Protein AF-A0A2G8KNU4-F1 (afdb_monomer)

Sequence (542 aa):
SANDELKSHQYMGATVRSGGVNGDILACAPRFVWKTVDMKGNALREPVGQCILTNSDFTPKEDYTPCRTNQISDRTLSRITHCQAGFSAELLENGQTILLGTPGSFFMQGQLYVRSATGQKKTGEGRKERDDNYRGFAVSYGEFTDDQTADIVSGAPRASFLQGQVEVFSSDLESLYNFTGDQLGAYFGSEVITADVNGDGLDDVIVGAPMYSDERAGFLDNWECGKISVYYQESSPAKRATALFKSHSDHILGTQKQARFGYSMTSLGDINYDGYDDIAVGAPYDGPNGEGSVYIFNGNASGLVSRPSQVLSPTDLDLSNIKTFGFSLDGNMDADGNNYPDLLIGSQESSFVALFRARPVVHISPVLTLTPEGLNLEEKNLRLSDGTMVSSFLVDLCFSYSGRYIPNTLGIIYTIQLDTLYTLGSRVLFYNEGAADEPSLRQATVLPKGEQECLSKTAYVKPNIVEKLAPIQVSVEYALENSNTQQYELEPILSYSSQSMTSKQVRSPWQPVSETSCLWLDCLKGIFQCLTGETKKKPLPN

InterPro domains:
  IPR000413 Integrin alpha chain [PR01185] (132-144)
  IPR000413 Integrin alpha chain [PR01185] (151-162)
  IPR000413 Integrin alpha chain [PR01185] (181-201)
  IPR000413 Integrin alpha chain [PR01185] (260-284)
  IPR000413 Integrin alpha chain [PR01185] (325-346)
  IPR000413 Integrin alpha chain [PR01185] (352-371)
  IPR000413 Integrin alpha chain [PR01185] (467-480)
  IPR013517 FG-GAP repeat [PF01839] (188-213)
  IPR013517 FG-GAP repeat [PF01839] (261-297)
  IPR013519 Integrin alpha beta-propellor [PS51470] (174-240)
  IPR013519 Integrin alpha beta-propellor [PS51470] (247-306)
  IPR013519 Integrin alpha beta-propellor [PS51470] (310-373)
  IPR013519 Integrin alpha beta-propellor [SM00191] (131-180)
  IPR013519 Integrin alpha beta-propellor [SM00191] (184-248)
  IPR013519 Integrin alpha beta-propellor [SM00191] (257-313)
  IPR013519 Integrin alpha beta-propellor [SM00191] (321-377)
  IPR013649 Integrin alpha, first immunoglubulin-like domain [PF08441] (358-506)
  IPR028994 Integrin alpha, N-terminal [G3DSA:2.130.10.130] (1-362)
  IPR028994 Integrin alpha, N-terminal [SSF69318] (10-360)
  IPR032695 Integrin domain superfamily [SSF69179] (360-506)

pLDDT: mean 87.36, std 16.43, range [28.97, 98.88]

Foldseek 3Di:
DPDQWDPVQQPWQLDWEFQFDQFKIKIKRLQIWGWAAAPVRDIDTFSQIWMWIAGPVRHTDDIDRPLDDHDHDDPVSSQRRNQSWPLEWYAYPSRQWIWIWRQPHGQRLTKIWIQHPVGIDMDDDDDPLSHNQRWRLYKEWFDQQPPPDIWIKIWRCPPPVNQTKIWTAGPNRHTQEMDGHDDHNLSKRNYKYWFQLQLPPGIKIKIKRQQDFDCVCPRVFAGSLIKMKIWAADDDPDSHSVRGTDPDIDMATRPHHNLSKQLEKEWQQQQQPPRGIKMKIWRQQDDPRRLIKIFIWHGYNVGIDRDGPDMDGCVVVVHPPHGRWQNYKDWNHQPPPLPGIWIWTDGVVVRDIDIGHRFFEKAKDKDWDKPPLAWAFVDFDDADPVRDTFTKIKIKIKMAMDGPSDDQKFKKKKKKAKQVVDDVDHQKFWDDDPDDTHRMDIDMDMHGHPDMDMDMTMMTGDPPDPDQADWMKIKMAMDTDPPPDPPDPHHHHYDPVHPSMDMDTYHHPPDDDPPDPDDPPPVVVVVVVPPDDDDDDDDDDD

Solvent-accessible surface area (backbone atoms only — not comparable to full-atom values): 28628 Å² total; per-residue (Å²): 142,80,70,58,62,41,69,79,84,10,48,72,60,74,26,71,38,57,21,55,92,84,14,22,34,40,37,7,12,25,48,23,26,42,52,46,34,35,87,85,70,48,80,44,82,30,32,13,13,30,29,40,35,20,41,62,86,67,48,82,71,45,82,50,44,91,40,63,76,93,63,74,38,45,87,73,46,58,26,38,26,39,10,17,28,25,54,13,57,47,43,38,83,46,46,52,29,40,39,31,9,12,24,33,14,46,64,21,26,22,28,43,37,40,38,43,90,91,46,74,51,63,59,73,85,76,62,78,91,43,46,56,10,25,23,12,46,11,43,35,58,38,59,81,79,88,77,94,53,63,14,38,36,29,10,12,24,38,22,78,88,25,11,3,22,33,40,31,24,40,76,85,66,46,83,46,44,75,49,71,44,91,45,73,64,10,31,17,14,54,23,47,42,50,43,30,23,36,51,81,84,48,44,19,43,38,35,12,13,22,46,23,53,44,61,89,74,34,60,92,66,21,36,25,6,8,24,34,36,39,39,42,52,42,94,51,100,58,96,47,54,93,49,44,45,53,96,67,65,52,70,44,72,38,90,44,50,53,10,18,18,25,56,18,61,28,42,27,40,49,53,68,72,84,69,22,20,21,36,40,35,9,13,20,37,19,68,100,81,31,29,10,26,34,36,32,29,45,31,32,85,92,27,68,45,82,63,63,81,45,77,50,40,45,70,86,66,78,47,76,87,53,26,25,27,20,53,38,55,48,42,54,43,54,84,83,75,69,79,37,31,20,39,38,36,27,12,68,83,50,75,44,74,47,78,46,78,54,54,44,38,34,41,61,50,76,49,79,47,56,46,63,66,49,48,54,77,85,53,58,79,39,72,46,96,90,65,52,71,28,23,59,36,38,42,36,41,32,38,34,55,52,64,63,84,56,72,66,59,45,51,33,33,37,37,42,36,40,23,77,78,48,88,90,59,56,61,35,29,39,71,46,94,93,54,84,64,41,40,59,49,78,52,74,51,73,38,48,60,88,44,73,47,72,50,78,46,50,31,33,45,53,86,87,68,84,81,71,79,70,61,42,28,40,35,38,39,50,46,75,46,88,66,92,55,92,84,54,98,63,71,67,38,74,34,88,86,38,68,57,56,53,74,49,69,40,36,45,76,89,58,84,86,78,92,63,96,71,74,96,71,65,73,70,67,65,66,69,70,79,74,70,91,75,91,77,86,84,82,83,92,131

Organism: Stichopus japonicus (NCBI:txid307972)

Nearest PDB structures (foldseek):
  4um9-assembly2_A  TM=8.998E-01  e=3.368E-52  Homo sapiens
  4um9-assembly1_C  TM=8.954E-01  e=3.962E-52  Homo sapiens
  8xei-assembly1_A  TM=8.801E-01  e=1.579E-52  Homo sapiens
  5nem-assembly1_A  TM=8.982E-01  e=9.421E-52  Homo sapiens
  4um8-assembly2_C  TM=8.952E-01  e=1.376E-51  Homo sapiens

Structure (mmCIF, N/CA/C/O backbone):
data_AF-A0A2G8KNU4-F1
#
_entry.id   AF-A0A2G8KNU4-F1
#
loop_
_atom_site.group_PDB
_atom_site.id
_atom_site.type_symbol
_atom_site.label_atom_id
_atom_site.label_alt_id
_atom_site.label_comp_id
_atom_site.label_asym_id
_atom_site.label_entity_id
_atom_site.label_seq_id
_atom_site.pdbx_PDB_ins_code
_atom_site.Cartn_x
_atom_site.Cartn_y
_atom_site.Cartn_z
_atom_site.occupancy
_atom_site.B_iso_or_equiv
_atom_site.auth_seq_id
_atom_site.auth_comp_id
_atom_site.auth_asym_id
_atom_site.auth_atom_id
_atom_site.pdbx_PDB_model_num
ATOM 1 N N . SER A 1 1 ? 31.058 -23.722 -29.513 1.00 45.94 1 SER A N 1
ATOM 2 C CA . SER A 1 1 ? 29.749 -23.626 -28.838 1.00 45.94 1 SER A CA 1
ATOM 3 C C . SER A 1 1 ? 29.932 -23.594 -27.320 1.00 45.94 1 SER A C 1
ATOM 5 O O . SER A 1 1 ? 29.470 -24.484 -26.620 1.00 45.94 1 SER A O 1
ATOM 7 N N . ALA A 1 2 ? 30.633 -22.579 -26.801 1.00 38.66 2 ALA A N 1
ATOM 8 C CA . ALA A 1 2 ? 30.943 -22.459 -25.376 1.00 38.66 2 ALA A CA 1
ATOM 9 C C . ALA A 1 2 ? 30.368 -21.139 -24.836 1.00 38.66 2 ALA A C 1
ATOM 11 O O . ALA A 1 2 ? 31.034 -20.111 -24.867 1.00 38.66 2 ALA A O 1
ATOM 12 N N . ASN A 1 3 ? 29.112 -21.215 -24.390 1.00 54.69 3 ASN A N 1
ATOM 13 C CA . ASN A 1 3 ? 28.351 -20.258 -23.580 1.00 54.69 3 ASN A CA 1
ATOM 14 C C . ASN A 1 3 ? 28.595 -18.764 -23.860 1.00 54.69 3 ASN A C 1
ATOM 16 O O . ASN A 1 3 ? 29.354 -18.079 -23.157 1.00 54.69 3 ASN A O 1
ATOM 20 N N . ASP A 1 4 ? 27.830 -18.255 -24.827 1.00 78.44 4 ASP A N 1
ATOM 21 C CA . ASP A 1 4 ? 27.620 -16.824 -25.084 1.00 78.44 4 ASP A CA 1
ATOM 22 C C . ASP A 1 4 ? 26.852 -16.130 -23.932 1.00 78.44 4 ASP A C 1
ATOM 24 O O . ASP A 1 4 ? 26.689 -14.917 -23.924 1.00 78.44 4 ASP A O 1
ATOM 28 N N . GLU A 1 5 ? 26.444 -16.876 -22.901 1.00 88.81 5 GLU A N 1
ATOM 29 C CA . GLU A 1 5 ? 25.730 -16.389 -21.715 1.00 88.81 5 GLU A CA 1
ATOM 30 C C . GLU A 1 5 ? 26.633 -16.324 -20.477 1.00 88.81 5 GLU A C 1
ATOM 32 O O . GLU A 1 5 ? 27.511 -17.169 -20.263 1.00 88.81 5 GLU A O 1
ATOM 37 N N . LEU A 1 6 ? 26.385 -15.338 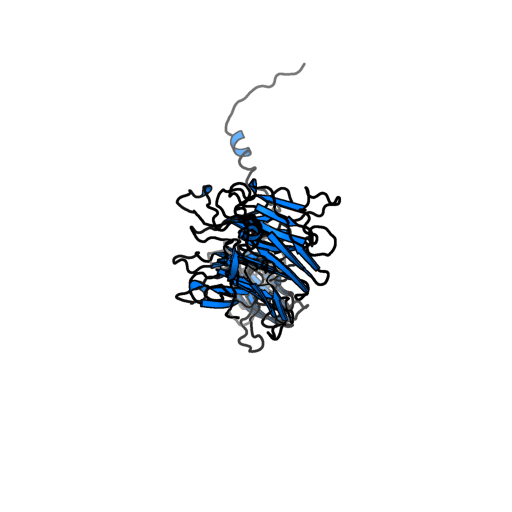-19.615 1.00 90.25 6 LEU A N 1
ATOM 38 C CA . LEU A 1 6 ? 27.034 -15.177 -18.317 1.00 90.25 6 LEU A CA 1
ATOM 39 C C . LEU A 1 6 ? 25.979 -14.970 -17.228 1.00 90.25 6 LEU A C 1
ATOM 41 O O . LEU A 1 6 ? 25.441 -13.877 -17.069 1.00 90.25 6 LEU A O 1
ATOM 45 N N . LYS A 1 7 ? 25.737 -16.034 -16.453 1.00 94.62 7 LYS A N 1
ATOM 46 C CA . LYS A 1 7 ? 24.716 -16.077 -15.390 1.00 94.62 7 LYS A CA 1
ATOM 47 C C . LYS A 1 7 ? 25.243 -15.728 -13.991 1.00 94.62 7 LYS A C 1
ATOM 49 O O . LYS A 1 7 ? 24.473 -15.508 -13.060 1.00 94.62 7 LYS A O 1
ATOM 54 N N . SER A 1 8 ? 26.563 -15.660 -13.810 1.00 95.25 8 SER A N 1
ATOM 55 C CA . SER A 1 8 ? 27.172 -15.268 -12.532 1.00 95.25 8 SER A CA 1
ATOM 56 C C . SER A 1 8 ? 26.790 -13.832 -12.163 1.00 95.25 8 SER A C 1
ATOM 58 O O . SER A 1 8 ? 27.009 -12.922 -12.958 1.00 95.25 8 SER A O 1
ATOM 60 N N . HIS A 1 9 ? 26.262 -13.629 -10.950 1.00 95.69 9 HIS A N 1
ATOM 61 C CA . HIS A 1 9 ? 25.791 -12.327 -10.447 1.00 95.69 9 HIS A CA 1
ATOM 62 C C . HIS A 1 9 ? 24.715 -11.655 -11.323 1.00 95.69 9 HIS A C 1
ATOM 64 O O . HIS A 1 9 ? 24.611 -10.431 -11.339 1.00 95.69 9 HIS A O 1
ATOM 70 N N . GLN A 1 10 ? 23.892 -12.446 -12.020 1.00 96.50 10 GLN A N 1
ATOM 71 C CA . GLN A 1 10 ? 22.824 -11.937 -12.893 1.00 96.50 10 GLN A CA 1
ATOM 72 C C . GLN A 1 10 ? 21.618 -11.336 -12.151 1.00 96.50 10 GLN A C 1
ATOM 74 O O . GLN A 1 10 ? 20.788 -10.679 -12.772 1.00 96.50 10 GLN A O 1
ATOM 79 N N . TYR A 1 11 ? 21.539 -11.564 -10.835 1.00 97.00 11 TYR A N 1
ATOM 80 C CA . TYR A 1 11 ? 20.455 -11.116 -9.953 1.00 97.00 11 TYR A CA 1
ATOM 81 C C . TYR A 1 11 ? 19.097 -11.710 -10.358 1.00 97.00 11 TYR A C 1
ATOM 83 O O . TYR A 1 11 ? 18.105 -11.001 -10.463 1.00 97.00 11 TYR A O 1
ATOM 91 N N . MET A 1 12 ? 19.059 -13.021 -10.614 1.00 97.50 12 MET A N 1
ATOM 92 C CA . MET A 1 12 ? 17.797 -13.722 -10.862 1.00 97.50 12 MET A CA 1
ATOM 93 C C . MET A 1 12 ? 16.904 -13.642 -9.625 1.00 97.50 12 MET A C 1
ATOM 95 O O . MET A 1 12 ? 17.367 -13.962 -8.532 1.00 97.50 12 MET A O 1
ATOM 99 N N . GLY A 1 13 ? 15.652 -13.232 -9.817 1.00 96.00 13 GLY A N 1
ATOM 100 C CA . GLY A 1 13 ? 14.708 -12.966 -8.734 1.00 96.00 13 GLY A CA 1
ATOM 101 C C . GLY A 1 13 ? 14.784 -11.541 -8.182 1.00 96.00 13 GLY A C 1
ATOM 102 O O . GLY A 1 13 ? 14.188 -11.278 -7.147 1.00 96.00 13 GLY A O 1
ATOM 103 N N . ALA A 1 14 ? 15.496 -10.619 -8.848 1.00 97.44 14 ALA A N 1
ATOM 104 C CA . ALA A 1 14 ? 15.445 -9.196 -8.488 1.00 97.44 14 ALA A CA 1
ATOM 105 C C . ALA A 1 14 ? 14.033 -8.615 -8.643 1.00 97.44 14 ALA A C 1
ATOM 107 O O . ALA A 1 14 ? 13.625 -7.767 -7.859 1.00 97.44 14 ALA A O 1
ATOM 108 N N . THR A 1 15 ? 13.295 -9.115 -9.633 1.00 98.25 15 THR A N 1
ATOM 109 C CA . THR A 1 15 ? 11.868 -8.859 -9.808 1.00 98.25 15 THR A CA 1
ATOM 110 C C . THR A 1 15 ? 11.179 -10.198 -9.993 1.00 98.25 15 THR A C 1
ATOM 112 O O . THR A 1 15 ? 11.619 -11.017 -10.809 1.00 98.25 15 THR A O 1
ATOM 115 N N . VAL A 1 16 ? 10.118 -10.421 -9.225 1.00 97.00 16 VAL A N 1
ATOM 116 C CA . VAL A 1 16 ? 9.228 -11.573 -9.352 1.00 97.00 16 VAL A CA 1
ATOM 117 C C . VAL A 1 16 ? 7.801 -11.046 -9.383 1.00 97.00 16 VAL A C 1
ATOM 119 O O . VAL A 1 16 ? 7.456 -10.155 -8.605 1.00 97.00 16 VAL A O 1
ATOM 122 N N . ARG A 1 17 ? 6.998 -11.568 -10.309 1.00 96.25 17 ARG A N 1
ATOM 123 C CA . ARG A 1 17 ? 5.579 -11.242 -10.461 1.00 96.25 17 ARG A CA 1
ATOM 124 C C . ARG A 1 17 ? 4.770 -12.498 -10.709 1.00 96.25 17 ARG A C 1
ATOM 126 O O . ARG A 1 17 ? 5.251 -13.427 -11.357 1.00 96.25 17 ARG A O 1
ATOM 133 N N . SER A 1 18 ? 3.545 -12.495 -10.208 1.00 92.94 18 SER A N 1
ATOM 134 C CA . SER A 1 18 ? 2.566 -13.556 -10.402 1.00 92.94 18 SER A CA 1
ATOM 135 C C . SER A 1 18 ? 1.363 -12.998 -11.150 1.00 92.94 18 SER A C 1
ATOM 137 O O . SER A 1 18 ? 0.935 -11.882 -10.881 1.00 92.94 18 SER A O 1
ATOM 139 N N . GLY A 1 19 ? 0.789 -13.785 -12.057 1.00 90.56 19 GLY A N 1
ATOM 140 C CA . GLY A 1 19 ? -0.502 -13.499 -12.678 1.00 90.56 19 GLY A CA 1
ATOM 141 C C . GLY A 1 19 ? -1.700 -13.787 -11.763 1.00 90.56 19 GLY A C 1
ATOM 142 O O . GLY A 1 19 ? -2.804 -13.941 -12.271 1.00 90.56 19 GLY A O 1
ATOM 143 N N . GLY A 1 20 ? -1.492 -13.934 -10.451 1.00 87.75 20 GLY A N 1
ATOM 144 C CA . GLY A 1 20 ? -2.537 -14.229 -9.472 1.00 87.75 20 GLY A CA 1
ATOM 145 C C . GLY A 1 20 ? -2.790 -15.726 -9.267 1.00 87.75 20 GLY A C 1
ATOM 146 O O . GLY A 1 20 ? -1.941 -16.578 -9.540 1.00 87.75 20 GLY A O 1
ATOM 147 N N . VAL A 1 21 ? -3.976 -16.062 -8.753 1.00 85.69 21 VAL A N 1
ATOM 148 C CA . VAL A 1 21 ? -4.359 -17.445 -8.427 1.00 85.69 21 VAL A CA 1
ATOM 149 C C . VAL A 1 21 ? -4.355 -18.310 -9.692 1.00 85.69 21 VAL A C 1
ATOM 151 O O . VAL A 1 21 ? -5.124 -18.078 -10.620 1.00 85.69 21 VAL A O 1
ATOM 154 N N . ASN A 1 22 ? -3.506 -19.343 -9.713 1.00 87.88 22 ASN A N 1
ATOM 155 C CA . ASN A 1 22 ? -3.255 -20.209 -10.876 1.00 87.88 22 ASN A CA 1
ATOM 156 C C . ASN A 1 22 ? -2.695 -19.487 -12.122 1.00 87.88 22 ASN A C 1
ATOM 158 O O . ASN A 1 22 ? -2.700 -20.078 -13.204 1.00 87.88 22 ASN A O 1
ATOM 162 N N . GLY A 1 23 ? -2.215 -18.249 -11.985 1.00 91.06 23 GLY A N 1
ATOM 163 C CA . GLY A 1 23 ? -1.571 -17.499 -13.062 1.00 91.06 23 GLY A CA 1
ATOM 164 C C . GLY A 1 23 ? -0.132 -17.944 -13.325 1.00 91.06 23 GLY A C 1
ATOM 165 O O . GLY A 1 23 ? 0.472 -18.676 -12.537 1.00 91.06 23 GLY A O 1
ATOM 166 N N . ASP A 1 24 ? 0.429 -17.492 -14.447 1.00 94.94 24 ASP A N 1
ATOM 167 C CA . ASP A 1 24 ? 1.854 -17.676 -14.728 1.00 94.94 24 ASP A CA 1
ATOM 168 C C . ASP A 1 24 ? 2.727 -16.886 -13.733 1.00 94.94 24 ASP A C 1
ATOM 170 O O . ASP A 1 24 ? 2.283 -15.923 -13.107 1.00 94.94 24 ASP A O 1
ATOM 174 N N . ILE A 1 25 ? 4.000 -17.261 -13.627 1.00 96.19 25 ILE A N 1
ATOM 175 C CA . ILE A 1 25 ? 4.987 -16.598 -12.769 1.00 96.19 25 ILE A CA 1
ATOM 176 C C . ILE A 1 25 ? 6.139 -16.108 -13.640 1.00 96.19 25 ILE A C 1
ATOM 178 O O . ILE A 1 25 ? 6.667 -16.846 -14.471 1.00 96.19 25 ILE A O 1
ATOM 182 N N . LEU A 1 26 ? 6.554 -14.862 -13.440 1.00 97.44 26 LEU A N 1
ATOM 183 C CA . LEU A 1 26 ? 7.683 -14.243 -14.121 1.00 97.44 26 LEU A CA 1
ATOM 184 C C . LEU A 1 26 ? 8.772 -13.929 -13.103 1.00 97.44 26 LEU A C 1
ATOM 186 O O . LEU A 1 26 ? 8.524 -13.245 -12.114 1.00 97.44 26 LEU A O 1
ATOM 190 N N . ALA A 1 27 ? 9.993 -14.376 -13.371 1.00 97.69 27 ALA A N 1
ATOM 191 C CA . ALA A 1 27 ? 11.158 -14.020 -12.571 1.00 97.69 27 ALA A CA 1
ATOM 192 C C . ALA A 1 27 ? 12.267 -13.465 -13.466 1.00 97.69 27 ALA A C 1
ATOM 194 O O . ALA A 1 27 ? 12.604 -14.056 -14.492 1.00 97.69 27 ALA A O 1
ATOM 195 N N . CYS A 1 28 ? 12.844 -12.331 -13.076 1.00 98.44 28 CYS A N 1
ATOM 196 C CA . CYS A 1 28 ? 13.790 -11.588 -13.899 1.00 98.44 28 CYS A CA 1
ATOM 197 C C . CYS A 1 28 ? 15.194 -11.501 -13.289 1.00 98.44 28 CYS A C 1
ATOM 199 O O . CYS A 1 28 ? 15.388 -11.512 -12.073 1.00 98.44 28 CYS A O 1
ATOM 201 N N . ALA A 1 29 ? 16.179 -11.401 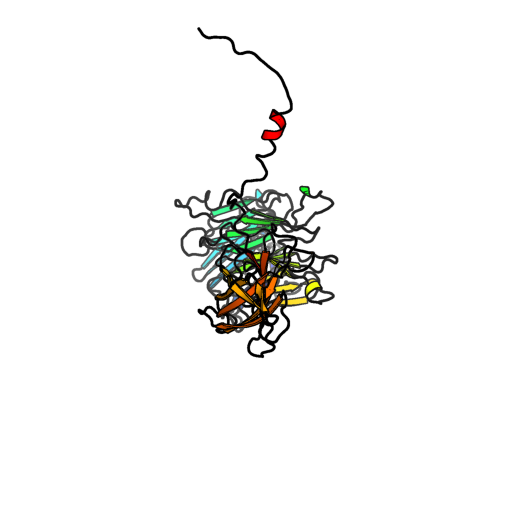-14.176 1.00 98.25 29 ALA A N 1
ATOM 202 C CA . ALA A 1 29 ? 17.605 -11.253 -13.938 1.00 98.25 29 ALA A CA 1
ATOM 203 C C . ALA A 1 29 ? 18.121 -10.028 -14.717 1.00 98.25 29 ALA A C 1
ATOM 205 O O . ALA A 1 29 ? 18.701 -10.184 -15.797 1.00 98.25 29 ALA A O 1
ATOM 206 N N . PRO A 1 30 ? 17.954 -8.798 -14.201 1.00 97.94 30 PRO A N 1
ATOM 207 C CA . PRO A 1 30 ? 18.301 -7.576 -14.931 1.00 97.94 30 PRO A CA 1
ATOM 208 C C . PRO A 1 30 ? 19.803 -7.432 -15.211 1.00 97.94 30 PRO A C 1
ATOM 210 O O . PRO A 1 30 ? 20.203 -6.660 -16.078 1.00 97.94 30 PRO A O 1
ATOM 213 N N . ARG A 1 31 ? 20.666 -8.173 -14.501 1.00 96.88 31 ARG A N 1
ATOM 214 C CA . ARG A 1 31 ? 22.121 -8.186 -14.733 1.00 96.88 31 ARG A CA 1
ATOM 215 C C . ARG A 1 31 ? 22.587 -9.392 -15.546 1.00 96.88 31 ARG A C 1
ATOM 217 O O . ARG A 1 31 ? 23.789 -9.651 -15.595 1.00 96.88 31 ARG A O 1
ATOM 224 N N . PHE A 1 32 ? 21.672 -10.142 -16.159 1.00 96.50 32 PHE A N 1
ATOM 225 C CA . PHE A 1 32 ? 22.032 -11.196 -17.101 1.00 96.50 32 PHE A CA 1
ATOM 226 C C . PHE A 1 32 ? 22.840 -10.613 -18.263 1.00 96.50 32 PHE A C 1
ATOM 228 O O . PHE A 1 32 ? 22.448 -9.617 -18.877 1.00 96.50 32 PHE A O 1
ATOM 235 N N . VAL A 1 33 ? 23.989 -11.232 -18.540 1.00 93.94 33 VAL A N 1
ATOM 236 C CA . VAL A 1 33 ? 24.932 -10.756 -19.550 1.00 93.94 33 VAL A CA 1
ATOM 237 C C . VAL A 1 33 ? 24.951 -11.694 -20.747 1.00 93.94 33 VAL A C 1
ATOM 239 O O . VAL A 1 33 ? 25.199 -12.896 -20.618 1.00 93.94 33 VAL A O 1
ATOM 242 N N . TRP A 1 34 ? 24.794 -11.095 -21.922 1.00 90.75 34 TRP A N 1
ATOM 243 C CA . TRP A 1 34 ? 24.970 -11.726 -23.221 1.00 90.75 34 TRP A CA 1
ATOM 244 C C . TRP A 1 34 ? 26.306 -11.282 -23.829 1.00 90.75 34 TRP A C 1
ATOM 246 O O . TRP A 1 34 ? 26.670 -10.104 -23.784 1.00 90.75 34 TRP A O 1
ATOM 256 N N . LYS A 1 35 ? 27.087 -12.232 -24.345 1.00 87.56 35 LYS A N 1
ATOM 257 C CA . LYS A 1 35 ? 28.354 -11.957 -25.022 1.00 87.56 35 LYS A CA 1
ATOM 258 C C . LYS A 1 35 ? 28.097 -11.737 -26.504 1.00 87.56 35 LYS A C 1
ATOM 260 O O . LYS A 1 35 ? 27.554 -12.603 -27.183 1.00 87.56 35 LYS A O 1
ATOM 265 N N . THR A 1 36 ? 28.567 -10.608 -27.009 1.00 82.19 36 THR A N 1
ATOM 266 C CA . THR A 1 36 ? 28.569 -10.289 -28.440 1.00 82.19 36 THR A CA 1
ATOM 267 C C . THR A 1 36 ? 29.988 -9.986 -28.904 1.00 82.19 36 THR A C 1
ATOM 269 O O . THR A 1 36 ? 30.941 -10.048 -28.124 1.00 82.19 36 THR A O 1
ATOM 272 N N . VAL A 1 37 ? 30.153 -9.707 -30.193 1.00 81.44 37 VAL A N 1
ATOM 273 C CA . VAL A 1 37 ? 31.430 -9.289 -30.778 1.00 81.44 37 VAL A CA 1
ATOM 274 C C . VAL A 1 37 ? 31.267 -7.930 -31.439 1.00 81.44 37 VAL A C 1
ATOM 276 O O . VAL A 1 37 ? 30.252 -7.682 -32.092 1.00 81.44 37 VAL A O 1
ATOM 279 N N . ASP A 1 38 ? 32.247 -7.047 -31.262 1.00 79.12 38 ASP A N 1
ATOM 280 C CA . ASP A 1 38 ? 32.279 -5.757 -31.952 1.00 79.12 38 ASP A CA 1
ATOM 281 C C . ASP A 1 38 ? 32.743 -5.900 -33.417 1.00 79.12 38 ASP A C 1
ATOM 283 O O . ASP A 1 38 ? 33.191 -6.963 -33.858 1.00 79.12 38 ASP A O 1
ATOM 287 N N . MET A 1 39 ? 32.692 -4.806 -34.185 1.00 78.00 39 MET A N 1
ATOM 288 C CA . MET A 1 39 ? 33.188 -4.779 -35.574 1.00 78.00 39 MET A CA 1
ATOM 289 C C . MET A 1 39 ? 34.673 -5.161 -35.732 1.00 78.00 39 MET A C 1
ATOM 291 O O . MET A 1 39 ? 35.115 -5.454 -36.842 1.00 78.00 39 MET A O 1
ATOM 295 N N . LYS A 1 40 ? 35.463 -5.123 -34.653 1.00 81.94 40 LYS A N 1
ATOM 296 C CA . LYS A 1 40 ? 36.888 -5.481 -34.633 1.00 81.94 40 LYS A CA 1
ATOM 297 C C . LYS A 1 40 ? 37.119 -6.926 -34.165 1.00 81.94 40 LYS A C 1
ATOM 299 O O . LYS A 1 40 ? 38.270 -7.346 -34.089 1.00 81.94 40 LYS A O 1
ATOM 304 N N . GLY A 1 41 ? 36.057 -7.680 -33.872 1.00 79.81 41 GLY A N 1
ATOM 305 C CA . GLY A 1 41 ? 36.124 -9.051 -33.369 1.00 79.81 41 GLY A CA 1
ATOM 306 C C . GLY A 1 41 ? 36.452 -9.161 -31.877 1.00 79.81 41 GLY A C 1
ATOM 307 O O . GLY A 1 41 ? 36.741 -10.260 -31.405 1.00 79.81 41 GLY A O 1
ATOM 308 N N . ASN A 1 42 ? 36.416 -8.060 -31.121 1.00 82.38 42 ASN A N 1
ATOM 309 C CA . ASN A 1 42 ? 36.585 -8.102 -29.671 1.00 82.38 42 ASN A CA 1
ATOM 310 C C . ASN A 1 42 ? 35.291 -8.581 -29.014 1.00 82.38 42 ASN A C 1
ATOM 312 O O . ASN A 1 42 ? 34.205 -8.117 -29.357 1.00 82.38 42 ASN A O 1
ATOM 316 N N . ALA A 1 43 ? 35.413 -9.468 -28.028 1.00 83.00 43 ALA A N 1
ATOM 317 C CA . ALA A 1 43 ? 34.275 -9.894 -27.227 1.00 83.00 43 ALA A CA 1
ATOM 318 C C . ALA A 1 43 ? 33.777 -8.748 -26.330 1.00 83.00 43 ALA A C 1
ATOM 320 O O . ALA A 1 43 ? 34.557 -8.138 -25.595 1.00 83.00 43 ALA A O 1
ATOM 321 N N . LEU A 1 44 ? 32.471 -8.505 -26.353 1.00 83.06 44 LEU A N 1
ATOM 322 C CA . LEU A 1 44 ? 31.766 -7.578 -25.477 1.00 83.06 44 LEU A CA 1
ATOM 323 C C . LEU A 1 44 ? 30.929 -8.346 -2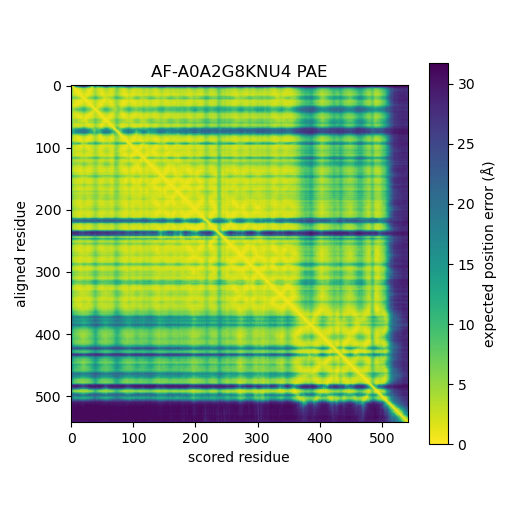4.452 1.00 83.06 44 LEU A C 1
ATOM 325 O O . LEU A 1 44 ? 30.590 -9.515 -24.635 1.00 83.06 44 LEU A O 1
ATOM 329 N N . ARG A 1 45 ? 30.610 -7.675 -23.345 1.00 87.56 45 ARG A N 1
ATOM 330 C CA . ARG A 1 45 ? 29.745 -8.183 -22.277 1.00 87.56 45 ARG A CA 1
ATOM 331 C C . ARG A 1 45 ? 28.610 -7.192 -22.106 1.00 87.56 45 ARG A C 1
ATOM 333 O O . ARG A 1 45 ? 28.838 -6.108 -21.579 1.00 87.56 45 ARG A O 1
ATOM 340 N N . GLU A 1 46 ? 27.425 -7.558 -22.561 1.00 89.00 46 GLU A N 1
ATOM 341 C CA . GLU A 1 46 ? 26.292 -6.645 -22.623 1.00 89.00 46 GLU A CA 1
ATOM 342 C C . GLU A 1 46 ? 25.214 -7.082 -21.615 1.00 89.00 46 GLU A C 1
ATOM 344 O O . GLU A 1 46 ? 24.728 -8.215 -21.701 1.00 89.00 46 GLU A O 1
ATOM 349 N N . PRO A 1 47 ? 24.872 -6.246 -20.615 1.00 93.50 47 PRO A N 1
ATOM 350 C CA . PRO A 1 47 ? 23.864 -6.564 -19.608 1.00 93.50 47 PRO A CA 1
ATOM 351 C C . PRO A 1 47 ? 22.456 -6.373 -20.188 1.00 93.50 47 PRO A C 1
ATOM 353 O O . PRO A 1 47 ? 21.761 -5.401 -19.897 1.00 93.50 47 PRO A O 1
ATOM 356 N N . VAL A 1 48 ? 22.049 -7.312 -21.039 1.00 94.88 48 VAL A N 1
ATOM 357 C CA . VAL A 1 48 ? 20.752 -7.274 -21.726 1.00 94.88 48 VAL A CA 1
ATOM 358 C C . VAL A 1 48 ? 19.582 -7.543 -20.779 1.00 94.88 48 VAL A C 1
ATOM 360 O O . VAL A 1 48 ? 18.474 -7.101 -21.059 1.00 94.88 48 VAL A O 1
ATOM 363 N N . GLY A 1 49 ? 19.817 -8.234 -19.659 1.00 96.81 49 GLY A N 1
ATOM 364 C CA . GLY A 1 49 ? 18.756 -8.718 -18.773 1.00 96.81 49 GLY A CA 1
ATOM 365 C C . GLY A 1 49 ? 17.938 -9.858 -19.393 1.00 96.81 49 GLY A C 1
ATOM 366 O O . GLY A 1 49 ? 17.920 -10.027 -20.609 1.00 96.81 49 GLY A O 1
ATOM 367 N N . GLN A 1 50 ? 17.297 -10.675 -18.563 1.00 96.44 50 GLN A N 1
ATOM 368 C CA . GLN A 1 50 ? 16.469 -11.812 -18.986 1.00 96.44 50 GLN A CA 1
ATOM 369 C C . GLN A 1 50 ? 15.341 -12.021 -17.979 1.00 96.44 50 GLN A C 1
ATOM 371 O O . GLN A 1 50 ? 15.576 -11.890 -16.784 1.00 96.44 50 GLN A O 1
ATOM 376 N N . CYS A 1 51 ? 14.159 -12.417 -18.441 1.00 97.38 51 CYS A N 1
ATOM 377 C CA . CYS A 1 51 ? 13.103 -12.956 -17.593 1.00 97.38 51 CYS A CA 1
ATOM 378 C C . CYS A 1 51 ? 12.750 -14.383 -18.011 1.00 97.38 51 CYS A C 1
ATOM 380 O O . CYS A 1 51 ? 12.899 -14.749 -19.175 1.00 97.38 51 CYS A O 1
ATOM 382 N N . ILE A 1 52 ? 12.289 -15.182 -17.056 1.00 96.31 52 ILE A N 1
ATOM 383 C CA . ILE A 1 52 ? 11.803 -16.543 -17.270 1.00 96.31 52 ILE A CA 1
ATOM 384 C C . ILE A 1 52 ? 10.338 -16.561 -16.855 1.00 96.31 52 ILE A C 1
ATOM 386 O O . ILE A 1 52 ? 10.023 -16.235 -15.710 1.00 96.31 52 ILE A O 1
ATOM 390 N N . LEU A 1 53 ? 9.468 -16.920 -17.795 1.00 95.88 53 LEU A N 1
ATOM 391 C CA . LEU A 1 53 ? 8.050 -17.157 -17.562 1.00 95.88 53 LEU A CA 1
ATOM 392 C C . LEU A 1 53 ? 7.838 -18.651 -17.305 1.00 95.88 53 LEU A C 1
ATOM 394 O O . LEU A 1 53 ? 8.326 -19.497 -18.063 1.00 95.88 53 LEU A O 1
ATOM 398 N N . THR A 1 54 ? 7.092 -18.978 -16.260 1.00 95.75 54 THR A N 1
ATOM 399 C CA . THR A 1 54 ? 6.691 -20.343 -15.913 1.00 95.75 54 THR A CA 1
ATOM 400 C C . THR A 1 54 ? 5.180 -20.419 -15.761 1.00 95.75 54 THR A C 1
ATOM 402 O O . THR A 1 54 ? 4.538 -19.416 -15.466 1.00 95.75 54 THR A O 1
ATOM 405 N N . ASN A 1 55 ? 4.608 -21.611 -15.915 1.00 93.81 55 ASN A N 1
ATOM 406 C CA . ASN A 1 55 ? 3.220 -21.841 -15.513 1.00 93.81 55 ASN A CA 1
ATOM 407 C C . ASN A 1 55 ? 3.091 -21.774 -13.974 1.00 93.81 55 ASN A C 1
ATOM 409 O O . ASN A 1 55 ? 4.098 -21.719 -13.256 1.00 93.81 55 ASN A O 1
ATOM 413 N N . SER A 1 56 ? 1.860 -21.843 -13.463 1.00 91.69 56 SER A N 1
ATOM 414 C CA . SER A 1 56 ? 1.565 -21.853 -12.020 1.00 91.69 56 SER A CA 1
ATOM 415 C C . SER A 1 56 ? 2.174 -23.040 -11.255 1.00 91.69 56 SER A C 1
ATOM 417 O O . SER A 1 56 ? 2.375 -22.963 -10.047 1.00 91.69 56 SER A O 1
ATOM 419 N N . ASP A 1 57 ? 2.515 -24.129 -11.950 1.00 92.62 57 ASP A N 1
ATOM 420 C CA . ASP A 1 57 ? 3.210 -25.305 -11.409 1.00 92.62 57 ASP A CA 1
ATOM 421 C C . ASP A 1 57 ? 4.748 -25.209 -11.504 1.00 92.62 57 ASP A C 1
ATOM 423 O O . ASP A 1 57 ? 5.452 -26.206 -11.323 1.00 92.62 57 ASP A O 1
ATOM 427 N N . PHE A 1 58 ? 5.273 -24.014 -11.795 1.00 91.31 58 PHE A N 1
ATOM 428 C CA . PHE A 1 58 ? 6.696 -23.706 -11.972 1.00 91.31 58 PHE A CA 1
ATOM 429 C C . PHE A 1 58 ? 7.368 -24.391 -13.172 1.00 91.31 58 PHE A C 1
ATOM 431 O O . PHE A 1 58 ? 8.596 -24.346 -13.306 1.00 91.31 58 PHE A O 1
ATOM 438 N N . THR A 1 59 ? 6.606 -25.004 -14.083 1.00 94.62 59 THR A N 1
ATOM 439 C CA . THR A 1 59 ? 7.186 -25.547 -15.316 1.00 94.62 59 THR A CA 1
ATOM 440 C C . THR A 1 59 ? 7.597 -24.414 -16.272 1.00 94.62 59 THR A C 1
ATOM 442 O O . THR A 1 59 ? 6.803 -23.499 -16.513 1.00 94.62 59 THR A O 1
ATOM 445 N N . PRO A 1 60 ? 8.827 -24.426 -16.833 1.00 91.50 60 PRO A N 1
ATOM 446 C CA . PRO A 1 60 ? 9.291 -23.369 -17.731 1.00 91.50 60 PRO A CA 1
ATOM 447 C C . PRO A 1 60 ? 8.444 -23.258 -18.998 1.00 91.50 60 PRO A C 1
ATOM 449 O O . PRO A 1 60 ? 8.167 -24.262 -19.656 1.00 91.50 60 PRO A O 1
ATOM 452 N N . LYS A 1 61 ? 8.089 -22.025 -19.363 1.00 91.81 61 LYS A N 1
ATOM 453 C CA . LYS A 1 61 ? 7.266 -21.704 -20.532 1.00 91.81 61 LYS A CA 1
ATOM 454 C C . LYS A 1 61 ? 8.060 -20.947 -21.589 1.00 91.81 61 LYS A C 1
ATOM 456 O O . LYS A 1 61 ? 8.069 -21.348 -22.750 1.00 91.81 61 LYS A O 1
ATOM 461 N N . GLU A 1 62 ? 8.741 -19.876 -21.190 1.00 91.94 62 GLU A N 1
ATOM 462 C CA . GLU A 1 62 ? 9.448 -18.987 -22.115 1.00 91.94 62 GLU A CA 1
ATOM 463 C C . GLU A 1 62 ? 10.622 -18.274 -21.428 1.00 91.94 62 GLU A C 1
ATOM 465 O O . GLU A 1 62 ? 10.473 -17.732 -20.334 1.00 91.94 62 GLU A O 1
ATOM 470 N N . ASP A 1 63 ? 11.771 -18.218 -22.106 1.00 93.56 63 ASP A N 1
ATOM 471 C CA . ASP A 1 63 ? 12.851 -17.284 -21.778 1.00 93.56 63 ASP A CA 1
ATOM 472 C C . ASP A 1 63 ? 12.628 -15.986 -22.568 1.00 93.56 63 ASP A C 1
ATOM 474 O O . ASP A 1 63 ? 12.799 -15.951 -23.790 1.00 93.56 63 ASP A O 1
ATOM 478 N N . TYR A 1 64 ? 12.287 -14.900 -21.879 1.00 94.50 64 TYR A N 1
ATOM 479 C CA . TYR A 1 64 ? 12.001 -13.608 -22.492 1.00 94.50 64 TYR A CA 1
ATOM 480 C C . TYR A 1 64 ? 13.189 -12.649 -22.336 1.00 94.50 64 TYR A C 1
ATOM 482 O O . TYR A 1 64 ? 13.599 -12.287 -21.235 1.00 94.50 64 TYR A O 1
ATOM 490 N N . THR A 1 65 ? 13.819 -12.270 -23.451 1.00 94.38 65 THR A N 1
ATOM 491 C CA . THR A 1 65 ? 15.070 -11.478 -23.469 1.00 94.38 65 THR A CA 1
ATOM 492 C C . THR A 1 65 ? 15.015 -10.402 -24.567 1.00 94.38 65 THR A C 1
ATOM 494 O O . THR A 1 65 ? 15.754 -10.481 -25.551 1.00 94.38 65 THR A O 1
ATOM 497 N N . PRO A 1 66 ? 14.125 -9.398 -24.464 1.00 93.25 66 PRO A N 1
ATOM 498 C CA . PRO A 1 66 ? 13.757 -8.541 -25.599 1.00 93.25 66 PRO A CA 1
ATOM 499 C C . PRO A 1 66 ? 14.884 -7.640 -26.124 1.00 93.25 66 PRO A C 1
ATOM 501 O O . PRO A 1 66 ? 14.839 -7.200 -27.273 1.00 93.25 66 PRO A O 1
ATOM 504 N N . CYS A 1 67 ? 15.904 -7.378 -25.309 1.00 91.00 67 CYS A N 1
ATOM 505 C CA . CYS A 1 67 ? 17.051 -6.554 -25.690 1.00 91.00 67 CYS A CA 1
ATOM 506 C C . CYS A 1 67 ? 18.225 -7.351 -26.261 1.00 91.00 67 CYS A C 1
ATOM 508 O O . CYS A 1 67 ? 19.233 -6.769 -26.671 1.00 91.00 67 CYS A O 1
ATOM 510 N N . ARG A 1 68 ? 18.130 -8.684 -26.272 1.00 88.94 68 ARG A N 1
ATOM 511 C CA . ARG A 1 68 ? 19.163 -9.542 -26.844 1.00 88.94 68 ARG A CA 1
ATOM 512 C C . ARG A 1 68 ? 19.129 -9.461 -28.364 1.00 88.94 68 ARG A C 1
ATOM 514 O O . ARG A 1 68 ? 18.080 -9.499 -28.999 1.00 88.94 68 ARG A O 1
ATOM 521 N N . THR A 1 69 ? 20.313 -9.422 -28.955 1.00 77.56 69 THR A N 1
ATOM 522 C CA . THR A 1 69 ? 20.506 -9.395 -30.403 1.00 77.56 69 THR A CA 1
ATOM 523 C C . THR A 1 69 ? 21.737 -10.208 -30.777 1.00 77.56 69 THR A C 1
ATOM 525 O O . THR A 1 69 ? 22.704 -10.295 -30.022 1.00 77.56 69 THR A O 1
ATOM 528 N N . ASN A 1 70 ? 21.672 -10.843 -31.947 1.00 70.38 70 ASN A N 1
ATOM 529 C CA . ASN A 1 70 ? 22.757 -11.650 -32.508 1.00 70.38 70 ASN A CA 1
ATOM 530 C C . ASN A 1 70 ? 23.557 -10.877 -33.575 1.00 70.38 70 ASN A C 1
ATOM 532 O O . ASN A 1 70 ? 24.351 -11.471 -34.302 1.00 70.38 70 ASN A O 1
ATOM 536 N N . GLN A 1 71 ? 23.313 -9.572 -33.727 1.00 67.00 71 GLN A N 1
ATOM 537 C CA . GLN A 1 71 ? 24.042 -8.729 -34.674 1.00 67.00 71 GLN A CA 1
ATOM 538 C C . GLN A 1 71 ? 25.422 -8.340 -34.119 1.00 67.00 71 GLN A C 1
ATOM 540 O O . GLN A 1 71 ? 25.618 -8.266 -32.907 1.00 67.00 71 GLN A O 1
ATOM 545 N N . ILE A 1 72 ? 26.381 -8.084 -35.018 1.00 60.72 72 ILE A N 1
ATOM 546 C CA . ILE A 1 72 ? 27.708 -7.559 -34.656 1.00 60.72 72 ILE A CA 1
ATOM 547 C C . ILE A 1 72 ? 27.508 -6.208 -33.977 1.00 60.72 72 ILE A C 1
ATOM 549 O O . ILE A 1 72 ? 26.908 -5.319 -34.575 1.00 60.72 72 ILE A O 1
ATOM 553 N N . SER A 1 73 ? 28.012 -6.054 -32.755 1.00 62.06 73 SER A N 1
ATOM 554 C CA . SER A 1 73 ? 27.767 -4.863 -31.949 1.00 62.06 73 SER A CA 1
ATOM 555 C C . SER A 1 73 ? 28.497 -3.651 -32.542 1.00 62.06 73 SER A C 1
ATOM 557 O O . SER A 1 73 ? 29.716 -3.651 -32.753 1.00 62.06 73 SER A O 1
ATOM 559 N N . ASP A 1 74 ? 27.730 -2.606 -32.834 1.00 64.25 74 ASP A N 1
ATOM 560 C CA . ASP A 1 74 ? 28.192 -1.276 -33.204 1.00 64.25 74 ASP A CA 1
ATOM 561 C C . ASP A 1 74 ? 27.703 -0.232 -32.180 1.00 64.25 74 ASP A C 1
ATOM 563 O O . ASP A 1 74 ? 26.999 -0.548 -31.217 1.00 64.25 74 ASP A O 1
ATOM 567 N N . ARG A 1 75 ? 28.050 1.049 -32.378 1.00 60.19 75 ARG A N 1
ATOM 568 C CA . ARG A 1 75 ? 27.557 2.135 -31.503 1.00 60.19 75 ARG A CA 1
ATOM 569 C C . ARG A 1 75 ? 26.026 2.247 -31.469 1.00 60.19 75 ARG A C 1
ATOM 571 O O . ARG A 1 75 ? 25.501 2.860 -30.543 1.00 60.19 75 ARG A O 1
ATOM 578 N N . THR A 1 76 ? 25.328 1.719 -32.469 1.00 61.56 76 THR A N 1
ATOM 579 C CA . THR A 1 76 ? 23.867 1.728 -32.586 1.00 61.56 76 THR A CA 1
ATOM 580 C C . THR A 1 76 ? 23.255 0.602 -31.750 1.00 61.56 76 THR A C 1
ATOM 582 O O . THR A 1 76 ? 22.250 0.812 -31.084 1.00 61.56 76 THR A O 1
ATOM 585 N N . LEU A 1 77 ? 23.905 -0.562 -31.705 1.00 61.19 77 LEU A N 1
ATOM 586 C CA . LEU A 1 77 ? 23.527 -1.726 -30.908 1.00 61.19 77 LEU A CA 1
ATOM 587 C C . LEU A 1 77 ? 23.781 -1.542 -29.412 1.00 61.19 77 LEU A C 1
ATOM 589 O O . LEU A 1 77 ? 22.922 -1.918 -28.614 1.00 61.19 77 LEU A O 1
ATOM 593 N N . SER A 1 78 ? 24.873 -0.866 -29.025 1.00 62.78 78 SER A N 1
ATOM 594 C CA . SER A 1 78 ? 25.127 -0.510 -27.615 1.00 62.78 78 SER A CA 1
ATOM 595 C C . SER A 1 78 ? 23.981 0.288 -26.982 1.00 62.78 78 SER A C 1
ATOM 597 O O . SER A 1 78 ? 23.848 0.301 -25.760 1.00 62.78 78 SER A O 1
ATOM 599 N N . ARG A 1 79 ? 23.137 0.928 -27.805 1.00 75.00 79 ARG A N 1
ATOM 600 C CA . ARG A 1 79 ? 21.949 1.650 -27.351 1.00 75.00 79 ARG A CA 1
ATOM 601 C C . ARG A 1 79 ? 20.889 0.727 -26.759 1.00 75.00 79 ARG A C 1
ATOM 603 O O . ARG A 1 79 ? 20.142 1.187 -25.925 1.00 75.00 79 ARG A O 1
ATOM 610 N N . ILE A 1 80 ? 20.788 -0.542 -27.143 1.00 81.25 80 ILE A N 1
ATOM 611 C CA . ILE A 1 80 ? 19.727 -1.435 -26.631 1.00 81.25 80 ILE A CA 1
ATOM 612 C C . ILE A 1 80 ? 20.317 -2.550 -25.765 1.00 81.25 80 ILE A C 1
ATOM 614 O O . ILE A 1 80 ? 19.683 -3.019 -24.828 1.00 81.25 80 ILE A O 1
ATOM 618 N N . THR A 1 81 ? 21.559 -2.957 -26.008 1.00 83.25 81 THR A N 1
ATOM 619 C CA . THR A 1 81 ? 22.136 -4.138 -25.352 1.00 83.25 81 THR A CA 1
ATOM 620 C C . THR A 1 81 ? 22.503 -3.934 -23.875 1.00 83.25 81 THR A C 1
ATOM 622 O O . THR A 1 81 ? 22.788 -4.901 -23.173 1.00 83.25 81 THR A O 1
ATOM 625 N N . HIS A 1 82 ? 22.441 -2.698 -23.370 1.00 90.75 82 HIS A N 1
ATOM 626 C CA . HIS A 1 82 ? 22.603 -2.368 -21.949 1.00 90.75 82 HIS A CA 1
ATOM 627 C C . HIS A 1 82 ? 21.264 -2.166 -21.225 1.00 90.75 82 HIS A C 1
ATOM 629 O O . HIS A 1 82 ? 21.249 -1.582 -20.150 1.00 90.75 82 HIS A O 1
ATOM 635 N N . CYS A 1 83 ? 20.138 -2.605 -21.799 1.00 93.31 83 CYS A N 1
ATOM 636 C CA . CYS A 1 83 ? 18.815 -2.234 -21.297 1.00 93.31 83 CYS A CA 1
ATOM 637 C C . CYS A 1 83 ? 18.466 -2.753 -19.896 1.00 93.31 83 CYS A C 1
ATOM 639 O O . CYS A 1 83 ? 17.608 -2.156 -19.245 1.00 93.31 83 CYS A O 1
ATOM 641 N N . GLN A 1 84 ? 19.099 -3.847 -19.452 1.00 97.12 84 GLN A N 1
ATOM 642 C CA . GLN A 1 84 ? 18.797 -4.526 -18.192 1.00 97.12 84 GLN A CA 1
ATOM 643 C C . GLN A 1 84 ? 17.323 -4.953 -18.085 1.00 97.12 84 GLN A C 1
ATOM 645 O O . GLN A 1 84 ? 16.636 -4.603 -17.128 1.00 97.12 84 GLN A O 1
ATOM 650 N N . ALA A 1 85 ? 16.824 -5.693 -19.082 1.00 97.50 85 ALA A N 1
ATOM 651 C CA . ALA A 1 85 ? 15.430 -6.119 -19.133 1.00 97.50 85 ALA A CA 1
ATOM 652 C C . ALA A 1 85 ? 14.997 -6.880 -17.875 1.00 97.50 85 ALA A C 1
ATOM 654 O O . ALA A 1 85 ? 15.713 -7.767 -17.401 1.00 97.50 85 ALA A O 1
ATOM 655 N N . GLY A 1 86 ? 13.812 -6.530 -17.367 1.00 97.44 86 GLY A N 1
ATOM 656 C CA . GLY A 1 86 ? 13.289 -7.079 -16.120 1.00 97.44 86 GLY A CA 1
ATOM 657 C C . GLY A 1 86 ? 13.867 -6.419 -14.874 1.00 97.44 86 GLY A C 1
ATOM 658 O O . GLY A 1 86 ? 13.993 -7.073 -13.844 1.00 97.44 86 GLY A O 1
ATOM 659 N N . PHE A 1 87 ? 14.269 -5.149 -14.984 1.00 98.50 87 PHE A N 1
ATOM 660 C CA . PHE A 1 87 ? 14.599 -4.318 -13.827 1.00 98.50 87 PHE A CA 1
ATOM 661 C C . PHE A 1 87 ? 13.346 -4.005 -13.003 1.00 98.50 87 PHE A C 1
ATOM 663 O O . PHE A 1 87 ? 13.384 -4.022 -11.779 1.00 98.50 87 PHE A O 1
ATOM 670 N N . SER A 1 88 ? 12.241 -3.764 -13.704 1.00 98.69 88 SER A N 1
ATOM 671 C CA . SER A 1 88 ? 10.881 -3.777 -13.179 1.00 98.69 88 SER A CA 1
ATOM 672 C C . SER A 1 88 ? 9.994 -4.530 -14.170 1.00 98.69 88 SER A C 1
ATOM 674 O O . SER A 1 88 ? 10.324 -4.635 -15.361 1.00 98.69 88 SER A O 1
ATOM 676 N N . ALA A 1 89 ? 8.910 -5.120 -13.681 1.00 98.12 89 ALA A N 1
ATOM 677 C CA . ALA A 1 89 ? 8.015 -5.928 -14.490 1.00 98.12 89 ALA A CA 1
ATOM 678 C C . ALA A 1 89 ? 6.627 -5.989 -13.859 1.00 98.12 89 ALA A C 1
ATOM 680 O O . ALA A 1 89 ? 6.538 -5.959 -12.639 1.00 98.12 89 ALA A O 1
ATOM 681 N N . GLU A 1 90 ? 5.597 -6.168 -14.683 1.00 97.06 90 GLU A N 1
ATOM 682 C CA . GLU A 1 90 ? 4.246 -6.545 -14.260 1.00 97.06 90 GLU A CA 1
ATOM 683 C C . GLU A 1 90 ? 3.697 -7.663 -15.156 1.00 97.06 90 GLU A C 1
ATOM 685 O O . GLU A 1 90 ? 4.032 -7.751 -16.346 1.00 97.06 90 GLU A O 1
ATOM 690 N N . LEU A 1 91 ? 2.867 -8.530 -14.570 1.00 94.56 91 LEU A N 1
ATOM 691 C CA . LEU A 1 91 ? 2.116 -9.564 -15.282 1.00 94.56 91 LEU A CA 1
ATOM 692 C C . LEU A 1 91 ? 0.630 -9.230 -15.251 1.00 94.56 91 LEU A C 1
ATOM 694 O O . LEU A 1 91 ? 0.029 -9.143 -14.187 1.00 94.56 91 LEU A O 1
ATOM 698 N N . LEU A 1 92 ? 0.038 -9.098 -16.431 1.00 91.25 92 LEU A N 1
ATOM 699 C CA . LEU A 1 92 ? -1.375 -8.799 -16.609 1.00 91.25 92 LEU A CA 1
ATOM 700 C C . LEU A 1 92 ? -2.091 -10.011 -17.218 1.00 91.25 92 LEU A C 1
ATOM 702 O O . LEU A 1 92 ? -1.462 -10.880 -17.835 1.00 91.25 92 LEU A O 1
ATOM 706 N N . GLU A 1 93 ? -3.417 -10.059 -17.070 1.00 83.88 93 GLU A N 1
ATOM 707 C CA . GLU A 1 93 ? -4.285 -11.040 -17.745 1.00 83.88 93 GLU A CA 1
ATOM 708 C C . GLU A 1 93 ? -3.842 -12.502 -17.501 1.00 83.88 93 GLU A C 1
ATOM 710 O O . GLU A 1 93 ? -3.726 -13.304 -18.432 1.00 83.88 93 GLU A O 1
ATOM 715 N N . ASN A 1 94 ? -3.535 -12.851 -16.244 1.00 79.62 94 ASN A N 1
ATOM 716 C CA . ASN A 1 94 ? -3.012 -14.161 -15.819 1.00 79.62 94 ASN A CA 1
ATOM 717 C C . ASN A 1 94 ? -1.690 -14.580 -16.497 1.00 79.62 94 ASN A C 1
ATOM 719 O O . ASN A 1 94 ? -1.392 -15.772 -16.600 1.00 79.62 94 ASN A O 1
ATOM 723 N N . GLY A 1 95 ? -0.893 -13.613 -16.962 1.00 78.31 95 GLY A N 1
ATOM 724 C CA . GLY A 1 95 ? 0.403 -13.844 -17.605 1.00 78.31 95 GLY A CA 1
ATOM 725 C C . GLY A 1 95 ? 0.391 -13.790 -19.133 1.00 78.31 95 GLY A C 1
ATOM 726 O O . GLY A 1 95 ? 1.412 -14.063 -19.766 1.00 78.31 95 GLY A O 1
ATOM 727 N N . GLN A 1 96 ? -0.736 -13.427 -19.754 1.00 85.12 96 GLN A N 1
ATOM 728 C CA . GLN A 1 96 ? -0.801 -13.253 -21.210 1.00 85.12 96 GLN A CA 1
ATOM 729 C C . GLN A 1 96 ? -0.064 -12.003 -21.688 1.00 85.12 96 GLN A C 1
ATOM 731 O O . GLN A 1 96 ? 0.476 -12.004 -22.803 1.00 85.12 96 GLN A O 1
ATOM 736 N N . THR A 1 97 ? -0.032 -10.973 -20.842 1.00 93.44 97 THR A N 1
ATOM 737 C CA . THR A 1 97 ? 0.612 -9.699 -21.131 1.00 93.44 97 THR A CA 1
ATOM 738 C C . THR A 1 97 ? 1.732 -9.437 -20.124 1.00 93.44 97 THR A C 1
ATOM 740 O O . THR A 1 97 ? 1.517 -9.421 -18.916 1.00 93.44 97 THR A O 1
ATOM 743 N N . ILE A 1 98 ? 2.949 -9.247 -20.639 1.00 96.06 98 ILE A N 1
ATOM 744 C CA . ILE A 1 98 ? 4.149 -8.913 -19.869 1.00 96.06 98 ILE A CA 1
ATOM 745 C C . ILE A 1 98 ? 4.501 -7.454 -20.136 1.00 96.06 98 ILE A C 1
ATOM 747 O O . ILE A 1 98 ? 4.784 -7.085 -21.281 1.00 96.06 98 ILE A O 1
ATOM 751 N N . LEU A 1 99 ? 4.554 -6.652 -19.078 1.00 97.56 99 LEU A N 1
ATOM 752 C CA . LEU A 1 99 ? 5.117 -5.307 -19.093 1.00 97.56 99 LEU A CA 1
ATOM 753 C C . LEU A 1 99 ? 6.520 -5.360 -18.485 1.00 97.56 99 LEU A C 1
ATOM 755 O O . LEU A 1 99 ? 6.675 -5.828 -17.364 1.00 97.56 99 LEU A O 1
ATOM 759 N N . LEU A 1 100 ? 7.543 -4.882 -19.199 1.00 97.94 100 LEU A N 1
ATOM 760 C CA . LEU A 1 100 ? 8.911 -4.768 -18.681 1.00 97.94 100 LEU A CA 1
ATOM 761 C C . LEU A 1 100 ? 9.430 -3.334 -18.748 1.00 97.94 100 LEU A C 1
ATOM 763 O O . LEU A 1 100 ? 9.393 -2.694 -19.803 1.00 97.94 100 LEU A O 1
ATOM 767 N N . GLY A 1 101 ? 10.038 -2.897 -17.649 1.00 98.38 101 GLY A N 1
ATOM 768 C CA . GLY A 1 101 ? 10.874 -1.709 -17.581 1.00 98.38 101 GLY A CA 1
ATOM 769 C C . GLY A 1 101 ? 12.350 -2.032 -17.826 1.00 98.38 101 GLY A C 1
ATOM 770 O O . GLY A 1 101 ? 12.901 -3.007 -17.302 1.00 98.38 101 GLY A O 1
ATOM 771 N N . THR A 1 102 ? 12.994 -1.228 -18.678 1.00 97.62 102 THR A N 1
ATOM 772 C CA . THR A 1 102 ? 14.382 -1.439 -19.120 1.00 97.62 102 THR A CA 1
ATOM 773 C C . THR A 1 102 ? 15.175 -0.119 -19.054 1.00 97.62 102 THR A C 1
ATOM 775 O O . THR A 1 102 ? 15.364 0.562 -20.068 1.00 97.62 102 THR A O 1
ATOM 778 N N . PRO A 1 103 ? 15.617 0.311 -17.857 1.00 97.81 103 PRO A N 1
ATOM 779 C CA . PRO A 1 103 ? 16.150 1.659 -17.640 1.00 97.81 103 PRO A CA 1
ATOM 780 C C . PRO A 1 103 ? 17.453 1.944 -18.394 1.00 97.81 103 PRO A C 1
ATOM 782 O O . PRO A 1 103 ? 17.760 3.105 -18.651 1.00 97.81 103 PRO A O 1
ATOM 785 N N . GLY A 1 104 ? 18.204 0.914 -18.796 1.00 96.00 104 GLY A N 1
ATOM 786 C CA . GLY A 1 104 ? 19.498 1.092 -19.457 1.00 96.00 104 GLY A CA 1
ATOM 787 C C . GLY A 1 104 ? 19.446 1.321 -20.971 1.00 96.00 104 GLY A C 1
ATOM 788 O O . GLY A 1 104 ? 20.483 1.540 -21.602 1.00 96.00 104 GLY A O 1
ATOM 789 N N . SER A 1 105 ? 18.253 1.283 -21.573 1.00 94.69 105 SER A N 1
ATOM 790 C CA . SER A 1 105 ? 18.077 1.506 -23.011 1.00 94.69 105 SER A CA 1
ATOM 791 C C . SER A 1 105 ? 18.407 2.947 -23.406 1.00 94.69 105 SER A C 1
ATOM 793 O O . SER A 1 105 ? 18.169 3.887 -22.660 1.00 94.69 105 SER A O 1
ATOM 795 N N . PHE A 1 106 ? 18.940 3.109 -24.610 1.00 93.00 106 PHE A N 1
ATOM 796 C CA . PHE A 1 106 ? 19.359 4.330 -25.292 1.00 93.00 106 PHE A CA 1
ATOM 797 C C . PHE A 1 106 ? 20.141 5.293 -24.397 1.00 93.00 106 PHE A C 1
ATOM 799 O O . PHE A 1 106 ? 19.621 6.330 -24.023 1.00 93.00 106 PHE A O 1
ATOM 806 N N . PHE A 1 107 ? 21.383 4.950 -24.030 1.00 92.94 107 PHE A N 1
ATOM 807 C CA . PHE A 1 107 ? 22.188 5.765 -23.097 1.00 92.94 107 PHE A CA 1
ATOM 808 C C . PHE A 1 107 ? 21.419 6.083 -21.810 1.00 92.94 107 PHE A C 1
ATOM 810 O O . PHE A 1 107 ? 21.370 7.221 -21.349 1.00 92.94 107 PHE A O 1
ATOM 817 N N . MET A 1 108 ? 20.787 5.048 -21.252 1.00 95.00 108 MET A N 1
ATOM 818 C CA . MET A 1 108 ? 20.012 5.137 -20.023 1.00 95.00 108 MET A CA 1
ATOM 819 C C . MET A 1 108 ? 18.798 6.090 -20.085 1.00 95.00 108 MET A C 1
ATOM 821 O O . MET A 1 108 ? 18.293 6.524 -19.050 1.00 95.00 108 MET A O 1
ATOM 825 N N . GLN A 1 109 ? 18.286 6.420 -21.276 1.00 96.19 109 GLN A N 1
ATOM 826 C CA . GLN A 1 109 ? 16.953 7.026 -21.414 1.00 96.19 109 GLN A CA 1
ATOM 827 C C . GLN A 1 109 ? 15.868 6.127 -20.809 1.00 96.19 109 GLN A C 1
ATOM 829 O O . GLN A 1 109 ? 14.921 6.614 -20.189 1.00 96.19 109 GLN A O 1
ATOM 834 N N . GLY A 1 110 ? 16.024 4.817 -21.000 1.00 96.75 110 GLY A N 1
ATOM 835 C CA . GLY A 1 110 ? 15.085 3.779 -20.613 1.00 96.75 110 GLY A CA 1
ATOM 836 C C . GLY A 1 110 ? 14.019 3.486 -21.672 1.00 96.75 110 GLY A C 1
ATOM 837 O O . GLY A 1 110 ? 13.703 4.314 -22.531 1.00 96.75 110 GLY A O 1
ATOM 838 N N . GLN A 1 111 ? 13.472 2.275 -21.633 1.00 96.50 111 GLN A N 1
ATOM 839 C CA . GLN A 1 111 ? 12.474 1.789 -22.588 1.00 96.50 111 GLN A CA 1
ATOM 840 C C . GLN A 1 111 ? 11.480 0.854 -21.899 1.00 96.50 111 GLN A C 1
ATOM 842 O O . GLN A 1 111 ? 11.853 0.110 -20.991 1.00 96.50 111 GLN A O 1
ATOM 847 N N . LEU A 1 112 ? 10.236 0.872 -22.370 1.00 97.94 112 LEU A N 1
ATOM 848 C CA . LEU A 1 112 ? 9.193 -0.067 -21.965 1.00 97.94 112 LEU A CA 1
ATOM 849 C C . LEU A 1 112 ? 8.979 -1.107 -23.060 1.00 97.94 112 LEU A C 1
ATOM 851 O O . LEU A 1 112 ? 9.030 -0.768 -24.246 1.00 97.94 112 LEU A O 1
ATOM 855 N N . TYR A 1 113 ? 8.717 -2.345 -22.657 1.00 97.12 113 TYR A N 1
ATOM 856 C CA . TYR A 1 113 ? 8.272 -3.426 -23.532 1.00 97.12 113 TYR A CA 1
ATOM 857 C C . TYR A 1 113 ? 6.927 -3.947 -23.045 1.00 97.12 113 TYR A C 1
ATOM 859 O O . TYR A 1 113 ? 6.771 -4.220 -21.861 1.00 97.12 113 TYR A O 1
ATOM 867 N N . VAL A 1 114 ? 5.989 -4.120 -23.972 1.00 96.50 114 VAL A N 1
ATOM 868 C CA . VAL A 1 114 ? 4.686 -4.739 -23.718 1.00 96.50 114 VAL A CA 1
ATOM 869 C C . VAL A 1 114 ? 4.558 -5.912 -24.666 1.00 96.50 114 VAL A C 1
ATOM 871 O O . VAL A 1 114 ? 4.536 -5.720 -25.884 1.00 96.50 114 VAL A O 1
ATOM 874 N N . ARG A 1 115 ? 4.516 -7.127 -24.131 1.00 94.38 115 ARG A N 1
ATOM 875 C CA . ARG A 1 115 ? 4.394 -8.359 -24.912 1.00 94.38 115 ARG A CA 1
ATOM 876 C C . ARG A 1 115 ? 3.082 -9.033 -24.565 1.00 94.38 115 ARG A C 1
ATOM 878 O O . ARG A 1 115 ? 2.932 -9.505 -23.452 1.00 94.38 115 ARG A O 1
ATOM 885 N N . SER A 1 116 ? 2.175 -9.112 -25.531 1.00 91.88 116 SER A N 1
ATOM 886 C CA . SER A 1 116 ? 0.862 -9.754 -25.401 1.00 91.88 116 SER A CA 1
ATOM 887 C C . SER A 1 116 ? 0.734 -10.918 -26.389 1.00 91.88 116 SER A C 1
ATOM 889 O O . SER A 1 116 ? 1.717 -11.329 -27.016 1.00 91.88 116 SER A O 1
ATOM 891 N N . ALA A 1 117 ? -0.458 -11.497 -26.546 1.00 85.00 117 ALA A N 1
ATOM 892 C CA . ALA A 1 117 ? -0.726 -12.490 -27.591 1.00 85.00 117 ALA A CA 1
ATOM 893 C C . ALA A 1 117 ? -0.683 -11.904 -29.019 1.00 85.00 117 ALA A C 1
ATOM 895 O O . ALA A 1 117 ? -0.401 -12.631 -29.971 1.00 85.00 117 ALA A O 1
ATOM 896 N N . THR A 1 118 ? -0.953 -10.603 -29.182 1.00 85.19 118 THR A N 1
ATOM 897 C CA . THR A 1 118 ? -1.045 -9.945 -30.499 1.00 85.19 118 THR A CA 1
ATOM 898 C C . THR A 1 118 ? 0.301 -9.446 -31.020 1.00 85.19 118 THR A C 1
ATOM 900 O O . THR A 1 118 ? 0.436 -9.160 -32.210 1.00 85.19 118 THR A O 1
ATOM 903 N N . GLY A 1 119 ? 1.317 -9.381 -30.159 1.00 91.38 119 GLY A N 1
ATOM 904 C CA . GLY A 1 119 ? 2.676 -9.025 -30.535 1.00 91.38 119 GLY A CA 1
ATOM 905 C C . GLY A 1 119 ? 3.423 -8.319 -29.413 1.00 91.38 119 GLY A C 1
ATOM 906 O O . GLY A 1 119 ? 3.058 -8.396 -28.242 1.00 91.38 119 GLY A O 1
ATOM 907 N N . GLN A 1 120 ? 4.493 -7.625 -29.794 1.00 93.88 120 GLN A N 1
ATOM 908 C CA . GLN A 1 120 ? 5.321 -6.855 -28.877 1.00 93.88 120 GLN A CA 1
ATOM 909 C C . GLN A 1 120 ? 5.365 -5.390 -29.307 1.00 93.88 120 GLN A C 1
ATOM 911 O O . GLN A 1 120 ? 5.749 -5.083 -30.438 1.00 93.88 120 GLN A O 1
ATOM 916 N N . LYS A 1 121 ? 5.038 -4.492 -28.381 1.00 95.44 121 LYS A N 1
ATOM 917 C CA . LYS A 1 121 ? 5.192 -3.042 -28.519 1.00 95.44 121 LYS A CA 1
ATOM 918 C C . LYS A 1 121 ? 6.352 -2.570 -27.646 1.00 95.44 121 LYS A C 1
ATOM 920 O O . LYS A 1 121 ? 6.707 -3.223 -26.662 1.00 95.44 121 LYS A O 1
ATOM 925 N N . LYS A 1 122 ? 6.976 -1.455 -28.024 1.00 95.56 122 LYS A N 1
ATOM 926 C CA . LYS A 1 122 ? 8.041 -0.830 -27.231 1.00 95.56 122 LYS A CA 1
ATOM 927 C C . LYS A 1 122 ? 8.139 0.666 -27.480 1.00 95.56 122 LYS A C 1
ATOM 929 O O . LYS A 1 122 ? 7.893 1.115 -28.599 1.00 95.56 122 LYS A O 1
ATOM 934 N N . THR A 1 123 ? 8.575 1.420 -26.477 1.00 96.25 123 THR A N 1
ATOM 935 C CA . THR A 1 123 ? 8.866 2.851 -26.655 1.00 96.25 123 THR A CA 1
ATOM 936 C C . THR A 1 123 ? 10.128 3.045 -27.502 1.00 96.25 123 THR A C 1
ATOM 938 O O . THR A 1 123 ? 11.032 2.210 -27.494 1.00 96.25 123 THR A O 1
ATOM 941 N N . GLY A 1 124 ? 10.201 4.125 -28.278 1.00 92.50 124 GLY A N 1
ATOM 942 C CA . GLY A 1 124 ? 11.367 4.441 -29.113 1.00 92.50 124 GLY A CA 1
ATOM 943 C C . GLY A 1 124 ? 12.466 5.210 -28.375 1.00 92.50 124 GLY A C 1
ATOM 944 O O . GLY A 1 124 ? 12.292 5.621 -27.230 1.00 92.50 124 GLY A O 1
ATOM 945 N N . GLU A 1 125 ? 13.582 5.442 -29.067 1.00 92.81 125 GLU A N 1
ATOM 946 C CA . GLU A 1 125 ? 14.608 6.389 -28.621 1.00 92.81 125 GLU A CA 1
ATOM 947 C C . GLU A 1 125 ? 14.072 7.826 -28.691 1.00 92.81 125 GLU A C 1
ATOM 949 O O . GLU A 1 125 ? 13.490 8.245 -29.696 1.00 92.81 125 GLU A O 1
ATOM 954 N N . GLY A 1 126 ? 14.275 8.583 -27.617 1.00 91.25 126 GLY A N 1
ATOM 955 C CA . GLY A 1 126 ? 13.962 10.000 -27.539 1.00 91.25 126 GLY A CA 1
ATOM 956 C C . GLY A 1 126 ? 15.094 10.893 -28.047 1.00 91.25 126 GLY A C 1
ATOM 957 O O . GLY A 1 126 ? 16.076 10.461 -28.648 1.00 91.25 126 GLY A O 1
ATOM 958 N N . ARG A 1 127 ? 14.962 12.197 -27.794 1.00 93.75 127 ARG A N 1
ATOM 959 C CA . ARG A 1 127 ? 16.066 13.134 -28.027 1.00 93.75 127 ARG A CA 1
ATOM 960 C C . ARG A 1 127 ? 17.144 12.954 -26.956 1.00 93.75 127 ARG A C 1
ATOM 962 O O . ARG A 1 127 ? 16.834 12.549 -25.840 1.00 93.75 127 ARG A O 1
ATOM 969 N N . LYS A 1 128 ? 18.376 13.344 -27.285 1.00 92.88 128 LYS A N 1
ATOM 970 C CA . LYS A 1 128 ? 19.559 13.238 -26.414 1.00 92.88 128 LYS A CA 1
ATOM 971 C C . LYS A 1 128 ? 19.366 13.876 -25.031 1.00 92.88 128 LYS A C 1
ATOM 973 O O . LYS A 1 128 ? 19.970 13.446 -24.061 1.00 92.88 128 LYS A O 1
ATOM 978 N N . GLU A 1 129 ? 18.524 14.899 -24.904 1.00 93.19 129 GLU A N 1
ATOM 979 C CA . GLU A 1 129 ? 18.252 15.541 -23.609 1.00 93.19 129 GLU A CA 1
ATOM 980 C C . GLU A 1 129 ? 17.520 14.622 -22.617 1.00 93.19 129 GLU A C 1
ATOM 982 O O . GLU A 1 129 ? 17.367 14.989 -21.457 1.00 93.19 129 GLU A O 1
ATOM 987 N N . ARG A 1 130 ? 17.045 13.455 -23.072 1.00 92.88 130 ARG A N 1
ATOM 988 C CA . ARG A 1 130 ? 16.441 12.417 -22.232 1.00 92.88 130 ARG A CA 1
ATOM 989 C C . ARG A 1 130 ? 17.438 11.351 -21.769 1.00 92.88 130 ARG A C 1
ATOM 991 O O . ARG A 1 130 ? 17.020 10.436 -21.062 1.00 92.88 130 ARG A O 1
ATOM 998 N N . ASP A 1 131 ? 18.696 11.407 -22.214 1.00 95.25 131 ASP A N 1
ATOM 999 C CA . ASP A 1 131 ? 19.744 10.490 -21.751 1.00 95.25 131 ASP A CA 1
ATOM 1000 C C . ASP A 1 131 ? 19.815 10.521 -20.214 1.00 95.25 131 ASP A C 1
ATOM 1002 O O . ASP A 1 131 ? 19.573 11.556 -19.593 1.00 95.25 131 ASP A O 1
ATOM 1006 N N . ASP A 1 132 ? 20.123 9.377 -19.599 1.00 96.12 132 ASP A N 1
ATOM 1007 C CA . ASP A 1 132 ? 20.180 9.203 -18.140 1.00 96.12 132 ASP A CA 1
ATOM 1008 C C . ASP A 1 132 ? 18.860 9.407 -17.362 1.00 96.12 132 ASP A C 1
ATOM 1010 O O . ASP A 1 132 ? 18.916 9.577 -16.143 1.00 96.12 132 ASP A O 1
ATOM 1014 N N . ASN A 1 133 ? 17.687 9.340 -18.008 1.00 97.12 133 ASN A N 1
ATOM 1015 C CA . ASN A 1 133 ? 16.373 9.477 -17.352 1.00 97.12 133 ASN A CA 1
ATOM 1016 C C . ASN A 1 133 ? 15.892 8.234 -16.575 1.00 97.12 133 ASN A C 1
ATOM 1018 O O . ASN A 1 133 ? 15.110 8.376 -15.632 1.00 97.12 133 ASN A O 1
ATOM 1022 N N . TYR A 1 134 ? 16.339 7.036 -16.964 1.00 98.06 134 TYR A N 1
ATOM 1023 C CA . TYR A 1 134 ? 15.965 5.736 -16.382 1.00 98.06 134 TYR A CA 1
ATOM 1024 C C . TYR A 1 134 ? 14.462 5.400 -16.489 1.00 98.06 134 TYR A C 1
ATOM 1026 O O . TYR A 1 134 ? 13.879 4.880 -15.543 1.00 98.06 134 TYR A O 1
ATOM 1034 N N . ARG A 1 135 ? 13.806 5.661 -17.629 1.00 98.31 135 ARG A N 1
ATOM 1035 C CA . ARG A 1 135 ? 12.414 5.213 -17.855 1.00 98.31 135 ARG A CA 1
ATOM 1036 C C . ARG A 1 135 ? 12.270 3.698 -17.666 1.00 98.31 135 ARG A C 1
ATOM 1038 O O . ARG A 1 135 ? 13.068 2.926 -18.197 1.00 98.31 135 ARG A O 1
ATOM 1045 N N . GLY A 1 136 ? 11.208 3.277 -16.987 1.00 98.25 136 GLY A N 1
ATOM 1046 C CA . GLY A 1 136 ? 10.977 1.878 -16.640 1.00 98.25 136 GLY A CA 1
ATOM 1047 C C . GLY A 1 136 ? 11.814 1.439 -15.440 1.00 98.25 136 GLY A C 1
ATOM 1048 O O . GLY A 1 136 ? 12.111 0.254 -15.300 1.00 98.25 136 GLY A O 1
ATOM 1049 N N . PHE A 1 137 ? 12.237 2.381 -14.591 1.00 98.75 137 PHE A N 1
ATOM 1050 C CA . PHE A 1 137 ? 12.848 2.040 -13.308 1.00 98.75 137 PHE A CA 1
ATOM 1051 C C . PHE A 1 137 ? 11.844 1.303 -12.414 1.00 98.75 137 PHE A C 1
ATOM 1053 O O . PHE A 1 137 ? 12.183 0.276 -11.842 1.00 98.75 137 PHE A O 1
ATOM 1060 N N . ALA A 1 138 ? 10.603 1.783 -12.390 1.00 98.75 138 ALA A N 1
ATOM 1061 C CA . ALA A 1 138 ? 9.441 1.098 -11.842 1.00 98.75 138 ALA A CA 1
ATOM 1062 C C . ALA A 1 138 ? 8.315 1.121 -12.881 1.00 98.75 138 ALA A C 1
ATOM 1064 O O . ALA A 1 138 ? 8.277 2.021 -13.731 1.00 98.75 138 ALA A O 1
ATOM 1065 N N . VAL A 1 139 ? 7.421 0.139 -12.824 1.00 98.69 139 VAL A N 1
ATOM 1066 C CA . VAL A 1 139 ? 6.240 0.057 -13.686 1.00 98.69 139 VAL A CA 1
ATOM 1067 C C . VAL A 1 139 ? 5.020 -0.341 -12.861 1.00 98.69 139 VAL A C 1
ATOM 1069 O O . VAL A 1 139 ? 5.159 -1.103 -11.915 1.00 98.69 139 VAL A O 1
ATOM 1072 N N . SER A 1 140 ? 3.852 0.175 -13.237 1.00 98.06 140 SER A N 1
ATOM 1073 C CA . SER A 1 140 ? 2.533 -0.267 -12.764 1.00 98.06 140 SER A CA 1
ATOM 1074 C C . SER A 1 140 ? 1.546 -0.199 -13.932 1.00 98.06 140 SER A C 1
ATOM 1076 O O . SER A 1 140 ? 1.904 0.250 -15.029 1.00 98.06 140 SER A O 1
ATOM 1078 N N . TYR A 1 141 ? 0.307 -0.623 -13.715 1.00 96.88 141 TYR A N 1
ATOM 1079 C CA . TYR A 1 141 ? -0.758 -0.563 -14.711 1.00 96.88 141 TYR A CA 1
ATOM 1080 C C . TYR A 1 141 ? -2.103 -0.192 -14.079 1.00 96.88 141 TYR A C 1
ATOM 1082 O O . TYR A 1 141 ? -2.328 -0.474 -12.910 1.00 96.88 141 TYR A O 1
ATOM 1090 N N . GLY A 1 142 ? -2.985 0.439 -14.842 1.00 95.44 142 GLY A N 1
ATOM 1091 C CA . GLY A 1 142 ? -4.326 0.852 -14.407 1.00 95.44 142 GLY A CA 1
ATOM 1092 C C . GLY A 1 142 ? -5.140 1.338 -15.602 1.00 95.44 142 GLY A C 1
ATOM 1093 O O . GLY A 1 142 ? -4.609 1.376 -16.704 1.00 95.44 142 GLY A O 1
ATOM 1094 N N . GLU A 1 143 ? -6.404 1.689 -15.434 1.00 93.81 143 GLU A N 1
ATOM 1095 C CA . GLU A 1 143 ? -7.282 2.161 -16.510 1.00 93.81 143 GLU A CA 1
ATOM 1096 C C . GLU A 1 143 ? -7.384 3.697 -16.530 1.00 93.81 143 GLU A C 1
ATOM 1098 O O . GLU A 1 143 ? -8.053 4.303 -15.695 1.00 93.81 143 GLU A O 1
ATOM 1103 N N . PHE A 1 144 ? -6.775 4.354 -17.526 1.00 92.94 144 PHE A N 1
ATOM 1104 C CA . PHE A 1 144 ? -6.730 5.821 -17.615 1.00 92.94 144 PHE A CA 1
ATOM 1105 C C . PHE A 1 144 ? -7.432 6.400 -18.852 1.00 92.94 144 PHE A C 1
ATOM 1107 O O . PHE A 1 144 ? -7.476 7.626 -19.014 1.00 92.94 144 PHE A O 1
ATOM 1114 N N . THR A 1 145 ? -7.979 5.565 -19.741 1.00 90.12 145 THR A N 1
ATOM 1115 C CA . THR A 1 145 ? -8.542 5.995 -21.035 1.00 90.12 145 THR A CA 1
ATOM 1116 C C . THR A 1 145 ? -10.031 5.692 -21.220 1.00 90.12 145 THR A C 1
ATOM 1118 O O . THR A 1 145 ? -10.635 6.163 -22.205 1.00 90.12 145 THR A O 1
ATOM 1121 N N . ASP A 1 146 ? -10.632 5.007 -20.245 1.00 87.38 146 ASP A N 1
ATOM 1122 C CA . ASP A 1 146 ? -11.999 4.485 -20.254 1.00 87.38 146 ASP A CA 1
ATOM 1123 C C . ASP A 1 146 ? -12.229 3.579 -21.478 1.00 87.38 146 ASP A C 1
ATOM 1125 O O . ASP A 1 146 ? -13.191 3.745 -22.238 1.00 87.38 146 ASP A O 1
ATOM 1129 N N . ASP A 1 147 ? -11.271 2.686 -21.750 1.00 88.31 147 ASP A N 1
ATOM 1130 C CA . ASP A 1 147 ? -11.352 1.705 -22.841 1.00 88.31 147 ASP A CA 1
ATOM 1131 C C . ASP A 1 147 ? -11.336 0.234 -22.383 1.00 88.31 147 ASP A C 1
ATOM 1133 O O . ASP A 1 147 ? -11.519 -0.664 -23.212 1.00 88.31 147 ASP A O 1
ATOM 1137 N N . GLN A 1 148 ? -11.273 0.008 -21.064 1.00 86.62 148 GLN A N 1
ATOM 1138 C CA . GLN A 1 148 ? -11.224 -1.297 -20.392 1.00 86.62 148 GLN A CA 1
ATOM 1139 C C . GLN A 1 148 ? -9.939 -2.081 -20.690 1.00 86.62 148 GLN A C 1
ATOM 1141 O O . GLN A 1 148 ? -9.903 -3.303 -20.509 1.00 86.62 148 GLN A O 1
ATOM 1146 N N . THR A 1 149 ? -8.896 -1.405 -21.170 1.00 89.50 149 THR A N 1
ATOM 1147 C CA . THR A 1 149 ? -7.568 -1.968 -21.359 1.00 89.50 149 THR A CA 1
ATOM 1148 C C . THR A 1 149 ? -6.583 -1.300 -20.416 1.00 89.50 149 THR A C 1
ATOM 1150 O O . THR A 1 149 ? -6.491 -0.084 -20.318 1.00 89.50 149 THR A O 1
ATOM 1153 N N . ALA A 1 150 ? -5.795 -2.124 -19.729 1.00 92.75 150 ALA A N 1
ATOM 1154 C CA . ALA A 1 150 ? -4.797 -1.613 -18.811 1.00 92.75 150 ALA A CA 1
ATOM 1155 C C . ALA A 1 150 ? -3.770 -0.733 -19.545 1.00 92.75 150 ALA A C 1
ATOM 1157 O O . ALA A 1 150 ? -3.026 -1.178 -20.428 1.00 92.75 150 ALA A O 1
ATOM 1158 N N . ASP A 1 151 ? -3.722 0.515 -19.117 1.00 95.62 151 ASP A N 1
ATOM 1159 C CA . ASP A 1 151 ? -2.735 1.519 -19.440 1.00 95.62 151 ASP A CA 1
ATOM 1160 C C . ASP A 1 151 ? -1.521 1.380 -18.511 1.00 95.62 151 ASP A C 1
ATOM 1162 O O . ASP A 1 151 ? -1.513 0.640 -17.526 1.00 95.62 151 ASP A O 1
ATOM 1166 N N . ILE A 1 152 ? -0.432 2.058 -18.857 1.00 97.88 152 ILE A N 1
ATOM 1167 C CA . ILE A 1 152 ? 0.897 1.781 -18.316 1.00 97.88 152 ILE A CA 1
ATOM 1168 C C . ILE A 1 152 ? 1.431 3.003 -17.585 1.00 97.88 152 ILE A C 1
ATOM 1170 O O . ILE A 1 152 ? 1.522 4.093 -18.146 1.00 97.88 152 ILE A O 1
ATOM 1174 N N . VAL A 1 153 ? 1.892 2.800 -16.357 1.00 98.56 153 VAL A N 1
ATOM 1175 C CA . VAL A 1 153 ? 2.592 3.809 -15.562 1.00 98.56 153 VAL A CA 1
ATOM 1176 C C . VAL A 1 153 ? 4.067 3.440 -15.500 1.00 98.56 153 VAL A C 1
ATOM 1178 O O . VAL A 1 153 ? 4.421 2.300 -15.214 1.00 98.56 153 VAL A O 1
ATOM 1181 N N . SER A 1 154 ? 4.950 4.399 -15.767 1.00 98.69 154 SER A N 1
ATOM 1182 C CA . SER A 1 154 ? 6.397 4.189 -15.756 1.00 98.69 154 SER A CA 1
ATOM 1183 C C . SER A 1 154 ? 7.114 5.271 -14.967 1.00 98.69 154 SER A C 1
ATOM 1185 O O . SER A 1 154 ? 7.022 6.457 -15.279 1.00 98.69 154 SER A O 1
ATOM 1187 N N . GLY A 1 155 ? 7.938 4.842 -14.021 1.00 98.69 155 GLY A N 1
ATOM 1188 C CA . GLY A 1 155 ? 8.877 5.686 -13.301 1.00 98.69 155 GLY A CA 1
ATOM 1189 C C . GLY A 1 155 ? 10.141 6.015 -14.102 1.00 98.69 155 GLY A C 1
ATOM 1190 O O . GLY A 1 155 ? 10.717 5.148 -14.767 1.00 98.69 155 GLY A O 1
ATOM 1191 N N . ALA A 1 156 ? 10.584 7.269 -14.025 1.00 98.44 156 ALA A N 1
ATOM 1192 C CA . ALA A 1 156 ? 11.822 7.792 -14.603 1.00 98.44 156 ALA A CA 1
ATOM 1193 C C . ALA A 1 156 ? 12.512 8.733 -13.588 1.00 98.44 156 ALA A C 1
ATOM 1195 O O . ALA A 1 156 ? 12.480 9.961 -13.733 1.00 98.44 156 ALA A O 1
ATOM 1196 N N . PRO A 1 157 ? 13.137 8.190 -12.527 1.00 98.50 157 PRO A N 1
ATOM 1197 C CA . PRO A 1 157 ? 13.540 8.957 -11.345 1.00 98.50 157 PRO A CA 1
ATOM 1198 C C . PRO A 1 157 ? 14.666 9.969 -11.572 1.00 98.50 157 PRO A C 1
ATOM 1200 O O . PRO A 1 157 ? 14.945 10.795 -10.705 1.00 98.50 157 PRO A O 1
ATOM 1203 N N . ARG A 1 158 ? 15.316 9.937 -12.739 1.00 98.12 158 ARG A N 1
ATOM 1204 C CA . ARG A 1 158 ? 16.372 10.886 -13.115 1.00 98.12 158 ARG A CA 1
ATOM 1205 C C . ARG A 1 158 ? 15.943 11.884 -14.189 1.00 98.12 158 ARG A C 1
ATOM 1207 O O . ARG A 1 158 ? 16.716 12.780 -14.532 1.00 98.12 158 ARG A O 1
ATOM 1214 N N . ALA A 1 159 ? 14.720 11.757 -14.698 1.00 97.44 159 ALA A N 1
ATOM 1215 C CA . ALA A 1 159 ? 14.154 12.703 -15.644 1.00 97.44 159 ALA A CA 1
ATOM 1216 C C . ALA A 1 159 ? 13.947 14.093 -15.019 1.00 97.44 159 ALA A C 1
ATOM 1218 O O . ALA A 1 159 ? 14.100 14.294 -13.811 1.00 97.44 159 ALA A O 1
ATOM 1219 N N . SER A 1 160 ? 13.613 15.068 -15.870 1.00 96.25 160 SER A N 1
ATOM 1220 C CA . SER A 1 160 ? 13.316 16.448 -15.459 1.00 96.25 160 SER A CA 1
ATOM 1221 C C . SER A 1 160 ? 14.423 17.060 -14.592 1.00 96.25 160 SER A C 1
ATOM 1223 O O . SER A 1 160 ? 14.175 17.561 -13.502 1.00 96.25 160 SER A O 1
ATOM 1225 N N . PHE A 1 161 ? 15.672 16.992 -15.069 1.00 95.12 161 PHE A N 1
ATOM 1226 C CA . PHE A 1 161 ? 16.847 17.516 -14.359 1.00 95.12 161 PHE A CA 1
ATOM 1227 C C . PHE A 1 161 ? 17.022 16.932 -12.945 1.00 95.12 161 PHE A C 1
ATOM 1229 O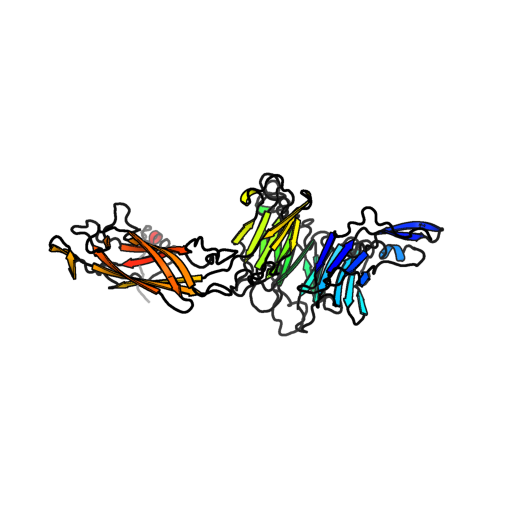 O . PHE A 1 161 ? 17.354 17.666 -12.022 1.00 95.12 161 PHE A O 1
ATOM 1236 N N . LEU A 1 162 ? 16.836 15.615 -12.779 1.00 96.81 162 LEU A N 1
ATOM 1237 C CA . LEU A 1 162 ? 16.914 14.894 -11.496 1.00 96.81 162 LEU A CA 1
ATOM 1238 C C . LEU A 1 162 ? 15.800 15.219 -10.490 1.00 96.81 162 LEU A C 1
ATOM 1240 O O . LEU A 1 162 ? 15.892 14.789 -9.342 1.00 96.81 162 LEU A O 1
ATOM 1244 N N . GLN A 1 163 ? 14.747 15.938 -10.882 1.00 97.50 163 GLN A N 1
ATOM 1245 C CA . GLN A 1 163 ? 13.534 16.028 -10.060 1.00 97.50 163 GLN A CA 1
ATOM 1246 C C . GLN A 1 163 ? 12.763 14.701 -10.043 1.00 97.50 163 GLN A C 1
ATOM 1248 O O . GLN A 1 163 ? 12.039 14.425 -9.092 1.00 97.50 163 GLN A O 1
ATOM 1253 N N . GLY A 1 164 ? 12.949 13.876 -11.077 1.00 98.25 164 GLY A N 1
ATOM 1254 C CA . GLY A 1 164 ? 12.204 12.643 -11.288 1.00 98.25 164 GLY A CA 1
ATOM 1255 C C . GLY A 1 164 ? 10.879 12.892 -12.002 1.00 98.25 164 GLY A C 1
ATOM 1256 O O . GLY A 1 164 ? 10.300 13.982 -11.944 1.00 98.25 164 GLY A O 1
ATOM 1257 N N . GLN A 1 165 ? 10.418 11.878 -12.726 1.00 97.94 165 GLN A N 1
ATOM 1258 C CA . GLN A 1 165 ? 9.179 11.922 -13.489 1.00 97.94 165 GLN A CA 1
ATOM 1259 C C . GLN A 1 165 ? 8.462 10.574 -13.410 1.00 97.94 165 GLN A C 1
ATOM 1261 O O . GLN A 1 165 ? 9.104 9.528 -13.326 1.00 97.94 165 GLN A O 1
ATOM 1266 N N . VAL A 1 166 ? 7.138 10.606 -13.493 1.00 98.44 166 VAL A N 1
ATOM 1267 C CA . VAL A 1 166 ? 6.306 9.437 -13.785 1.00 98.44 166 VAL A CA 1
ATOM 1268 C C . VAL A 1 166 ? 5.530 9.727 -15.058 1.00 98.44 166 VAL A C 1
ATOM 1270 O O . VAL A 1 166 ? 4.994 10.819 -15.227 1.00 98.44 166 VAL A O 1
ATOM 1273 N N . GLU A 1 167 ? 5.519 8.771 -15.973 1.00 97.81 167 GLU A N 1
ATOM 1274 C CA . GLU A 1 167 ? 4.943 8.899 -17.305 1.00 97.81 167 GLU A CA 1
ATOM 1275 C C . GLU A 1 167 ? 3.834 7.854 -17.469 1.00 97.81 167 GLU A C 1
ATOM 1277 O O . GLU A 1 167 ? 4.066 6.663 -17.255 1.00 97.81 167 GLU A O 1
ATOM 1282 N N . VAL A 1 168 ? 2.642 8.308 -17.847 1.00 97.50 168 VAL A N 1
ATOM 1283 C CA . VAL A 1 168 ? 1.458 7.481 -18.100 1.00 97.50 168 VAL A CA 1
ATOM 1284 C C . VAL A 1 168 ? 1.302 7.307 -19.606 1.00 97.50 168 VAL A C 1
ATOM 1286 O O . VAL A 1 168 ? 1.379 8.275 -20.373 1.00 97.50 168 VAL A O 1
ATOM 1289 N N . PHE A 1 169 ? 1.098 6.069 -20.026 1.00 96.50 169 PHE A N 1
ATOM 1290 C CA . PHE A 1 169 ? 1.019 5.615 -21.405 1.00 96.50 169 PHE A CA 1
ATOM 1291 C C . PHE A 1 169 ? -0.267 4.843 -21.629 1.00 96.50 169 PHE A C 1
ATOM 1293 O O . PHE A 1 169 ? -0.685 4.120 -20.737 1.00 96.50 169 PHE A O 1
ATOM 1300 N N . SER A 1 170 ? -0.835 4.921 -22.829 1.00 94.31 170 SER A N 1
ATOM 1301 C CA . SER A 1 170 ? -1.902 4.001 -23.204 1.00 94.31 170 SER A CA 1
ATOM 1302 C C . SER A 1 170 ? -1.381 2.568 -23.353 1.00 94.31 170 SER A C 1
ATOM 1304 O O . SER A 1 170 ? -0.167 2.347 -23.475 1.00 94.31 170 SER A O 1
ATOM 1306 N N . SER A 1 171 ? -2.280 1.595 -23.479 1.00 91.06 171 SER A N 1
ATOM 1307 C CA . SER A 1 171 ? -1.949 0.218 -23.890 1.00 91.06 171 SER A CA 1
ATOM 1308 C C . SER A 1 171 ? -1.230 0.116 -25.264 1.00 91.06 171 SER A C 1
ATOM 1310 O O . SER A 1 171 ? -0.580 -0.890 -25.594 1.00 91.06 171 SER A O 1
ATOM 1312 N N . ASP A 1 172 ? -1.280 1.178 -26.079 1.00 91.19 172 ASP A N 1
ATOM 1313 C CA . ASP A 1 172 ? -0.535 1.357 -27.337 1.00 91.19 172 ASP A CA 1
ATOM 1314 C C . ASP A 1 172 ? 0.823 2.068 -27.173 1.00 91.19 172 ASP A C 1
ATOM 1316 O O . ASP A 1 172 ? 1.543 2.260 -28.156 1.00 91.19 172 ASP A O 1
ATOM 1320 N N . LEU A 1 173 ? 1.226 2.389 -25.939 1.00 94.88 173 LEU A N 1
ATOM 1321 C CA . LEU A 1 173 ? 2.417 3.176 -25.600 1.00 94.88 173 LEU A CA 1
ATOM 1322 C C . LEU A 1 173 ? 2.384 4.614 -26.144 1.00 94.88 173 LEU A C 1
ATOM 1324 O O . LEU A 1 173 ? 3.435 5.226 -26.372 1.00 94.88 173 LEU A O 1
ATOM 1328 N N . GLU A 1 174 ? 1.191 5.185 -26.313 1.00 93.81 174 GLU A N 1
ATOM 1329 C CA . GLU A 1 174 ? 1.030 6.618 -26.567 1.00 93.81 174 GLU A CA 1
ATOM 1330 C C . GLU A 1 174 ? 1.089 7.385 -25.244 1.00 93.81 174 GLU A C 1
ATOM 1332 O O . GLU A 1 174 ? 0.492 6.973 -24.259 1.00 93.81 174 GLU A O 1
ATOM 1337 N N . SER A 1 175 ? 1.831 8.493 -25.184 1.00 93.56 175 SER A N 1
ATOM 1338 C CA . SER A 1 175 ? 1.960 9.267 -23.940 1.00 93.56 175 SER A CA 1
ATOM 1339 C C . SER A 1 175 ? 0.651 9.988 -23.614 1.00 93.56 175 SER A C 1
ATOM 1341 O O . SER A 1 175 ? 0.168 10.784 -24.421 1.00 93.56 175 SER A O 1
ATOM 1343 N N . LEU A 1 176 ? 0.122 9.736 -22.417 1.00 92.25 176 LEU A N 1
ATOM 1344 C CA . LEU A 1 176 ? -1.130 10.296 -21.913 1.00 92.25 176 LEU A CA 1
ATOM 1345 C C . LEU A 1 176 ? -0.884 11.440 -20.930 1.00 92.25 176 LEU A C 1
ATOM 1347 O O . LEU A 1 176 ? -1.432 12.527 -21.094 1.00 92.25 176 LEU A O 1
ATOM 1351 N N . TYR A 1 177 ? -0.043 11.220 -19.920 1.00 93.38 177 TYR A N 1
ATOM 1352 C CA . TYR A 1 177 ? 0.199 12.196 -18.857 1.00 93.38 177 TYR A CA 1
ATOM 1353 C C . TYR A 1 177 ? 1.605 12.072 -18.288 1.00 93.38 177 TYR A C 1
ATOM 1355 O O . TYR A 1 177 ? 2.205 11.008 -18.375 1.00 93.38 177 TYR A O 1
ATOM 1363 N N . ASN A 1 178 ? 2.127 13.140 -17.677 1.00 94.69 178 ASN A N 1
ATOM 1364 C CA . ASN A 1 178 ? 3.385 13.078 -16.937 1.00 94.69 178 ASN A CA 1
ATOM 1365 C C . ASN A 1 178 ? 3.297 13.862 -15.622 1.00 94.69 178 ASN A C 1
ATOM 1367 O O . ASN A 1 178 ? 2.869 15.017 -15.615 1.00 94.69 178 ASN A O 1
ATOM 1371 N N . PHE A 1 179 ? 3.807 13.273 -14.546 1.00 95.25 179 PHE A N 1
ATOM 1372 C CA . PHE A 1 179 ? 4.004 13.905 -13.243 1.00 95.25 179 PHE A CA 1
ATOM 1373 C C . PHE A 1 179 ? 5.483 14.221 -13.048 1.00 95.25 179 PHE A C 1
ATOM 1375 O O . PHE A 1 179 ? 6.324 13.384 -13.362 1.00 95.25 179 PHE A O 1
ATOM 1382 N N . THR A 1 180 ? 5.816 15.388 -12.502 1.00 97.25 180 THR A N 1
ATOM 1383 C CA . THR A 1 180 ? 7.207 15.769 -12.204 1.00 97.25 180 THR A CA 1
ATOM 1384 C C . THR A 1 180 ? 7.368 15.951 -10.703 1.00 97.25 180 THR A C 1
ATOM 1386 O O . THR A 1 180 ? 6.529 16.597 -10.075 1.00 97.25 180 THR A O 1
ATOM 1389 N N . GLY A 1 181 ? 8.447 15.404 -10.142 1.00 97.00 181 GLY A N 1
ATOM 1390 C CA . GLY A 1 181 ? 8.790 15.589 -8.737 1.00 97.00 181 GLY A CA 1
ATOM 1391 C C . GLY A 1 181 ? 9.120 17.046 -8.402 1.00 97.00 181 GLY A C 1
ATOM 1392 O O . GLY A 1 181 ? 9.454 17.857 -9.265 1.00 97.00 181 GLY A O 1
ATOM 1393 N N . ASP A 1 182 ? 9.030 17.394 -7.125 1.00 94.69 182 ASP A N 1
ATOM 1394 C CA . ASP A 1 182 ? 9.219 18.761 -6.629 1.00 94.69 182 ASP A CA 1
ATOM 1395 C C . ASP A 1 182 ? 10.611 19.018 -6.031 1.00 94.69 182 ASP A C 1
ATOM 1397 O O . ASP A 1 182 ? 11.018 20.176 -5.925 1.00 94.69 182 ASP A O 1
ATOM 1401 N N . GLN A 1 183 ? 11.373 17.971 -5.700 1.00 95.88 183 GLN A N 1
ATOM 1402 C CA . GLN A 1 183 ? 12.707 18.084 -5.109 1.00 95.88 183 GLN A CA 1
ATOM 1403 C C . GLN A 1 183 ? 13.771 17.363 -5.946 1.00 95.88 183 GLN A C 1
ATOM 1405 O O . GLN A 1 183 ? 13.628 16.204 -6.336 1.00 95.88 183 GLN A O 1
ATOM 1410 N N . LEU A 1 184 ? 14.877 18.064 -6.200 1.00 96.19 184 LEU A N 1
ATOM 1411 C CA . LEU A 1 184 ? 16.042 17.523 -6.898 1.00 96.19 184 LEU A CA 1
ATOM 1412 C C . LEU A 1 184 ? 16.669 16.375 -6.102 1.00 96.19 184 LEU A C 1
ATOM 1414 O O . LEU A 1 184 ? 16.957 16.522 -4.918 1.00 96.19 184 LEU A O 1
ATOM 1418 N N . GLY A 1 185 ? 16.934 15.253 -6.767 1.00 95.94 185 GLY A N 1
ATOM 1419 C CA . GLY A 1 185 ? 17.588 14.096 -6.160 1.00 95.94 185 GLY A CA 1
ATOM 1420 C C . GLY A 1 185 ? 16.698 13.278 -5.222 1.00 95.94 185 GLY A C 1
ATOM 1421 O O . GLY A 1 185 ? 17.180 12.297 -4.671 1.00 95.94 185 GLY A O 1
ATOM 1422 N N . ALA A 1 186 ? 15.409 13.613 -5.086 1.00 97.44 186 ALA A N 1
ATOM 1423 C CA . ALA A 1 186 ? 14.466 12.866 -4.247 1.00 97.44 186 ALA A CA 1
ATOM 1424 C C . ALA A 1 186 ? 14.083 11.490 -4.822 1.00 97.44 186 ALA A C 1
ATOM 1426 O O . ALA A 1 186 ? 13.447 10.684 -4.142 1.00 97.44 186 ALA A O 1
ATOM 1427 N N . TYR A 1 187 ? 14.504 11.219 -6.064 1.00 98.25 187 TYR A N 1
ATOM 1428 C CA . TYR A 1 187 ? 14.297 9.950 -6.758 1.00 98.25 187 TYR A CA 1
ATOM 1429 C C . TYR A 1 187 ? 12.806 9.643 -7.005 1.00 98.25 187 TYR A C 1
ATOM 1431 O O . TYR A 1 187 ? 12.381 8.495 -6.968 1.00 98.25 187 TYR A O 1
ATOM 1439 N N . PHE A 1 188 ? 12.004 10.685 -7.260 1.00 98.75 188 PHE A N 1
ATOM 1440 C CA . PHE A 1 188 ? 10.565 10.588 -7.525 1.00 98.75 188 PHE A CA 1
ATOM 1441 C C . PHE A 1 188 ? 10.262 9.702 -8.740 1.00 98.75 188 PHE A C 1
ATOM 1443 O O . PHE A 1 188 ? 10.773 9.951 -9.832 1.00 98.75 188 PHE A O 1
ATOM 1450 N N . GLY A 1 189 ? 9.407 8.695 -8.563 1.00 98.50 189 GLY A N 1
ATOM 1451 C CA . GLY A 1 189 ? 9.132 7.685 -9.588 1.00 98.50 189 GLY A CA 1
ATOM 1452 C C . GLY A 1 189 ? 10.066 6.480 -9.508 1.00 98.50 189 GLY A C 1
ATOM 1453 O O . GLY A 1 189 ? 10.221 5.761 -10.491 1.00 98.50 189 GLY A O 1
ATOM 1454 N N . SER A 1 190 ? 10.728 6.258 -8.371 1.00 98.31 190 SER A N 1
ATOM 1455 C CA . SER A 1 190 ? 11.500 5.032 -8.148 1.00 98.31 190 SER A CA 1
ATOM 1456 C C . SER A 1 190 ? 10.646 3.821 -7.806 1.00 98.31 190 SER A C 1
ATOM 1458 O O . SER A 1 190 ? 11.126 2.707 -7.946 1.00 98.31 190 SER A O 1
ATOM 1460 N N . GLU A 1 191 ? 9.426 4.069 -7.339 1.00 98.62 191 GLU A N 1
ATOM 1461 C CA . GLU A 1 191 ? 8.387 3.089 -7.053 1.00 98.62 191 GLU A CA 1
ATOM 1462 C C . GLU A 1 191 ? 7.052 3.723 -7.450 1.00 98.62 191 GLU A C 1
ATOM 1464 O O . GLU A 1 191 ? 6.827 4.912 -7.183 1.00 98.62 191 GLU A O 1
ATOM 1469 N N . VAL A 1 192 ? 6.193 2.961 -8.121 1.00 98.69 192 VAL A N 1
ATOM 1470 C CA . VAL A 1 192 ? 4.860 3.400 -8.548 1.00 98.69 192 VAL A CA 1
ATOM 1471 C C . VAL A 1 192 ? 3.871 2.261 -8.345 1.00 98.69 192 VAL A C 1
ATOM 1473 O O . VAL A 1 192 ? 4.186 1.126 -8.684 1.00 98.69 192 VAL A O 1
ATOM 1476 N N . ILE A 1 193 ? 2.692 2.572 -7.815 1.00 98.62 193 ILE A N 1
ATOM 1477 C CA . ILE A 1 193 ? 1.559 1.642 -7.728 1.00 98.62 193 ILE A CA 1
ATOM 1478 C C . ILE A 1 193 ? 0.277 2.353 -8.157 1.00 98.62 193 ILE A C 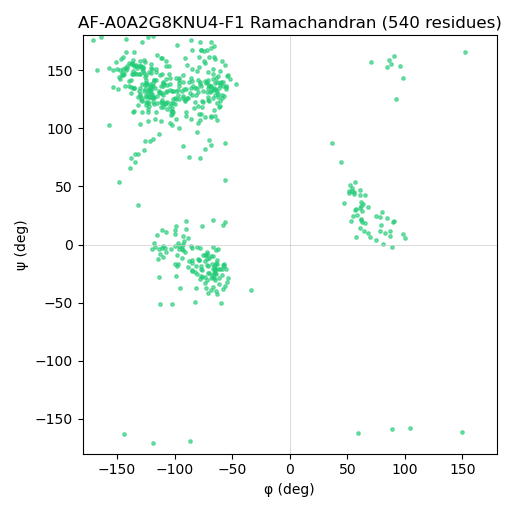1
ATOM 1480 O O . ILE A 1 193 ? 0.234 3.584 -8.253 1.00 98.62 193 ILE A O 1
ATOM 1484 N N . THR A 1 194 ? -0.756 1.562 -8.399 1.00 97.94 194 THR A N 1
ATOM 1485 C CA . THR A 1 194 ? -2.098 1.995 -8.791 1.00 97.94 194 THR A CA 1
ATOM 1486 C C . THR A 1 194 ? -3.133 1.353 -7.869 1.00 97.94 194 THR A C 1
ATOM 1488 O O . THR A 1 194 ? -2.968 0.193 -7.487 1.00 97.94 194 THR A O 1
ATOM 1491 N N . ALA A 1 195 ? -4.133 2.127 -7.444 1.00 97.56 195 ALA A N 1
ATOM 1492 C CA . ALA A 1 195 ? -5.220 1.690 -6.558 1.00 97.56 195 ALA A CA 1
ATOM 1493 C C . ALA A 1 195 ? -6.347 2.736 -6.532 1.00 97.56 195 ALA A C 1
ATOM 1495 O O . ALA A 1 195 ? -6.048 3.926 -6.625 1.00 97.56 195 ALA A O 1
ATOM 1496 N N . ASP A 1 196 ? -7.602 2.331 -6.328 1.00 97.44 196 ASP A N 1
ATOM 1497 C CA . ASP A 1 196 ? -8.731 3.257 -6.130 1.00 97.44 196 ASP A CA 1
ATOM 1498 C C . ASP A 1 196 ? -8.865 3.620 -4.641 1.00 97.44 196 ASP A C 1
ATOM 1500 O O . ASP A 1 196 ? -9.715 3.120 -3.897 1.00 97.44 196 ASP A O 1
ATOM 1504 N N . VAL A 1 197 ? -7.968 4.487 -4.164 1.00 97.94 197 VAL A N 1
ATOM 1505 C CA . VAL A 1 197 ? -7.892 4.849 -2.735 1.00 97.94 197 VAL A CA 1
ATOM 1506 C C . VAL A 1 197 ? -9.006 5.807 -2.303 1.00 97.94 197 VAL A C 1
ATOM 1508 O O . VAL A 1 197 ? -9.139 6.119 -1.114 1.00 97.94 197 VAL A O 1
ATOM 1511 N N . ASN A 1 198 ? -9.764 6.336 -3.267 1.00 96.56 198 ASN A N 1
ATOM 1512 C CA . ASN A 1 198 ? -10.820 7.311 -3.038 1.00 96.56 198 ASN A CA 1
ATOM 1513 C C . ASN A 1 198 ? -12.241 6.745 -3.263 1.00 96.56 198 ASN A C 1
ATOM 1515 O O . ASN A 1 198 ? -13.217 7.356 -2.814 1.00 96.56 198 ASN A O 1
ATOM 1519 N N . GLY A 1 199 ? -12.347 5.546 -3.841 1.00 96.25 199 GLY A N 1
ATOM 1520 C CA . GLY A 1 199 ? -13.573 4.770 -4.006 1.00 96.25 199 GLY A CA 1
ATOM 1521 C C . GLY A 1 199 ? -14.498 5.301 -5.101 1.00 96.25 199 GLY A C 1
ATOM 1522 O O . GLY A 1 199 ? -15.717 5.114 -5.005 1.00 96.25 199 GLY A O 1
ATOM 1523 N N . ASP A 1 200 ? -13.971 6.018 -6.099 1.00 95.00 200 ASP A N 1
ATOM 1524 C CA . ASP A 1 200 ? -14.757 6.554 -7.219 1.00 95.00 200 ASP A CA 1
ATOM 1525 C C . ASP A 1 200 ? -14.799 5.631 -8.449 1.00 95.00 200 ASP A C 1
ATOM 1527 O O . ASP A 1 200 ? -15.501 5.930 -9.423 1.00 95.00 200 ASP A O 1
ATOM 1531 N N . GLY A 1 201 ? -14.144 4.472 -8.367 1.00 93.81 201 GLY A N 1
ATOM 1532 C CA . GLY A 1 201 ? -14.066 3.457 -9.409 1.00 93.81 201 GLY A CA 1
ATOM 1533 C C . GLY A 1 201 ? -13.000 3.733 -10.466 1.00 93.81 201 GLY A C 1
ATOM 1534 O O . GLY A 1 201 ? -13.022 3.069 -11.505 1.00 93.81 201 GLY A O 1
ATOM 1535 N N . LEU A 1 202 ? -12.122 4.716 -10.249 1.00 94.50 202 LEU A N 1
ATOM 1536 C CA . LEU A 1 202 ? -11.004 5.054 -11.125 1.00 94.50 202 LEU A CA 1
ATOM 1537 C C . LEU A 1 202 ? -9.672 4.740 -10.435 1.00 94.50 202 LEU A C 1
ATOM 1539 O O . LEU A 1 202 ? -9.534 4.893 -9.225 1.00 94.50 202 LEU A O 1
ATOM 1543 N N . ASP A 1 203 ? -8.672 4.316 -11.208 1.00 95.88 203 ASP A N 1
ATOM 1544 C CA . ASP A 1 203 ? -7.361 3.993 -10.650 1.00 95.88 203 ASP A CA 1
ATOM 1545 C C . ASP A 1 203 ? -6.585 5.279 -10.326 1.00 95.88 203 ASP A C 1
ATOM 1547 O O . ASP A 1 203 ? -6.286 6.095 -11.198 1.00 95.88 203 ASP A O 1
ATOM 1551 N N . ASP A 1 204 ? -6.159 5.448 -9.077 1.00 97.75 204 ASP A N 1
ATOM 1552 C CA . ASP A 1 204 ? -5.263 6.536 -8.692 1.00 97.75 204 ASP A CA 1
ATOM 1553 C C . ASP A 1 204 ? -3.794 6.110 -8.842 1.00 97.75 204 ASP A C 1
ATOM 1555 O O . ASP A 1 204 ? -3.450 4.931 -8.752 1.00 97.75 204 ASP A O 1
ATOM 1559 N N . VAL A 1 205 ? -2.884 7.070 -9.046 1.00 98.50 205 VAL A N 1
ATOM 1560 C CA . VAL A 1 205 ? -1.438 6.800 -9.158 1.00 98.50 205 VAL A CA 1
ATOM 1561 C C . VAL A 1 205 ? -0.715 7.258 -7.897 1.00 98.50 205 VAL A C 1
ATOM 1563 O O . VAL A 1 205 ? -0.725 8.443 -7.557 1.00 98.50 205 VAL A O 1
ATOM 1566 N N . ILE A 1 206 ? -0.006 6.340 -7.238 1.00 98.75 206 ILE A N 1
ATOM 1567 C CA . ILE A 1 206 ? 0.801 6.627 -6.048 1.00 98.75 206 ILE A CA 1
ATOM 1568 C C . ILE A 1 206 ? 2.282 6.485 -6.390 1.00 98.75 206 ILE A C 1
ATOM 1570 O O . ILE A 1 206 ? 2.719 5.490 -6.968 1.00 98.75 206 ILE A O 1
ATOM 1574 N N . VAL A 1 207 ? 3.071 7.500 -6.032 1.00 98.88 207 VAL A N 1
ATOM 1575 C CA . VAL A 1 207 ? 4.475 7.626 -6.436 1.00 98.88 207 VAL A CA 1
ATOM 1576 C C . VAL A 1 207 ? 5.392 7.787 -5.232 1.00 98.88 207 VAL A C 1
ATOM 1578 O O . VAL A 1 207 ? 5.220 8.711 -4.435 1.00 98.88 207 VAL A O 1
ATOM 1581 N N . GLY A 1 208 ? 6.416 6.938 -5.153 1.00 98.69 208 GLY A N 1
ATOM 1582 C CA . GLY A 1 208 ? 7.477 7.004 -4.153 1.00 98.69 208 GLY A CA 1
ATOM 1583 C C . GLY A 1 208 ? 8.614 7.954 -4.546 1.00 98.69 208 GLY A C 1
ATOM 1584 O O . GLY A 1 208 ? 9.044 8.013 -5.703 1.00 98.69 208 GLY A O 1
ATOM 1585 N N . ALA A 1 209 ? 9.115 8.689 -3.557 1.00 98.62 209 ALA A N 1
ATOM 1586 C CA . ALA A 1 209 ? 10.322 9.509 -3.601 1.00 98.62 209 ALA A CA 1
ATOM 1587 C C . ALA A 1 209 ? 11.152 9.243 -2.326 1.00 98.62 209 ALA A C 1
ATOM 1589 O O . ALA A 1 209 ? 11.203 10.080 -1.418 1.00 98.62 209 ALA A O 1
ATOM 1590 N N . PRO A 1 210 ? 11.776 8.058 -2.205 1.00 98.50 210 PRO A N 1
ATOM 1591 C CA . PRO A 1 210 ? 12.417 7.603 -0.973 1.00 98.50 210 PRO A CA 1
ATOM 1592 C C . PRO A 1 210 ? 13.615 8.455 -0.546 1.00 98.50 210 PRO A C 1
ATOM 1594 O O . PRO A 1 210 ? 13.984 8.442 0.621 1.00 98.50 210 PRO A O 1
ATOM 1597 N N . MET A 1 211 ? 14.235 9.212 -1.455 1.00 97.56 211 MET A N 1
ATOM 1598 C CA . MET A 1 211 ? 15.363 10.092 -1.117 1.00 97.56 211 MET A CA 1
ATOM 1599 C C . MET A 1 211 ? 14.921 11.524 -0.781 1.00 97.56 211 MET A C 1
ATOM 1601 O O . MET A 1 211 ? 15.761 12.408 -0.609 1.00 97.56 211 MET A O 1
ATOM 1605 N N . TYR A 1 212 ? 13.611 11.773 -0.685 1.00 97.19 212 TYR A N 1
ATOM 1606 C CA . TYR A 1 212 ? 13.080 13.079 -0.311 1.00 97.19 212 TYR A CA 1
ATOM 1607 C C . TYR A 1 212 ? 13.552 13.493 1.089 1.00 97.19 212 TYR A C 1
ATOM 1609 O O . TYR A 1 212 ? 13.587 12.686 2.016 1.00 97.19 212 TYR A O 1
ATOM 1617 N N . SER A 1 213 ? 13.904 14.765 1.240 1.00 95.38 213 SER A N 1
ATOM 1618 C CA . SER A 1 213 ? 14.359 15.374 2.489 1.00 95.38 213 SER A CA 1
ATOM 1619 C C . SER A 1 213 ? 13.406 16.488 2.905 1.00 95.38 213 SER A C 1
ATOM 1621 O O . SER A 1 213 ? 13.144 17.405 2.123 1.00 95.38 213 SER A O 1
ATOM 1623 N N . ASP A 1 214 ? 12.901 16.441 4.138 1.00 91.00 214 ASP A N 1
ATOM 1624 C CA . ASP A 1 214 ? 12.002 17.477 4.644 1.00 91.00 214 ASP A CA 1
ATOM 1625 C C . ASP A 1 214 ? 12.787 18.707 5.117 1.00 91.00 214 ASP A C 1
ATOM 1627 O O . ASP A 1 214 ? 13.272 18.792 6.246 1.00 91.00 214 ASP A O 1
ATOM 1631 N N . GLU A 1 215 ? 12.889 19.700 4.237 1.00 81.81 215 GLU A N 1
ATOM 1632 C CA . GLU A 1 215 ? 13.568 20.965 4.524 1.00 81.81 215 GLU A CA 1
ATOM 1633 C C . GLU A 1 215 ? 12.876 21.783 5.628 1.00 81.81 215 GLU A C 1
ATOM 1635 O O . GLU A 1 215 ? 13.534 22.597 6.280 1.00 81.81 215 GLU A O 1
ATOM 1640 N N . ARG A 1 216 ? 11.572 21.572 5.878 1.00 79.19 216 ARG A N 1
ATOM 1641 C CA . ARG A 1 216 ? 10.808 22.328 6.890 1.00 79.19 216 ARG A CA 1
ATOM 1642 C C . ARG A 1 216 ? 11.170 21.911 8.309 1.00 79.19 216 ARG A C 1
ATOM 1644 O O . ARG A 1 216 ? 11.170 22.756 9.201 1.00 79.19 216 ARG A O 1
ATOM 1651 N N . ALA A 1 217 ? 11.497 20.635 8.499 1.00 69.81 217 ALA A N 1
ATOM 1652 C CA . ALA A 1 217 ? 12.015 20.106 9.756 1.00 69.81 217 ALA A CA 1
ATOM 1653 C C . ALA A 1 217 ? 13.469 20.541 10.030 1.00 69.81 217 ALA A C 1
ATOM 1655 O O . ALA A 1 217 ? 13.961 20.339 11.133 1.00 69.81 217 ALA A O 1
ATOM 1656 N N . GLY A 1 218 ? 14.132 21.171 9.051 1.00 66.06 218 GLY A N 1
ATOM 1657 C CA . GLY A 1 218 ? 15.566 21.434 9.052 1.00 66.06 218 GLY A CA 1
ATOM 1658 C C . GLY A 1 218 ? 16.317 20.296 8.360 1.00 66.06 218 GLY A C 1
ATOM 1659 O O . GLY A 1 218 ? 16.200 19.134 8.736 1.00 66.06 218 GLY A O 1
ATOM 1660 N N . PHE A 1 219 ? 17.130 20.622 7.349 1.00 62.59 219 PHE A N 1
ATOM 1661 C CA . PHE A 1 219 ? 17.834 19.626 6.523 1.00 62.59 219 PHE A CA 1
ATOM 1662 C C . PHE A 1 219 ? 18.683 18.628 7.336 1.00 62.59 219 PHE A C 1
ATOM 1664 O O . PHE A 1 219 ? 18.831 17.475 6.949 1.00 62.59 219 PHE A O 1
ATOM 1671 N N . LEU A 1 220 ? 19.245 19.055 8.471 1.00 69.25 220 LEU A N 1
ATOM 1672 C CA . LEU A 1 220 ? 20.065 18.188 9.326 1.00 69.25 220 LEU A CA 1
ATOM 1673 C C . LEU A 1 220 ? 19.242 17.212 10.173 1.00 69.25 220 LEU A C 1
ATOM 1675 O O . LEU A 1 220 ? 19.788 16.209 10.634 1.00 69.25 220 LEU A O 1
ATOM 1679 N N . ASP A 1 221 ? 17.952 17.485 10.348 1.00 73.56 221 ASP A N 1
ATOM 1680 C CA . ASP A 1 221 ? 17.099 16.762 11.282 1.00 73.56 221 ASP A CA 1
ATOM 1681 C C . ASP A 1 221 ? 16.262 15.679 10.581 1.00 73.56 221 ASP A C 1
ATOM 1683 O O . ASP A 1 221 ? 15.966 14.661 11.206 1.00 73.56 221 ASP A O 1
ATOM 1687 N N . ASN A 1 222 ? 15.947 15.832 9.282 1.00 82.00 222 ASN A N 1
ATOM 1688 C CA . ASN A 1 222 ? 15.102 14.874 8.549 1.00 82.00 222 ASN A CA 1
ATOM 1689 C C . ASN A 1 222 ? 15.432 14.732 7.040 1.00 82.00 222 ASN A C 1
ATOM 1691 O O . ASN A 1 222 ? 14.568 14.887 6.172 1.00 82.00 222 ASN A O 1
ATOM 1695 N N . TRP A 1 223 ? 16.696 14.454 6.707 1.00 90.25 223 TRP A N 1
ATOM 1696 C CA . TRP A 1 223 ? 17.119 14.137 5.333 1.00 90.25 223 TRP A CA 1
ATOM 1697 C C . TRP A 1 223 ? 16.839 12.675 4.963 1.00 90.25 223 TRP A C 1
ATOM 1699 O O . TRP A 1 223 ? 16.873 11.798 5.829 1.00 90.25 223 TRP A O 1
ATOM 1709 N N . GLU A 1 224 ? 16.569 12.415 3.679 1.00 94.06 224 GLU A N 1
ATOM 1710 C CA . GLU A 1 224 ? 16.162 11.094 3.155 1.00 94.06 224 GLU A CA 1
ATOM 1711 C C . GLU A 1 224 ? 15.045 10.432 3.990 1.00 94.06 224 GLU A C 1
ATOM 1713 O O . GLU A 1 224 ? 15.020 9.216 4.197 1.00 94.06 224 GLU A O 1
ATOM 1718 N N . CYS A 1 225 ? 14.121 11.241 4.513 1.00 95.38 225 CYS A N 1
ATOM 1719 C CA . CYS A 1 225 ? 12.967 10.733 5.238 1.00 95.38 225 CYS A CA 1
ATOM 1720 C C . CYS A 1 225 ? 12.002 9.992 4.313 1.00 95.38 225 CYS A C 1
ATOM 1722 O O . CYS A 1 225 ? 11.363 9.030 4.731 1.00 95.38 225 CYS A O 1
ATOM 1724 N N . GLY A 1 226 ? 11.977 10.385 3.038 1.00 97.81 226 GLY A N 1
A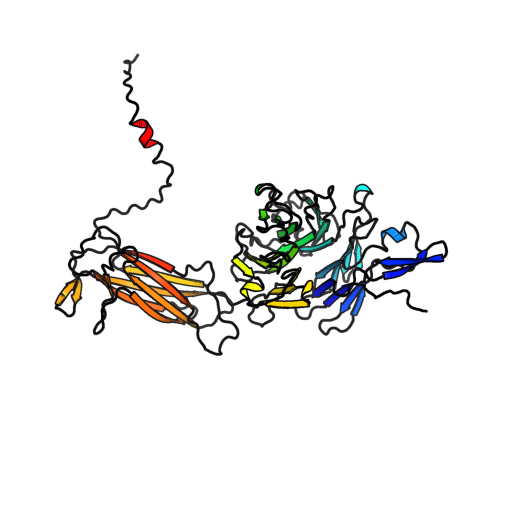TOM 1725 C CA . GLY A 1 226 ? 11.116 9.823 2.015 1.00 97.81 226 GLY A CA 1
ATOM 1726 C C . GLY A 1 226 ? 9.741 10.486 1.965 1.00 97.81 226 GLY A C 1
ATOM 1727 O O . GLY A 1 226 ? 9.287 11.138 2.908 1.00 97.81 226 GLY A O 1
ATOM 1728 N N . LYS A 1 227 ? 9.082 10.352 0.818 1.00 97.81 227 LYS A N 1
ATOM 1729 C CA . LYS A 1 227 ? 7.759 10.916 0.544 1.00 97.81 227 LYS A CA 1
ATOM 1730 C C . LYS A 1 227 ? 7.008 9.996 -0.407 1.00 97.81 227 LYS A C 1
ATOM 1732 O O . LYS A 1 227 ? 7.606 9.502 -1.360 1.00 97.81 227 LYS A O 1
ATOM 1737 N N . ILE A 1 228 ? 5.701 9.855 -0.210 1.00 98.56 228 ILE A N 1
ATOM 1738 C CA . ILE A 1 228 ? 4.794 9.372 -1.258 1.00 98.56 228 ILE A CA 1
ATOM 1739 C C . ILE A 1 228 ? 3.874 10.504 -1.708 1.00 98.56 228 ILE A C 1
ATOM 1741 O O . ILE A 1 228 ? 3.537 11.381 -0.910 1.00 98.56 228 ILE A O 1
ATOM 1745 N N . SER A 1 229 ? 3.499 10.512 -2.984 1.00 98.56 229 SER A N 1
ATOM 1746 C CA . SER A 1 229 ? 2.534 11.460 -3.560 1.00 98.56 229 SER A CA 1
ATOM 1747 C C . SER A 1 229 ? 1.393 10.695 -4.216 1.00 98.56 229 SER A C 1
ATOM 1749 O O . SER A 1 229 ? 1.657 9.713 -4.905 1.00 98.56 229 SER A O 1
ATOM 1751 N N . VAL A 1 230 ? 0.158 11.146 -4.012 1.00 98.25 230 VAL A N 1
ATOM 1752 C CA . VAL A 1 230 ? -1.060 10.516 -4.539 1.00 98.25 230 VAL A CA 1
ATOM 1753 C C . VAL A 1 230 ? -1.676 11.438 -5.585 1.00 98.25 230 VAL A C 1
ATOM 1755 O O . VAL A 1 230 ? -1.962 12.607 -5.307 1.00 98.25 230 VAL A O 1
ATOM 1758 N N . TYR A 1 231 ? -1.852 10.917 -6.794 1.00 97.69 231 TYR A N 1
ATOM 1759 C CA . TYR A 1 231 ? -2.463 11.603 -7.924 1.00 97.69 231 TYR A CA 1
ATOM 1760 C C . TYR A 1 231 ? -3.793 10.939 -8.241 1.00 97.69 231 TYR A C 1
ATOM 1762 O O . TYR A 1 231 ? -3.819 9.850 -8.810 1.00 97.69 231 TYR A O 1
ATOM 1770 N N . TYR A 1 232 ? -4.878 11.619 -7.883 1.00 96.25 232 TYR A N 1
ATOM 1771 C CA . TYR A 1 232 ? -6.215 11.083 -8.091 1.00 96.25 232 TYR A CA 1
ATOM 1772 C C . TYR A 1 232 ? -6.670 11.271 -9.529 1.00 96.25 232 TYR A C 1
ATOM 1774 O O . TYR A 1 232 ? -6.556 12.390 -10.058 1.00 96.25 232 TYR A O 1
ATOM 1782 N N . GLN A 1 233 ? -7.183 10.212 -10.146 1.00 94.44 233 GLN A N 1
ATOM 1783 C CA . GLN A 1 233 ? -7.773 10.304 -11.476 1.00 94.44 233 GLN A CA 1
ATOM 1784 C C . GLN A 1 233 ? -9.055 11.151 -11.414 1.00 94.44 233 GLN A C 1
ATOM 1786 O O . GLN A 1 233 ? -9.715 11.265 -10.382 1.00 94.44 233 GLN A O 1
ATOM 1791 N N . GLU A 1 234 ? -9.392 11.831 -12.509 1.00 88.62 234 GLU A N 1
ATOM 1792 C CA . GLU A 1 234 ? -10.687 12.495 -12.654 1.00 88.62 234 GLU A CA 1
ATOM 1793 C C . GLU A 1 234 ? -11.454 11.904 -13.835 1.00 88.62 234 GLU A C 1
ATOM 1795 O O . GLU A 1 234 ? -10.922 11.750 -14.940 1.00 88.62 234 GLU A O 1
ATOM 1800 N N . SER A 1 235 ? -12.751 11.653 -13.632 1.00 79.19 235 SER A N 1
ATOM 1801 C CA . SER A 1 235 ? -13.657 11.345 -14.738 1.00 79.19 235 SER A CA 1
ATOM 1802 C C . SER A 1 235 ? -13.734 12.551 -15.676 1.00 79.19 235 SER A C 1
ATOM 1804 O O . SER A 1 235 ? -14.315 13.592 -15.365 1.00 79.19 235 SER A O 1
ATOM 1806 N N . SER A 1 236 ? -13.116 12.434 -16.851 1.00 66.12 236 SER A N 1
ATOM 1807 C CA . SER A 1 236 ? -13.084 13.520 -17.826 1.00 66.12 236 SER A CA 1
ATOM 1808 C C . SER A 1 236 ? -14.112 13.277 -18.937 1.00 66.12 236 SER A C 1
ATOM 1810 O O . SER A 1 236 ? -13.925 12.378 -19.757 1.00 66.12 236 SER A O 1
ATOM 1812 N N . PRO A 1 237 ? -15.175 14.103 -19.065 1.00 57.22 237 PRO A N 1
ATOM 1813 C CA . PRO A 1 237 ? -16.152 13.987 -20.156 1.00 57.22 237 PRO A CA 1
ATOM 1814 C C . PRO A 1 237 ? -15.550 14.221 -21.549 1.00 57.22 237 PRO A C 1
ATOM 1816 O O . PRO A 1 237 ? -16.191 13.975 -22.570 1.00 57.22 237 PRO A O 1
ATOM 1819 N N . ALA A 1 238 ? -14.330 14.753 -21.610 1.00 49.81 238 ALA A N 1
ATOM 1820 C CA . ALA A 1 238 ? -13.582 14.956 -22.832 1.00 49.81 238 ALA A CA 1
ATOM 1821 C C . ALA A 1 238 ? -12.204 14.337 -22.631 1.00 49.81 238 ALA A C 1
ATOM 1823 O O . ALA A 1 238 ? -11.442 14.865 -21.834 1.00 49.81 238 ALA A O 1
ATOM 1824 N N . LYS A 1 239 ? -11.887 13.275 -23.384 1.00 51.03 239 LYS A N 1
ATOM 1825 C CA . LYS A 1 239 ? -10.594 12.561 -23.460 1.00 51.03 239 LYS A CA 1
ATOM 1826 C C . LYS A 1 239 ? -9.401 13.475 -23.823 1.00 51.03 239 LYS A C 1
ATOM 1828 O O . LYS A 1 239 ? -8.732 13.291 -24.836 1.00 51.03 239 LYS A O 1
ATOM 1833 N N . ARG A 1 240 ? -9.166 14.544 -23.063 1.00 55.53 240 ARG A N 1
ATOM 1834 C CA . ARG A 1 240 ? -8.035 15.456 -23.187 1.00 55.53 240 ARG A CA 1
ATOM 1835 C C . ARG A 1 240 ? -7.057 15.090 -22.088 1.00 55.53 240 ARG A C 1
ATOM 1837 O O . ARG A 1 240 ? -7.309 15.368 -20.923 1.00 55.53 240 ARG A O 1
ATOM 1844 N N . ALA A 1 241 ? -5.916 14.562 -22.516 1.00 57.69 241 ALA A N 1
ATOM 1845 C CA . ALA A 1 241 ? -4.733 14.260 -21.715 1.00 57.69 241 ALA A CA 1
ATOM 1846 C C . ALA A 1 241 ? -4.470 15.241 -20.552 1.00 57.69 241 ALA A C 1
ATOM 1848 O O . ALA A 1 241 ? -4.114 14.828 -19.464 1.00 57.69 241 ALA A O 1
ATOM 1849 N N . THR A 1 242 ? -4.688 16.548 -20.730 1.00 59.59 242 THR A N 1
ATOM 1850 C CA . THR A 1 242 ? -4.369 17.574 -19.718 1.00 59.59 242 THR A CA 1
ATOM 1851 C C . THR A 1 242 ? -5.269 17.605 -18.475 1.00 59.59 242 THR A C 1
ATOM 1853 O O . THR A 1 242 ? -4.994 18.406 -17.590 1.00 59.59 242 THR A O 1
ATOM 1856 N N . ALA A 1 243 ? -6.346 16.818 -18.415 1.00 71.81 243 ALA A N 1
ATOM 1857 C CA . ALA A 1 243 ? -7.285 16.785 -17.286 1.00 71.81 243 ALA A CA 1
ATOM 1858 C C . ALA A 1 243 ? -7.587 15.345 -16.831 1.00 71.81 243 ALA A C 1
ATOM 1860 O O . ALA A 1 243 ? -8.719 15.042 -16.474 1.00 71.81 243 ALA A O 1
ATOM 1861 N N . LEU A 1 244 ? -6.593 14.454 -16.931 1.00 85.00 244 LEU A N 1
ATOM 1862 C CA . LEU A 1 244 ? -6.714 13.060 -16.484 1.00 85.00 244 LEU A CA 1
ATOM 1863 C C . LEU A 1 244 ? -6.624 12.915 -14.962 1.00 85.00 244 LEU A C 1
ATOM 1865 O O . LEU A 1 244 ? -7.201 11.992 -14.407 1.00 85.00 244 LEU A O 1
ATOM 1869 N N . PHE A 1 245 ? -5.917 13.830 -14.299 1.00 91.56 245 PHE A N 1
ATOM 1870 C CA . PHE A 1 245 ? -5.695 13.805 -12.857 1.00 91.56 245 PHE A CA 1
ATOM 1871 C C . PHE A 1 245 ? -6.025 15.162 -12.242 1.00 91.56 245 PHE A C 1
ATOM 1873 O O . PHE A 1 245 ? -5.878 16.201 -12.900 1.00 91.56 245 PHE A O 1
ATOM 1880 N N . LYS A 1 246 ? -6.397 15.157 -10.956 1.00 89.31 246 LYS A N 1
ATOM 1881 C CA . LYS A 1 246 ? -6.580 16.380 -10.163 1.00 89.31 246 LYS A CA 1
ATOM 1882 C C . LYS A 1 246 ? -5.334 17.260 -10.262 1.00 89.31 246 LYS A C 1
ATOM 1884 O O . LYS A 1 246 ? -4.197 16.789 -10.249 1.00 89.31 246 LYS A O 1
ATOM 1889 N N . SER A 1 247 ? -5.536 18.577 -10.311 1.00 83.25 247 SER A N 1
ATOM 1890 C CA . SER A 1 247 ? -4.423 19.532 -10.442 1.00 83.25 247 SER A CA 1
ATOM 1891 C C . SER A 1 247 ? -3.507 19.585 -9.212 1.00 83.25 247 SER A C 1
ATOM 1893 O O . SER A 1 247 ? -2.415 20.142 -9.289 1.00 83.25 247 SER A O 1
ATOM 1895 N N . HIS A 1 248 ? -3.975 19.072 -8.073 1.00 83.56 248 HIS A N 1
ATOM 1896 C CA . HIS A 1 248 ? -3.227 18.980 -6.826 1.00 83.56 248 HIS A CA 1
ATOM 1897 C C . HIS A 1 248 ? -3.074 17.509 -6.445 1.00 83.56 248 HIS A C 1
ATOM 1899 O O . HIS A 1 248 ? -4.009 16.729 -6.613 1.00 83.56 248 HIS A O 1
ATOM 1905 N N . SER A 1 249 ? -1.905 17.166 -5.911 1.00 89.69 249 SER A N 1
ATOM 1906 C CA . SER A 1 249 ? -1.611 15.855 -5.341 1.00 89.69 249 SER A CA 1
ATOM 1907 C C . SER A 1 249 ? -1.546 15.941 -3.824 1.00 89.69 249 SER A C 1
ATOM 1909 O O . SER A 1 249 ? -0.953 16.884 -3.282 1.00 89.69 249 SER A O 1
ATOM 1911 N N . ASP A 1 250 ? -2.048 14.915 -3.154 1.00 95.00 250 ASP A N 1
ATOM 1912 C CA . ASP A 1 250 ? -1.759 14.718 -1.739 1.00 95.00 250 ASP A CA 1
ATOM 1913 C C . ASP A 1 250 ? -0.369 14.107 -1.568 1.00 95.00 250 ASP A C 1
ATOM 1915 O O . ASP A 1 250 ? 0.224 13.570 -2.507 1.00 95.00 250 ASP A O 1
ATOM 1919 N N . HIS A 1 251 ? 0.192 14.226 -0.369 1.00 96.25 251 HIS A N 1
ATOM 1920 C CA . HIS A 1 251 ? 1.470 13.609 -0.046 1.00 96.25 251 HIS A CA 1
ATOM 1921 C C . HIS A 1 251 ? 1.562 13.243 1.428 1.00 96.25 251 HIS A C 1
ATOM 1923 O O . HIS A 1 251 ? 0.997 13.912 2.295 1.00 96.25 251 HIS A O 1
ATOM 1929 N N . ILE A 1 252 ? 2.342 12.201 1.701 1.00 97.44 252 ILE A N 1
ATOM 1930 C CA . ILE A 1 252 ? 2.672 11.744 3.049 1.00 97.44 252 ILE A CA 1
ATOM 1931 C C . ILE A 1 252 ? 4.194 11.710 3.161 1.00 97.44 252 ILE A C 1
ATOM 1933 O O . ILE A 1 252 ? 4.881 11.157 2.299 1.00 97.44 252 ILE A O 1
ATOM 1937 N N . LEU A 1 253 ? 4.718 12.348 4.207 1.00 96.06 253 LEU A N 1
ATOM 1938 C CA . LEU A 1 253 ? 6.148 12.421 4.489 1.00 96.06 253 LEU A CA 1
ATOM 1939 C C . LEU A 1 253 ? 6.550 11.335 5.482 1.00 96.06 253 LEU A C 1
ATOM 1941 O O . LEU A 1 253 ? 5.848 11.091 6.466 1.00 96.06 253 LEU A O 1
ATOM 1945 N N . GLY A 1 254 ? 7.723 10.749 5.262 1.00 94.62 254 GLY A N 1
ATOM 1946 C CA . GLY A 1 254 ? 8.395 9.958 6.277 1.00 94.62 254 GLY A CA 1
ATOM 1947 C C . GLY A 1 254 ? 8.790 10.829 7.469 1.00 94.62 254 GLY A C 1
ATOM 1948 O O . GLY A 1 254 ? 9.170 11.996 7.332 1.00 94.62 254 GLY A O 1
ATOM 1949 N N . THR A 1 255 ? 8.691 10.257 8.665 1.00 90.00 255 THR A N 1
ATOM 1950 C CA . THR A 1 255 ? 8.930 10.992 9.918 1.00 90.00 255 THR A CA 1
ATOM 1951 C C . THR A 1 255 ? 10.336 10.800 10.474 1.00 90.00 255 THR A C 1
ATOM 1953 O O . THR A 1 255 ? 10.762 11.583 11.320 1.00 90.00 255 THR A O 1
ATOM 1956 N N . GLN A 1 256 ? 11.050 9.771 10.014 1.00 91.50 256 GLN A N 1
ATOM 1957 C CA . GLN A 1 256 ? 12.376 9.412 10.499 1.00 91.50 256 GLN A CA 1
ATOM 1958 C C . GLN A 1 256 ? 13.439 9.700 9.441 1.00 91.50 256 GLN A C 1
ATOM 1960 O O . GLN A 1 256 ? 13.268 9.403 8.257 1.00 91.50 256 GLN A O 1
ATOM 1965 N N . LYS A 1 257 ? 14.574 10.238 9.891 1.00 92.56 257 LYS A N 1
ATOM 1966 C CA . LYS A 1 257 ? 15.742 10.488 9.042 1.00 92.56 257 LYS A CA 1
ATOM 1967 C C . LYS A 1 257 ? 16.227 9.191 8.396 1.00 92.56 257 LYS A C 1
ATOM 1969 O O . LYS A 1 257 ? 16.297 8.161 9.060 1.00 92.56 257 LYS A O 1
ATOM 1974 N N . GLN A 1 258 ? 16.623 9.262 7.129 1.00 94.31 258 GLN A N 1
ATOM 1975 C CA . GLN A 1 258 ? 17.185 8.145 6.361 1.00 94.31 258 GLN A CA 1
ATOM 1976 C C . GLN A 1 258 ? 16.292 6.902 6.252 1.00 94.31 258 GLN A C 1
ATOM 1978 O O . GLN A 1 258 ? 16.746 5.895 5.712 1.00 94.31 258 GLN A O 1
ATOM 1983 N N . ALA A 1 259 ? 15.045 6.952 6.725 1.00 96.44 259 ALA A N 1
ATOM 1984 C CA . ALA A 1 259 ? 14.131 5.817 6.707 1.00 96.44 259 ALA A CA 1
ATOM 1985 C C . ALA A 1 259 ? 13.752 5.401 5.283 1.00 96.44 259 ALA A C 1
ATOM 1987 O O . ALA A 1 259 ? 13.413 4.239 5.043 1.00 96.44 259 ALA A O 1
ATOM 1988 N N . ARG A 1 260 ? 13.854 6.351 4.338 1.00 97.81 260 ARG A N 1
ATOM 1989 C CA . ARG A 1 260 ? 13.497 6.190 2.930 1.00 97.81 260 ARG A CA 1
ATOM 1990 C C . ARG A 1 260 ? 12.071 5.691 2.752 1.00 97.81 260 ARG A C 1
ATOM 1992 O O . ARG A 1 260 ? 11.818 4.743 2.020 1.00 97.81 260 ARG A O 1
ATOM 1999 N N . PHE A 1 261 ? 11.137 6.330 3.444 1.00 98.62 261 PHE A N 1
ATOM 2000 C CA . PHE A 1 261 ? 9.716 6.042 3.314 1.00 98.62 261 PHE A CA 1
ATOM 2001 C C . PHE A 1 261 ? 9.250 6.158 1.851 1.00 98.62 261 PHE A C 1
ATOM 2003 O O . PHE A 1 261 ? 9.592 7.120 1.157 1.00 98.62 261 PHE A O 1
ATOM 2010 N N . GLY A 1 262 ? 8.482 5.175 1.376 1.00 98.50 262 GLY A N 1
ATOM 2011 C CA . GLY A 1 262 ? 8.115 5.067 -0.040 1.00 98.50 262 GLY A CA 1
ATOM 2012 C C . GLY A 1 262 ? 9.173 4.368 -0.895 1.00 98.50 262 GLY A C 1
ATOM 2013 O O . GLY A 1 262 ? 9.232 4.608 -2.099 1.00 98.50 262 GLY A O 1
ATOM 2014 N N . TYR A 1 263 ? 10.037 3.547 -0.282 1.00 98.69 263 TYR A N 1
ATOM 2015 C CA . TYR A 1 263 ? 11.033 2.742 -1.002 1.00 98.69 263 TYR A CA 1
ATOM 2016 C C . TYR A 1 263 ? 10.391 1.593 -1.781 1.00 98.69 263 TYR A C 1
ATOM 2018 O O . TYR A 1 263 ? 10.790 1.319 -2.906 1.00 98.69 263 TYR A O 1
ATOM 2026 N N . SER A 1 264 ? 9.413 0.938 -1.161 1.00 98.75 264 SER A N 1
ATOM 2027 C CA . SER A 1 264 ? 8.592 -0.125 -1.732 1.00 98.75 264 SER A CA 1
ATOM 2028 C C . SER A 1 264 ? 7.135 0.163 -1.392 1.00 98.75 264 SER A C 1
ATOM 2030 O O . SER A 1 264 ? 6.845 0.743 -0.336 1.00 98.75 264 SER A O 1
ATOM 2032 N N . MET A 1 265 ? 6.218 -0.195 -2.283 1.00 98.75 265 MET A N 1
ATOM 2033 C CA . MET A 1 265 ? 4.787 -0.000 -2.068 1.00 98.75 265 MET A CA 1
ATOM 2034 C C . MET A 1 265 ? 4.002 -1.150 -2.692 1.00 98.75 265 MET A C 1
ATOM 2036 O O . MET A 1 265 ? 4.426 -1.738 -3.679 1.00 98.75 265 MET A O 1
ATOM 2040 N N . THR A 1 266 ? 2.838 -1.458 -2.132 1.00 98.44 266 THR A N 1
ATOM 2041 C CA . THR A 1 266 ? 1.868 -2.360 -2.765 1.00 98.44 266 THR A CA 1
ATOM 2042 C C . THR A 1 266 ? 0.456 -1.900 -2.448 1.00 98.44 266 THR A C 1
ATOM 2044 O O . THR A 1 266 ? 0.199 -1.406 -1.345 1.00 98.44 266 THR A O 1
ATOM 2047 N N . SER A 1 267 ? -0.458 -2.086 -3.401 1.00 97.50 267 SER A N 1
ATOM 2048 C CA . SER A 1 267 ? -1.886 -2.077 -3.091 1.00 97.50 267 SER A CA 1
ATOM 2049 C C . SER A 1 267 ? -2.201 -3.288 -2.212 1.00 97.50 267 SER A C 1
ATOM 2051 O O . SER A 1 267 ? -1.605 -4.360 -2.371 1.00 97.50 267 SER A O 1
ATOM 2053 N N . LEU A 1 268 ? -3.100 -3.098 -1.255 1.00 97.94 268 LEU A N 1
ATOM 2054 C CA . LEU A 1 268 ? -3.681 -4.159 -0.442 1.00 97.94 268 LEU A CA 1
ATOM 2055 C C . LEU A 1 268 ? -5.104 -4.496 -0.900 1.00 97.94 268 LEU A C 1
ATOM 2057 O O . LEU A 1 268 ? -5.688 -5.424 -0.352 1.00 97.94 268 LEU A O 1
ATOM 2061 N N . GLY A 1 269 ? -5.645 -3.759 -1.879 1.00 96.56 269 GLY A N 1
ATOM 2062 C CA . GLY A 1 269 ? -7.086 -3.693 -2.106 1.00 96.56 269 GLY A CA 1
ATOM 2063 C C . GLY A 1 269 ? -7.812 -3.174 -0.863 1.00 96.56 269 GLY A C 1
ATOM 2064 O O . GLY A 1 269 ? -7.199 -2.605 0.040 1.00 96.56 269 GLY A O 1
ATOM 2065 N N . ASP A 1 270 ? -9.113 -3.409 -0.790 1.00 96.19 270 ASP A N 1
ATOM 2066 C CA . ASP A 1 270 ? -9.930 -3.122 0.391 1.00 96.19 270 ASP A CA 1
ATOM 2067 C C . ASP A 1 270 ? -9.656 -4.150 1.516 1.00 96.19 270 ASP A C 1
ATOM 2069 O O . ASP A 1 270 ? -10.364 -5.155 1.661 1.00 96.19 270 ASP A O 1
ATOM 2073 N N . ILE A 1 271 ? -8.585 -3.942 2.302 1.00 96.25 271 ILE A N 1
ATOM 2074 C CA . ILE A 1 271 ? -8.122 -4.907 3.322 1.00 96.25 271 ILE A CA 1
ATOM 2075 C C . ILE A 1 271 ? -9.058 -4.973 4.528 1.00 96.25 271 ILE A C 1
ATOM 2077 O O . ILE A 1 271 ? -8.992 -5.914 5.320 1.00 96.25 271 ILE A O 1
ATOM 2081 N N . ASN A 1 272 ? -9.917 -3.973 4.715 1.00 94.44 272 ASN A N 1
ATOM 2082 C CA . ASN A 1 272 ? -10.801 -3.875 5.872 1.00 94.44 272 ASN A CA 1
ATOM 2083 C C . ASN A 1 272 ? -12.300 -4.008 5.508 1.00 94.44 272 ASN A C 1
ATOM 2085 O O . ASN A 1 272 ? -13.134 -4.104 6.415 1.00 94.44 272 ASN A O 1
ATOM 2089 N N . TYR A 1 273 ? -12.627 -4.116 4.217 1.00 94.75 273 TYR A N 1
ATOM 2090 C CA . TYR A 1 273 ? -13.970 -4.162 3.639 1.00 94.75 273 TYR A CA 1
ATOM 2091 C C . TYR A 1 273 ? -14.836 -2.910 3.863 1.00 94.75 273 TYR A C 1
ATOM 2093 O O . TYR A 1 273 ? -16.065 -3.026 4.001 1.00 94.75 273 TYR A O 1
ATOM 2101 N N . ASP A 1 274 ? -14.226 -1.726 3.908 1.00 93.25 274 ASP A N 1
ATOM 2102 C CA . ASP A 1 274 ? -14.915 -0.438 4.044 1.00 93.25 274 ASP A CA 1
ATOM 2103 C C . ASP A 1 274 ? -15.277 0.232 2.706 1.00 93.25 274 ASP A C 1
ATOM 2105 O O . ASP A 1 274 ? -16.061 1.190 2.699 1.00 93.25 274 ASP A O 1
ATOM 2109 N N . GLY A 1 275 ? -14.830 -0.344 1.587 1.00 93.62 275 GLY A N 1
ATOM 2110 C CA . GLY A 1 275 ? -15.150 0.073 0.226 1.00 93.62 275 GLY A CA 1
ATOM 2111 C C . GLY A 1 275 ? -14.099 0.948 -0.453 1.00 93.62 275 GLY A C 1
ATOM 2112 O O . GLY A 1 275 ? -14.406 1.472 -1.523 1.00 93.62 275 GLY A O 1
ATOM 2113 N N . TYR A 1 276 ? -12.914 1.117 0.135 1.00 96.88 276 TYR A N 1
ATOM 2114 C CA . TYR A 1 276 ? -11.808 1.886 -0.438 1.00 96.88 276 TYR A CA 1
ATOM 2115 C C . TYR A 1 276 ? -10.548 1.027 -0.505 1.00 96.88 276 TYR A C 1
ATOM 2117 O O . TYR A 1 276 ? -10.300 0.234 0.400 1.00 96.88 276 TYR A O 1
ATOM 2125 N N . ASP A 1 277 ? -9.730 1.190 -1.547 1.00 98.00 277 ASP A N 1
ATOM 2126 C CA . ASP A 1 277 ? -8.454 0.483 -1.579 1.00 98.00 277 ASP A CA 1
ATOM 2127 C C . ASP A 1 277 ? -7.471 1.069 -0.557 1.00 98.00 277 ASP A C 1
ATOM 2129 O O . ASP A 1 277 ? -7.341 2.283 -0.366 1.00 98.00 277 ASP A O 1
ATOM 2133 N N . ASP A 1 278 ? -6.716 0.170 0.061 1.00 98.31 278 ASP A N 1
ATOM 2134 C CA . ASP A 1 278 ? -5.694 0.454 1.050 1.00 98.31 278 ASP A CA 1
ATOM 2135 C C . ASP A 1 278 ? -4.300 0.166 0.481 1.00 98.31 278 ASP A C 1
ATOM 2137 O O . ASP A 1 278 ? -4.130 -0.595 -0.476 1.00 98.31 278 ASP A O 1
ATOM 2141 N N . ILE A 1 279 ? -3.260 0.743 1.088 1.00 98.69 279 ILE A N 1
ATOM 2142 C CA . ILE A 1 279 ? -1.875 0.529 0.646 1.00 98.69 279 ILE A CA 1
ATOM 2143 C C . ILE A 1 279 ? -0.934 0.206 1.806 1.00 98.69 279 ILE A C 1
ATOM 2145 O O . ILE A 1 279 ? -1.108 0.670 2.938 1.00 98.69 279 ILE A O 1
ATOM 2149 N N . ALA A 1 280 ? 0.129 -0.535 1.493 1.00 98.81 280 ALA A N 1
ATOM 2150 C CA . ALA A 1 280 ? 1.285 -0.711 2.364 1.00 98.81 280 ALA A CA 1
ATOM 2151 C C . ALA A 1 280 ? 2.502 0.029 1.799 1.00 98.81 280 ALA A C 1
ATOM 2153 O O . ALA A 1 280 ? 2.778 -0.022 0.599 1.00 98.81 280 ALA A O 1
ATOM 2154 N N . VAL A 1 281 ? 3.257 0.690 2.678 1.00 98.88 281 VAL A N 1
ATOM 2155 C CA . VAL A 1 281 ? 4.432 1.493 2.321 1.00 98.88 281 VAL A CA 1
ATOM 2156 C C . VAL A 1 281 ? 5.631 1.076 3.162 1.00 98.88 281 VAL A C 1
ATOM 2158 O O . VAL A 1 281 ? 5.591 1.124 4.393 1.00 98.88 281 VAL A O 1
ATOM 2161 N N . GLY A 1 282 ? 6.717 0.691 2.499 1.00 98.69 282 GLY A N 1
ATOM 2162 C CA . GLY A 1 282 ? 7.962 0.283 3.133 1.00 98.69 282 GLY A CA 1
ATOM 2163 C C . GLY A 1 282 ? 8.901 1.453 3.418 1.00 98.69 282 GLY A C 1
ATOM 2164 O O . GLY A 1 282 ? 9.087 2.360 2.599 1.00 98.69 282 GLY A O 1
ATOM 2165 N N . ALA A 1 283 ? 9.538 1.391 4.584 1.00 98.56 283 ALA A N 1
ATOM 2166 C CA . ALA A 1 283 ? 10.646 2.239 4.999 1.00 98.56 283 ALA A CA 1
ATOM 2167 C C . ALA A 1 283 ? 11.760 1.331 5.558 1.00 98.56 283 ALA A C 1
ATOM 2169 O O . ALA A 1 283 ? 11.889 1.168 6.773 1.00 98.56 283 ALA A O 1
ATOM 2170 N N . PRO A 1 284 ? 12.546 0.668 4.689 1.00 98.31 284 PRO A N 1
ATOM 2171 C CA . PRO A 1 284 ? 13.443 -0.419 5.088 1.00 98.31 284 PRO A CA 1
ATOM 2172 C C . PRO A 1 284 ? 14.565 -0.007 6.043 1.00 98.31 284 PRO A C 1
ATOM 2174 O O . PRO A 1 284 ? 15.184 -0.865 6.662 1.00 98.31 284 PRO A O 1
ATOM 2177 N N . TYR A 1 285 ? 14.840 1.286 6.177 1.00 97.25 285 TYR A N 1
ATOM 2178 C CA . TYR A 1 285 ? 15.896 1.797 7.053 1.00 97.25 285 TYR A CA 1
ATOM 2179 C C . TYR A 1 285 ? 15.342 2.563 8.256 1.00 97.25 285 TYR A C 1
ATOM 2181 O O . TYR A 1 285 ? 16.082 3.273 8.933 1.00 97.25 285 TYR A O 1
ATOM 2189 N N . ASP A 1 286 ? 14.039 2.449 8.494 1.00 96.06 286 ASP A N 1
ATOM 2190 C CA . ASP A 1 286 ? 13.368 3.025 9.647 1.00 96.06 286 ASP A CA 1
ATOM 2191 C C . ASP A 1 286 ? 13.708 2.290 10.958 1.00 96.06 286 ASP A C 1
ATOM 2193 O O . ASP A 1 286 ? 14.260 1.187 10.958 1.00 96.06 286 ASP A O 1
ATOM 2197 N N . GLY A 1 287 ? 13.358 2.905 12.085 1.00 91.44 287 GLY A N 1
ATOM 2198 C CA . GLY A 1 287 ? 13.581 2.369 13.421 1.00 91.44 287 GLY A CA 1
ATOM 2199 C C . GLY A 1 287 ? 14.927 2.781 14.032 1.00 91.44 287 GLY A C 1
ATOM 2200 O O . GLY A 1 287 ? 15.842 3.236 13.341 1.00 91.44 287 GLY A O 1
ATOM 2201 N N . PRO A 1 288 ? 15.071 2.661 15.363 1.00 86.94 288 PRO A N 1
ATOM 2202 C CA . PRO A 1 288 ? 16.246 3.124 16.102 1.00 86.94 288 PRO A CA 1
ATOM 2203 C C . PRO A 1 288 ? 17.570 2.492 15.648 1.00 86.94 288 PRO A C 1
ATOM 2205 O O . PRO A 1 288 ? 18.620 3.114 15.826 1.00 86.94 288 PRO A O 1
ATOM 2208 N N . ASN A 1 289 ? 17.540 1.288 15.070 1.00 87.25 289 ASN A N 1
ATOM 2209 C CA . ASN A 1 289 ? 18.719 0.580 14.575 1.00 87.25 289 ASN A CA 1
ATOM 2210 C C . ASN A 1 289 ? 18.704 0.378 13.049 1.00 87.25 289 ASN A C 1
ATOM 2212 O O . ASN A 1 289 ? 19.572 -0.331 12.531 1.00 87.25 289 ASN A O 1
ATOM 2216 N N . GLY A 1 290 ? 17.754 0.989 12.332 1.00 90.25 290 GLY A N 1
ATOM 2217 C CA . GLY A 1 290 ? 17.554 0.768 10.899 1.00 90.25 290 GLY A CA 1
ATOM 2218 C C . GLY A 1 290 ? 17.050 -0.641 10.572 1.00 90.25 290 GLY A C 1
ATOM 2219 O O . GLY A 1 290 ? 17.437 -1.219 9.554 1.00 90.25 290 GLY A O 1
ATOM 2220 N N . GLU A 1 291 ? 16.257 -1.237 11.465 1.00 94.88 291 GLU A N 1
ATOM 2221 C CA . GLU A 1 291 ? 15.638 -2.551 11.270 1.00 94.88 291 GLU A CA 1
ATOM 2222 C C . GLU A 1 291 ? 14.609 -2.570 10.125 1.00 94.88 291 GLU A C 1
ATOM 2224 O O . GLU A 1 291 ? 14.457 -3.596 9.452 1.00 94.88 291 GLU A O 1
ATOM 2229 N N . GLY A 1 292 ? 13.978 -1.424 9.862 1.00 97.25 292 GLY A N 1
ATOM 2230 C CA . GLY A 1 292 ? 12.935 -1.213 8.868 1.00 97.25 292 GLY A CA 1
ATOM 2231 C C . GLY A 1 292 ? 11.520 -1.314 9.436 1.00 97.25 292 GLY A C 1
ATOM 2232 O O . GLY A 1 292 ? 11.272 -2.014 10.419 1.00 97.25 292 GLY A O 1
ATOM 2233 N N . SER A 1 293 ? 10.590 -0.631 8.776 1.00 97.75 293 SER A N 1
ATOM 2234 C CA . SER A 1 293 ? 9.168 -0.602 9.125 1.00 97.75 293 SER A CA 1
ATOM 2235 C C . SER A 1 293 ? 8.299 -0.657 7.872 1.00 97.75 293 SER A C 1
ATOM 2237 O O . SER A 1 293 ? 8.709 -0.228 6.789 1.00 97.75 293 SER A O 1
ATOM 2239 N N . VAL A 1 294 ? 7.063 -1.126 8.034 1.00 98.50 294 VAL A N 1
ATOM 2240 C CA . VAL A 1 294 ? 6.011 -1.063 7.013 1.00 98.50 294 VAL A CA 1
ATOM 2241 C C . VAL A 1 294 ? 4.781 -0.380 7.592 1.00 98.50 294 VAL A C 1
ATOM 2243 O O . VAL A 1 294 ? 4.350 -0.682 8.701 1.00 98.50 294 VAL A O 1
ATOM 2246 N N . TYR A 1 295 ? 4.225 0.554 6.836 1.00 98.62 295 TYR A N 1
ATOM 2247 C CA . TYR A 1 295 ? 3.112 1.400 7.237 1.00 98.62 295 TYR A CA 1
ATOM 2248 C C . TYR A 1 295 ? 1.876 1.055 6.411 1.00 98.62 295 TYR A C 1
ATOM 2250 O O . TYR A 1 295 ? 1.961 1.019 5.186 1.00 98.62 295 TYR A O 1
ATOM 2258 N N . ILE A 1 296 ? 0.741 0.835 7.073 1.00 98.38 296 ILE A N 1
ATOM 2259 C CA . ILE A 1 296 ? -0.551 0.589 6.427 1.00 98.38 296 ILE A CA 1
ATOM 2260 C C . ILE A 1 296 ? -1.352 1.886 6.442 1.00 98.38 296 ILE A C 1
ATOM 2262 O O . ILE A 1 296 ? -1.545 2.486 7.505 1.00 98.38 296 ILE A O 1
ATOM 2266 N N . PHE A 1 297 ? -1.809 2.316 5.272 1.00 98.31 297 PHE A N 1
ATOM 2267 C CA . PHE A 1 297 ? -2.646 3.499 5.102 1.00 98.31 297 PHE A CA 1
ATOM 2268 C C . PHE A 1 297 ? -3.966 3.093 4.469 1.00 98.31 297 PHE A C 1
ATOM 2270 O O . PHE A 1 297 ? -3.963 2.408 3.448 1.00 98.31 297 PHE A O 1
ATOM 2277 N N . ASN A 1 298 ? -5.068 3.532 5.079 1.00 97.62 298 ASN A N 1
ATOM 2278 C CA . ASN A 1 298 ? -6.397 3.247 4.560 1.00 97.62 298 ASN A CA 1
ATOM 2279 C C . ASN A 1 298 ? -6.909 4.346 3.628 1.00 97.62 298 ASN A C 1
ATOM 2281 O O . ASN A 1 298 ? -6.624 5.532 3.851 1.00 97.62 298 ASN A O 1
ATOM 2285 N N . GLY A 1 299 ? -7.678 3.946 2.619 1.00 97.19 299 GLY A N 1
ATOM 2286 C CA . GLY A 1 299 ? -8.445 4.845 1.761 1.00 97.19 299 GLY A CA 1
ATOM 2287 C C . GLY A 1 299 ? -9.688 5.410 2.459 1.00 97.19 299 GLY A C 1
ATOM 2288 O O . GLY A 1 299 ? -10.073 4.984 3.548 1.00 97.19 299 GLY A O 1
ATOM 2289 N N . ASN A 1 300 ? -10.298 6.436 1.865 1.00 95.88 300 ASN A N 1
ATOM 2290 C CA . ASN A 1 300 ? -11.652 6.905 2.182 1.00 95.88 300 ASN A CA 1
ATOM 2291 C C . ASN A 1 300 ? -12.180 7.814 1.059 1.00 95.88 300 ASN A C 1
ATOM 2293 O O . ASN A 1 300 ? -11.451 8.170 0.147 1.00 95.88 300 ASN A O 1
ATOM 2297 N N . ALA A 1 301 ? -13.418 8.304 1.174 1.00 95.31 301 ALA A N 1
ATOM 2298 C CA . ALA A 1 301 ? -14.044 9.174 0.165 1.00 95.31 301 ALA A CA 1
ATOM 2299 C C . ALA A 1 301 ? -13.286 10.482 -0.174 1.00 95.31 301 ALA A C 1
ATOM 2301 O O . ALA A 1 301 ? -13.594 11.148 -1.158 1.00 95.31 301 ALA A O 1
ATOM 2302 N N . SER A 1 302 ? -12.363 10.926 0.680 1.00 93.25 302 SER A N 1
ATOM 2303 C CA . SER A 1 302 ? -11.483 12.084 0.451 1.00 93.25 302 SER A CA 1
ATOM 2304 C C . SER A 1 302 ? -10.102 11.695 -0.091 1.00 93.25 302 SER A C 1
ATOM 2306 O O . SER A 1 302 ? -9.297 12.590 -0.334 1.00 93.25 302 SER A O 1
ATOM 2308 N N . GLY A 1 303 ? -9.834 10.401 -0.274 1.00 94.81 303 GLY A N 1
ATOM 2309 C CA . GLY A 1 303 ? -8.552 9.834 -0.667 1.00 94.81 303 GLY A CA 1
ATOM 2310 C C . GLY A 1 303 ? -7.804 9.170 0.490 1.00 94.81 303 GLY A C 1
ATOM 2311 O O . GLY A 1 303 ? -8.384 8.778 1.505 1.00 94.81 303 GLY A O 1
ATOM 2312 N N . LEU A 1 304 ? -6.486 9.052 0.343 1.00 96.00 304 LEU A N 1
ATOM 2313 C CA . LEU A 1 304 ? -5.652 8.300 1.275 1.00 96.00 304 LEU A CA 1
ATOM 2314 C C . LEU A 1 304 ? -5.513 9.015 2.633 1.00 96.00 304 LEU A C 1
ATOM 2316 O O . LEU A 1 304 ? -5.093 10.174 2.713 1.00 96.00 304 LEU A O 1
ATOM 2320 N N . VAL A 1 305 ? -5.810 8.317 3.733 1.00 95.38 305 VAL A N 1
ATOM 2321 C CA . VAL A 1 305 ? -5.657 8.860 5.092 1.00 95.38 305 VAL A CA 1
ATOM 2322 C C . VAL A 1 305 ? -4.178 9.086 5.403 1.00 95.38 305 VAL A C 1
ATOM 2324 O O . VAL A 1 305 ? -3.372 8.168 5.349 1.00 95.38 305 VAL A O 1
ATOM 2327 N N . SER A 1 306 ? -3.807 10.301 5.816 1.00 94.62 306 SER A N 1
ATOM 2328 C CA . SER A 1 306 ? -2.398 10.663 6.056 1.00 94.62 306 SER A CA 1
ATOM 2329 C C . SER A 1 306 ? -1.759 10.020 7.291 1.00 94.62 306 SER A C 1
ATOM 2331 O O . SER A 1 306 ? -0.534 9.994 7.416 1.00 94.62 306 SER A O 1
ATOM 2333 N N . ARG A 1 307 ? -2.571 9.522 8.229 1.00 95.12 307 ARG A N 1
ATOM 2334 C CA . ARG A 1 307 ? -2.111 8.808 9.423 1.00 95.12 307 ARG A CA 1
ATOM 2335 C C . ARG A 1 307 ? -2.187 7.299 9.168 1.00 95.12 307 ARG A C 1
ATOM 2337 O O . ARG A 1 307 ? -3.274 6.830 8.837 1.00 95.12 307 ARG A O 1
ATOM 2344 N N . PRO A 1 308 ? -1.105 6.538 9.404 1.00 96.25 308 PRO A N 1
ATOM 2345 C CA . PRO A 1 308 ? -1.156 5.092 9.254 1.00 96.25 308 PRO A CA 1
ATOM 2346 C C . PRO A 1 308 ? -2.118 4.483 10.280 1.00 96.25 308 PRO A C 1
ATOM 2348 O O . PRO A 1 308 ? -2.136 4.895 11.448 1.00 96.25 308 PRO A O 1
ATOM 2351 N N . SER A 1 309 ? -2.906 3.501 9.852 1.00 95.56 309 SER A N 1
ATOM 2352 C CA . SER A 1 309 ? -3.781 2.720 10.731 1.00 95.56 309 SER A CA 1
ATOM 2353 C C . SER A 1 309 ? -3.007 1.658 11.503 1.00 95.56 309 SER A C 1
ATOM 2355 O O . SER A 1 309 ? -3.353 1.346 12.643 1.00 95.56 309 SER A O 1
ATOM 2357 N N . GLN A 1 310 ? -1.918 1.159 10.916 1.00 96.19 310 GLN A N 1
ATOM 2358 C CA . GLN A 1 310 ? -1.017 0.198 11.532 1.00 96.19 310 GLN A CA 1
ATOM 2359 C C . GLN A 1 310 ? 0.428 0.440 11.084 1.00 96.19 310 GLN A C 1
ATOM 2361 O O . GLN A 1 310 ? 0.688 0.834 9.948 1.00 96.19 310 GLN A O 1
ATOM 2366 N N . VAL A 1 311 ? 1.374 0.193 11.990 1.00 96.38 311 VAL A N 1
ATOM 2367 C CA . VAL A 1 311 ? 2.810 0.162 11.695 1.00 96.38 311 VAL A CA 1
ATOM 2368 C C . VAL A 1 311 ? 3.331 -1.204 12.115 1.00 96.38 311 VAL A C 1
ATOM 2370 O O . VAL A 1 311 ? 3.034 -1.671 13.213 1.00 96.38 311 VAL A O 1
ATOM 2373 N N . LEU A 1 312 ? 4.057 -1.856 11.217 1.00 96.75 312 LEU A N 1
ATOM 2374 C CA . LEU A 1 312 ? 4.666 -3.161 11.413 1.00 96.75 312 LEU A CA 1
ATOM 2375 C C . LEU A 1 312 ? 6.176 -2.967 11.495 1.00 96.75 312 LEU A C 1
ATOM 2377 O O . LEU A 1 312 ? 6.795 -2.523 10.527 1.00 96.75 312 LEU A O 1
ATOM 2381 N N . SER A 1 313 ? 6.767 -3.320 12.631 1.00 95.19 313 SER A N 1
ATOM 2382 C CA . SER A 1 313 ? 8.217 -3.330 12.815 1.00 95.19 313 SER A CA 1
ATOM 2383 C C . SER A 1 313 ? 8.672 -4.690 13.353 1.00 95.19 313 SER A C 1
ATOM 2385 O O . SER A 1 313 ? 7.909 -5.356 14.057 1.00 95.19 313 SER A O 1
ATOM 2387 N N . PRO A 1 314 ? 9.912 -5.129 13.076 1.00 93.69 314 PRO A N 1
ATOM 2388 C CA . PRO A 1 314 ? 10.455 -6.347 13.675 1.00 93.69 314 PRO A CA 1
ATOM 2389 C C . PRO A 1 314 ? 10.420 -6.327 15.207 1.00 93.69 314 PRO A C 1
ATOM 2391 O O . PRO A 1 314 ? 10.152 -7.353 15.831 1.00 93.69 314 PRO A O 1
ATOM 2394 N N . THR A 1 315 ? 10.645 -5.154 15.804 1.00 88.06 315 THR A N 1
ATOM 2395 C CA . THR A 1 315 ? 10.657 -4.960 17.258 1.00 88.06 315 THR A CA 1
ATOM 2396 C C . THR A 1 315 ? 9.285 -5.230 17.878 1.00 88.06 315 THR A C 1
ATOM 2398 O O . THR A 1 315 ? 9.215 -5.896 18.907 1.00 88.06 315 THR A O 1
ATOM 2401 N N . ASP A 1 316 ? 8.197 -4.803 17.228 1.00 86.25 316 ASP A N 1
ATOM 2402 C CA . ASP A 1 316 ? 6.822 -5.063 17.693 1.00 86.25 316 ASP A CA 1
ATOM 2403 C C . ASP A 1 316 ? 6.409 -6.542 17.565 1.00 86.25 316 ASP A C 1
ATOM 2405 O O . ASP A 1 316 ? 5.381 -6.955 18.100 1.00 86.25 316 ASP A O 1
ATOM 2409 N N . LEU A 1 317 ? 7.208 -7.342 16.855 1.00 86.69 317 LEU A N 1
ATOM 2410 C CA . LEU A 1 317 ? 6.975 -8.764 16.588 1.00 86.69 317 LEU A CA 1
ATOM 2411 C C . LEU A 1 317 ? 7.922 -9.673 17.377 1.00 86.69 317 LEU A C 1
ATOM 2413 O O . LEU A 1 317 ? 8.020 -10.863 17.076 1.00 86.69 317 LEU A O 1
ATOM 2417 N N . ASP A 1 318 ? 8.661 -9.113 18.339 1.00 89.00 318 ASP A N 1
ATOM 2418 C CA . ASP A 1 318 ? 9.711 -9.804 19.095 1.00 89.00 318 ASP A CA 1
ATOM 2419 C C . ASP A 1 318 ? 10.789 -10.451 18.194 1.00 89.00 318 ASP A C 1
ATOM 2421 O O . ASP A 1 318 ? 11.486 -11.397 18.582 1.00 89.00 318 ASP A O 1
ATOM 2425 N N . LEU A 1 319 ? 10.963 -9.931 16.973 1.00 89.19 319 LEU A N 1
ATOM 2426 C CA . LEU A 1 319 ? 11.979 -10.378 16.028 1.00 89.19 319 LEU A CA 1
ATOM 2427 C C . LEU A 1 319 ? 13.258 -9.565 16.227 1.00 89.19 319 LEU A C 1
ATOM 2429 O O . LEU A 1 319 ? 13.282 -8.342 16.122 1.00 89.19 319 LEU A O 1
ATOM 2433 N N . SER A 1 320 ? 14.365 -10.264 16.468 1.00 89.25 320 SER A N 1
ATOM 2434 C CA . SER A 1 320 ? 15.684 -9.646 16.627 1.00 89.25 320 SER A CA 1
ATOM 2435 C C . SER A 1 320 ? 16.561 -9.863 15.395 1.00 89.25 320 SER A C 1
ATOM 2437 O O . SER A 1 320 ? 16.429 -10.860 14.688 1.00 89.25 320 SER A O 1
ATOM 2439 N N . ASN A 1 321 ? 17.509 -8.950 15.165 1.00 90.31 321 ASN A N 1
ATOM 2440 C CA . ASN A 1 321 ? 18.491 -9.017 14.069 1.00 90.31 321 ASN A CA 1
ATOM 2441 C C . ASN A 1 321 ? 17.888 -8.994 12.649 1.00 90.31 321 ASN A C 1
ATOM 2443 O O . ASN A 1 321 ? 18.534 -9.419 11.686 1.00 90.31 321 ASN A O 1
ATOM 2447 N N . ILE A 1 322 ? 16.670 -8.473 12.508 1.00 95.44 322 ILE A N 1
ATOM 2448 C CA . ILE A 1 322 ? 16.085 -8.165 11.206 1.00 95.44 322 ILE A CA 1
ATOM 2449 C C . ILE A 1 322 ? 16.565 -6.782 10.759 1.00 95.44 322 ILE A C 1
ATOM 2451 O O . ILE A 1 322 ? 16.630 -5.847 11.554 1.00 95.44 322 ILE A O 1
ATOM 2455 N N . LYS A 1 323 ? 16.937 -6.680 9.487 1.00 95.88 323 LYS A N 1
ATOM 2456 C CA . LYS A 1 323 ? 17.343 -5.455 8.804 1.00 95.88 323 LYS A CA 1
ATOM 2457 C C . LYS A 1 323 ? 16.599 -5.342 7.492 1.00 95.88 323 LYS A C 1
ATOM 2459 O O . LYS A 1 323 ? 16.278 -6.364 6.876 1.00 95.88 323 LYS A O 1
ATOM 2464 N N . THR A 1 324 ? 16.417 -4.120 7.004 1.00 96.81 324 THR A N 1
ATOM 2465 C CA . THR A 1 324 ? 15.739 -3.857 5.726 1.00 96.81 324 THR A CA 1
ATOM 2466 C C . THR A 1 324 ? 14.314 -4.414 5.675 1.00 96.81 324 THR A C 1
ATOM 2468 O O . THR A 1 324 ? 13.856 -4.837 4.621 1.00 96.81 324 THR A O 1
ATOM 2471 N N . PHE A 1 325 ? 13.610 -4.479 6.809 1.00 98.25 325 PHE A N 1
ATOM 2472 C CA . PHE A 1 325 ? 12.212 -4.907 6.850 1.00 98.25 325 PHE A CA 1
ATOM 2473 C C . PHE A 1 325 ? 11.324 -3.938 6.072 1.00 98.25 325 PHE A C 1
ATOM 2475 O O . PHE A 1 325 ? 11.317 -2.744 6.349 1.00 98.25 325 PHE A O 1
ATOM 2482 N N . GLY A 1 326 ? 10.613 -4.449 5.065 1.00 98.12 326 GLY A N 1
ATOM 2483 C CA . GLY A 1 326 ? 9.904 -3.608 4.099 1.00 98.12 326 GLY A CA 1
ATOM 2484 C C . GLY A 1 326 ? 10.743 -3.236 2.877 1.00 98.12 326 GLY A C 1
ATOM 2485 O O . GLY A 1 326 ? 10.429 -2.266 2.195 1.00 98.12 326 GLY A O 1
ATOM 2486 N N . PHE A 1 327 ? 11.816 -3.973 2.574 1.00 98.44 327 PHE A N 1
ATOM 2487 C CA . PHE A 1 327 ? 12.591 -3.750 1.348 1.00 98.44 327 PHE A CA 1
ATOM 2488 C C . PHE A 1 327 ? 11.784 -4.081 0.087 1.00 98.44 327 PHE A C 1
ATOM 2490 O O . PHE A 1 327 ? 11.905 -3.395 -0.921 1.00 98.44 327 PHE A O 1
ATOM 2497 N N . SER A 1 328 ? 10.948 -5.115 0.158 1.00 98.56 328 SER A N 1
ATOM 2498 C CA . SER A 1 328 ? 10.013 -5.511 -0.895 1.00 98.56 328 SER A CA 1
ATOM 2499 C C . SER A 1 328 ? 8.674 -5.877 -0.271 1.00 98.56 328 SER A C 1
ATOM 2501 O O . SER A 1 328 ? 8.656 -6.512 0.787 1.00 98.56 328 SER A O 1
ATOM 2503 N N . LEU A 1 329 ? 7.583 -5.513 -0.936 1.00 98.56 329 LEU A N 1
ATOM 2504 C CA . LEU A 1 329 ? 6.216 -5.791 -0.508 1.00 98.56 329 LEU A CA 1
ATOM 2505 C C . LEU A 1 329 ? 5.453 -6.467 -1.645 1.00 98.56 329 LEU A C 1
ATOM 2507 O O . LEU A 1 329 ? 5.745 -6.212 -2.812 1.00 98.56 329 LEU A O 1
ATOM 2511 N N . ASP A 1 330 ? 4.501 -7.318 -1.286 1.00 97.25 330 ASP A N 1
ATOM 2512 C CA . ASP A 1 330 ? 3.496 -7.870 -2.196 1.00 97.25 330 ASP A CA 1
ATOM 2513 C C . ASP A 1 330 ? 2.219 -8.117 -1.390 1.00 97.25 330 ASP A C 1
ATOM 2515 O O . ASP A 1 330 ? 2.292 -8.611 -0.261 1.00 97.25 330 ASP A O 1
ATOM 2519 N N . GLY A 1 331 ? 1.070 -7.718 -1.922 1.00 95.56 331 GLY A N 1
ATOM 2520 C CA . GLY A 1 331 ? -0.200 -7.738 -1.200 1.00 95.56 331 GLY A CA 1
ATOM 2521 C C . GLY A 1 331 ? -1.377 -8.090 -2.099 1.00 95.56 331 GLY A C 1
ATOM 2522 O O . GLY A 1 331 ? -1.197 -8.603 -3.201 1.00 95.56 331 GLY A O 1
ATOM 2523 N N . ASN A 1 332 ? -2.591 -7.800 -1.624 1.00 94.44 332 ASN A N 1
ATOM 2524 C CA . ASN A 1 332 ? -3.830 -7.990 -2.386 1.00 94.44 332 ASN A CA 1
ATOM 2525 C C . ASN A 1 332 ? -4.091 -9.458 -2.804 1.00 94.44 332 ASN A C 1
ATOM 2527 O O . ASN A 1 332 ? -4.677 -9.740 -3.850 1.00 94.44 332 ASN A O 1
ATOM 2531 N N . MET A 1 333 ? -3.636 -10.418 -1.991 1.00 92.94 333 MET A N 1
ATOM 2532 C CA . MET A 1 333 ? -3.891 -11.845 -2.195 1.00 92.94 333 MET A CA 1
ATOM 2533 C C . MET A 1 333 ? -4.222 -12.522 -0.870 1.00 92.94 333 MET A C 1
ATOM 2535 O O . MET A 1 333 ? -3.483 -12.385 0.095 1.00 92.94 333 MET A O 1
ATOM 2539 N N . ASP A 1 334 ? -5.312 -13.281 -0.848 1.00 93.88 334 ASP A N 1
ATOM 2540 C CA . ASP A 1 334 ? -5.702 -14.116 0.288 1.00 93.88 334 ASP A CA 1
ATOM 2541 C C . ASP A 1 334 ? -4.875 -15.414 0.295 1.00 93.88 334 ASP A C 1
ATOM 2543 O O . ASP A 1 334 ? -4.994 -16.244 -0.615 1.00 93.88 334 ASP A O 1
ATOM 2547 N N . ALA A 1 335 ? -4.008 -15.576 1.296 1.00 92.50 335 ALA A N 1
ATOM 2548 C CA . ALA A 1 335 ? -3.119 -16.724 1.430 1.00 92.50 335 ALA A CA 1
ATOM 2549 C C . ALA A 1 335 ? -3.653 -17.794 2.396 1.00 92.50 335 ALA A C 1
ATOM 2551 O O . ALA A 1 335 ? -3.183 -18.936 2.345 1.00 92.50 335 ALA A O 1
ATOM 2552 N N . ASP A 1 336 ? -4.605 -17.461 3.271 1.00 92.06 336 ASP A N 1
ATOM 2553 C CA . ASP A 1 336 ? -5.141 -18.370 4.292 1.00 92.06 336 ASP A CA 1
ATOM 2554 C C . ASP A 1 336 ? -6.599 -18.809 4.049 1.00 92.06 336 ASP A C 1
ATOM 2556 O O . ASP A 1 336 ? -7.116 -19.677 4.759 1.00 92.06 336 ASP A O 1
ATOM 2560 N N . GLY A 1 337 ? -7.237 -18.288 3.002 1.00 91.94 337 GLY A N 1
ATOM 2561 C CA . GLY A 1 337 ? -8.596 -18.621 2.594 1.00 91.94 337 GLY A CA 1
ATOM 2562 C C . GLY A 1 337 ? -9.675 -17.923 3.422 1.00 91.94 337 GLY A C 1
ATOM 2563 O O . GLY A 1 337 ? -10.830 -18.371 3.410 1.00 91.94 337 GLY A O 1
ATOM 2564 N N . ASN A 1 338 ? -9.334 -16.869 4.171 1.00 91.00 338 ASN A N 1
ATOM 2565 C CA . ASN A 1 338 ? -10.291 -16.124 4.986 1.00 91.00 338 ASN A CA 1
ATOM 2566 C C . ASN A 1 338 ? -11.032 -15.014 4.201 1.00 91.00 338 ASN A C 1
ATOM 2568 O O . ASN A 1 338 ? -11.974 -14.414 4.725 1.00 91.00 338 ASN A O 1
ATOM 2572 N N . ASN A 1 339 ? -10.715 -14.846 2.913 1.00 93.00 339 ASN A N 1
ATOM 2573 C CA . ASN A 1 339 ? -11.187 -13.830 1.966 1.00 93.00 339 ASN A CA 1
ATOM 2574 C C . ASN A 1 339 ? -10.678 -12.411 2.234 1.00 93.00 339 ASN A C 1
ATOM 2576 O O . ASN A 1 339 ? -11.132 -11.492 1.565 1.00 93.00 339 ASN A O 1
ATOM 2580 N N . TYR A 1 340 ? -9.777 -12.186 3.176 1.00 94.94 340 TYR A N 1
ATOM 2581 C CA . TYR A 1 340 ? -9.102 -10.907 3.338 1.00 94.94 340 TYR A CA 1
ATOM 2582 C C . TYR A 1 340 ? -7.743 -10.965 2.631 1.00 94.94 340 TYR A C 1
ATOM 2584 O O . TYR A 1 340 ? -7.071 -11.993 2.691 1.00 94.94 340 TYR A O 1
ATOM 2592 N N . PRO A 1 341 ? -7.330 -9.896 1.935 1.00 95.19 341 PRO A N 1
ATOM 2593 C CA . PRO A 1 341 ? -6.013 -9.861 1.326 1.00 95.19 341 PRO A CA 1
ATOM 2594 C C . PRO A 1 341 ? -4.924 -9.789 2.401 1.00 95.19 341 PRO A C 1
ATOM 2596 O O . PRO A 1 341 ? -5.003 -9.004 3.345 1.00 95.19 341 PRO A O 1
ATOM 2599 N N . ASP A 1 342 ? -3.885 -10.594 2.226 1.00 96.62 342 ASP A N 1
ATOM 2600 C CA . ASP A 1 342 ? -2.730 -10.668 3.109 1.00 96.62 342 ASP A CA 1
ATOM 2601 C C . ASP A 1 342 ? -1.559 -9.834 2.570 1.00 96.62 342 ASP A C 1
ATOM 2603 O O . ASP A 1 342 ? -1.581 -9.322 1.447 1.00 96.62 342 ASP A O 1
ATOM 2607 N N . LEU A 1 343 ? -0.510 -9.700 3.385 1.00 98.12 343 LEU A N 1
ATOM 2608 C CA . LEU A 1 343 ? 0.686 -8.923 3.061 1.00 98.12 343 LEU A CA 1
ATOM 2609 C C . LEU A 1 343 ? 1.964 -9.744 3.267 1.00 98.12 343 LEU A C 1
ATOM 2611 O O . LEU A 1 343 ? 2.238 -10.244 4.360 1.00 98.12 343 LEU A O 1
ATOM 2615 N N . LEU A 1 344 ? 2.799 -9.819 2.233 1.00 97.69 344 LEU A N 1
ATOM 2616 C CA . LEU A 1 344 ? 4.161 -10.340 2.294 1.00 97.69 344 LEU A CA 1
ATOM 2617 C C . LEU A 1 344 ? 5.173 -9.203 2.442 1.00 97.69 344 LEU A C 1
ATOM 2619 O O . LEU A 1 344 ? 5.151 -8.220 1.702 1.00 97.69 344 LEU A O 1
ATOM 2623 N N . ILE A 1 345 ? 6.107 -9.369 3.379 1.00 98.38 345 ILE A N 1
ATOM 2624 C CA . ILE A 1 345 ? 7.155 -8.388 3.671 1.00 98.38 345 ILE A CA 1
ATOM 2625 C C . ILE A 1 345 ? 8.525 -9.050 3.570 1.00 98.38 345 ILE A C 1
ATOM 2627 O O . ILE A 1 345 ? 8.831 -9.990 4.305 1.00 98.38 345 ILE A O 1
ATOM 2631 N N . GLY A 1 346 ? 9.366 -8.536 2.674 1.00 98.12 346 GLY A N 1
ATOM 2632 C CA . GLY A 1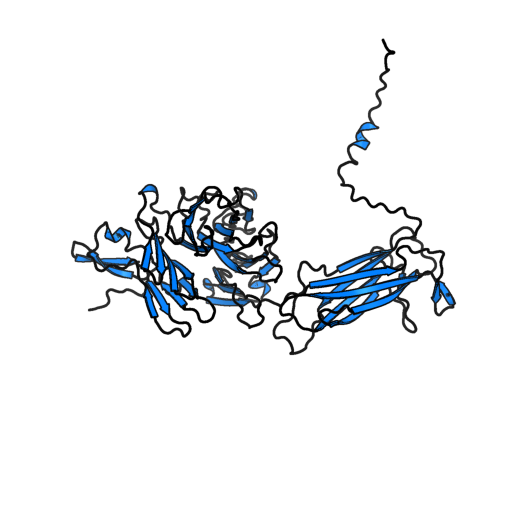 346 ? 10.745 -8.977 2.490 1.00 98.12 346 GLY A CA 1
ATOM 2633 C C . GLY A 1 346 ? 11.765 -8.126 3.249 1.00 98.12 346 GLY A C 1
ATOM 2634 O O . GLY A 1 346 ? 11.662 -6.899 3.322 1.00 98.12 346 GLY A O 1
ATOM 2635 N N . SER A 1 347 ? 12.794 -8.801 3.759 1.00 97.69 347 SER A N 1
ATOM 2636 C CA . SER A 1 347 ? 13.960 -8.244 4.448 1.00 97.69 347 SER A CA 1
ATOM 2637 C C . SER A 1 347 ? 15.239 -8.743 3.783 1.00 97.69 347 SER A C 1
ATOM 2639 O O . SER A 1 347 ? 15.784 -9.788 4.159 1.00 97.69 347 SER A O 1
ATOM 2641 N N . GLN A 1 348 ? 15.720 -8.013 2.774 1.00 94.94 348 GLN A N 1
ATOM 2642 C CA . GLN A 1 348 ? 16.812 -8.469 1.911 1.00 94.94 348 GLN A CA 1
ATOM 2643 C C . GLN A 1 348 ? 18.106 -8.756 2.689 1.00 94.94 348 GLN A C 1
ATOM 2645 O O . GLN A 1 348 ? 18.690 -9.829 2.532 1.00 94.94 348 GLN A O 1
ATOM 2650 N N . GLU A 1 349 ? 18.562 -7.828 3.535 1.00 95.94 349 GLU A N 1
ATOM 2651 C CA . GLU A 1 349 ? 19.834 -7.973 4.260 1.00 95.94 349 GLU A CA 1
ATOM 2652 C C . GLU A 1 349 ? 19.824 -9.131 5.262 1.00 95.94 349 GLU A C 1
ATOM 2654 O O . GLU A 1 349 ? 20.860 -9.759 5.485 1.00 95.94 349 GLU A O 1
ATOM 2659 N N . SER A 1 350 ? 18.659 -9.447 5.832 1.00 96.19 350 SER A N 1
ATOM 2660 C CA . SER A 1 350 ? 18.496 -10.558 6.775 1.00 96.19 350 SER A CA 1
ATOM 2661 C C . SER A 1 350 ? 18.065 -11.867 6.113 1.00 96.19 350 SER A C 1
ATOM 2663 O O . SER A 1 350 ? 17.942 -12.869 6.812 1.00 96.19 350 SER A O 1
ATOM 2665 N N . SER A 1 351 ? 17.859 -11.894 4.786 1.00 95.81 351 SER A N 1
ATOM 2666 C CA . SER A 1 351 ? 17.338 -13.066 4.059 1.00 95.81 351 SER A CA 1
ATOM 2667 C C . SER A 1 351 ? 16.053 -13.624 4.687 1.00 95.81 351 SER A C 1
ATOM 2669 O O . SER A 1 351 ? 15.918 -14.831 4.887 1.00 95.81 351 SER A O 1
ATOM 2671 N N . PHE A 1 352 ? 15.130 -12.730 5.043 1.00 96.12 352 PHE A N 1
ATOM 2672 C CA . PHE A 1 352 ? 13.909 -13.057 5.775 1.00 96.12 352 PHE A CA 1
ATOM 2673 C C . PHE A 1 352 ? 12.669 -12.571 5.017 1.00 96.12 352 PHE A C 1
ATOM 2675 O O . PHE A 1 352 ? 12.713 -11.541 4.347 1.00 96.12 352 PHE A O 1
ATOM 2682 N N . VAL A 1 353 ? 11.576 -13.326 5.119 1.00 96.38 353 VAL A N 1
ATOM 2683 C CA . VAL A 1 353 ? 10.258 -12.973 4.580 1.00 96.38 353 VAL A CA 1
ATOM 2684 C C . VAL A 1 353 ? 9.215 -13.297 5.645 1.00 96.38 353 VAL A C 1
ATOM 2686 O O . VAL A 1 353 ? 9.266 -14.375 6.239 1.00 96.38 353 VAL A O 1
ATOM 2689 N N . ALA A 1 354 ? 8.278 -12.381 5.872 1.00 95.62 354 ALA A N 1
ATOM 2690 C CA . ALA A 1 354 ? 7.137 -12.578 6.757 1.00 95.62 354 ALA A CA 1
ATOM 2691 C C . ALA A 1 354 ? 5.820 -12.468 5.984 1.00 95.62 354 ALA A C 1
ATOM 2693 O O . ALA A 1 354 ? 5.666 -11.581 5.147 1.00 95.62 354 ALA A O 1
ATOM 2694 N N . LEU A 1 355 ? 4.878 -13.358 6.302 1.00 96.25 355 LEU A N 1
ATOM 2695 C CA . LEU A 1 355 ? 3.487 -13.295 5.863 1.00 96.25 355 LEU A CA 1
ATOM 2696 C C . LEU A 1 355 ? 2.632 -12.753 7.011 1.00 96.25 355 LEU A C 1
ATOM 2698 O O . LEU A 1 355 ? 2.594 -13.348 8.090 1.00 96.25 355 LEU A O 1
ATOM 2702 N N . PHE A 1 356 ? 1.945 -11.645 6.762 1.00 96.44 356 PHE A N 1
ATOM 2703 C CA . PHE A 1 356 ? 0.973 -11.041 7.661 1.00 96.44 356 PHE A CA 1
ATOM 2704 C C . PHE A 1 356 ? -0.414 -11.358 7.150 1.00 96.44 356 PHE A C 1
ATOM 2706 O O . PHE A 1 356 ? -0.798 -10.900 6.077 1.00 96.44 356 PHE A O 1
ATOM 2713 N N . ARG A 1 357 ? -1.145 -12.138 7.943 1.00 95.44 357 ARG A N 1
ATOM 2714 C CA . ARG A 1 357 ? -2.516 -12.507 7.625 1.00 95.44 357 ARG A CA 1
ATOM 2715 C C . ARG A 1 357 ? -3.487 -11.457 8.136 1.00 95.44 357 ARG A C 1
ATOM 2717 O O . ARG A 1 357 ? -3.394 -11.059 9.304 1.00 95.44 357 ARG A O 1
ATOM 2724 N N . ALA A 1 358 ? -4.397 -11.014 7.283 1.00 95.75 358 ALA A N 1
ATOM 2725 C CA . ALA A 1 358 ? -5.419 -10.053 7.652 1.00 95.75 358 ALA A CA 1
ATOM 2726 C C . ALA A 1 358 ? -6.467 -10.709 8.559 1.00 95.75 358 ALA A C 1
ATOM 2728 O O . ALA A 1 358 ? -6.857 -11.861 8.387 1.00 95.75 358 ALA A O 1
ATOM 2729 N N . ARG A 1 359 ? -6.911 -9.976 9.584 1.00 93.75 359 ARG A N 1
ATOM 2730 C CA . ARG A 1 359 ? -7.930 -10.451 10.528 1.00 93.75 359 ARG A CA 1
ATOM 2731 C C . ARG A 1 359 ? -9.309 -10.002 10.055 1.00 93.75 359 ARG A C 1
ATOM 2733 O O . ARG A 1 359 ? -9.446 -8.826 9.716 1.00 93.75 359 ARG A O 1
ATOM 2740 N N . PRO A 1 360 ? -10.350 -10.848 10.154 1.00 93.12 360 PRO A N 1
ATOM 2741 C CA . PRO A 1 360 ? -11.700 -10.423 9.822 1.00 93.12 360 PRO A CA 1
ATOM 2742 C C . PRO A 1 360 ? -12.151 -9.209 10.641 1.00 93.12 360 PRO A C 1
ATOM 2744 O O . PRO A 1 360 ? -12.073 -9.217 11.872 1.00 93.12 360 PRO A O 1
ATOM 2747 N N . VAL A 1 361 ? -12.631 -8.169 9.962 1.00 94.06 361 VAL A N 1
ATOM 2748 C CA . VAL A 1 361 ? -13.009 -6.890 10.576 1.00 94.06 361 VAL A CA 1
ATOM 2749 C C . VAL A 1 361 ? -14.492 -6.885 10.943 1.00 94.06 361 VAL A C 1
ATOM 2751 O O . VAL A 1 361 ? -15.369 -7.165 10.124 1.00 94.06 361 VAL A O 1
ATOM 2754 N N . VAL A 1 362 ? -14.777 -6.556 12.201 1.00 93.00 362 VAL A N 1
ATOM 2755 C CA . VAL A 1 362 ? -16.123 -6.506 12.776 1.00 93.00 362 VAL A CA 1
ATOM 2756 C C . VAL A 1 362 ? -16.491 -5.071 13.131 1.00 93.00 362 VAL A C 1
ATOM 2758 O O . VAL A 1 362 ? -15.762 -4.390 13.853 1.00 93.00 362 VAL A O 1
ATOM 2761 N N . HIS A 1 363 ? -17.679 -4.642 12.713 1.00 92.25 363 HIS A N 1
ATOM 2762 C CA . HIS A 1 363 ? -18.286 -3.386 13.142 1.00 92.25 363 HIS A CA 1
ATOM 2763 C C . HIS A 1 363 ? -19.373 -3.674 14.174 1.00 92.25 363 HIS A C 1
ATOM 2765 O O . HIS A 1 363 ? -20.322 -4.403 13.888 1.00 92.25 363 HIS A O 1
ATOM 2771 N N . ILE A 1 364 ? -19.254 -3.098 15.369 1.00 91.81 364 ILE A N 1
ATOM 2772 C CA . ILE A 1 364 ? -20.273 -3.206 16.421 1.00 91.81 364 ILE A CA 1
ATOM 2773 C C . ILE A 1 364 ? -21.000 -1.871 16.532 1.00 91.81 364 ILE A C 1
ATOM 2775 O O . ILE A 1 364 ? -20.383 -0.814 16.604 1.00 91.81 364 ILE A O 1
ATOM 2779 N N . SER A 1 365 ? -22.328 -1.927 16.562 1.00 92.19 365 SER A N 1
ATOM 2780 C CA . SER A 1 365 ? -23.204 -0.763 16.687 1.00 92.19 365 SER A CA 1
ATOM 2781 C C . SER A 1 365 ? -23.944 -0.810 18.028 1.00 92.19 365 SER A C 1
ATOM 2783 O O . SER A 1 365 ? -24.969 -1.487 18.133 1.00 92.19 365 SER A O 1
ATOM 2785 N N . PRO A 1 366 ? -23.431 -0.137 19.076 1.00 93.31 366 PRO A N 1
ATOM 2786 C CA . PRO A 1 366 ? -24.118 -0.046 20.356 1.00 93.31 366 PRO A CA 1
ATOM 2787 C C . PRO A 1 366 ? -25.205 1.038 20.329 1.00 93.31 366 PRO A C 1
ATOM 2789 O O . PRO A 1 366 ? -24.965 2.175 19.921 1.00 93.31 366 PRO A O 1
ATOM 2792 N N . VAL A 1 367 ? -26.388 0.718 20.848 1.00 94.50 367 VAL A N 1
ATOM 2793 C CA . VAL A 1 367 ? -27.495 1.660 21.046 1.00 94.50 367 VAL A CA 1
ATOM 2794 C C . VAL A 1 367 ? -27.794 1.755 22.539 1.00 94.50 367 VAL A C 1
ATOM 2796 O O . VAL A 1 367 ? -28.336 0.823 23.128 1.00 94.50 367 VAL A O 1
ATOM 2799 N N . LEU A 1 368 ? -27.433 2.889 23.149 1.00 95.12 368 LEU A N 1
ATOM 2800 C CA . LEU A 1 368 ? -27.671 3.183 24.565 1.00 95.12 368 LEU A CA 1
ATOM 2801 C C . LEU A 1 368 ? -28.837 4.168 24.730 1.00 95.12 368 LEU A C 1
ATOM 2803 O O . LEU A 1 368 ? -28.767 5.324 24.299 1.00 95.12 368 LEU A O 1
ATOM 2807 N N . THR A 1 369 ? -29.889 3.734 25.418 1.00 95.25 369 THR A N 1
ATOM 2808 C CA . THR A 1 369 ? -31.074 4.536 25.736 1.00 95.25 369 THR A CA 1
ATOM 2809 C C . THR A 1 369 ? -31.259 4.634 27.247 1.00 95.25 369 THR A C 1
ATOM 2811 O O . THR A 1 369 ? -31.111 3.655 27.972 1.00 95.25 369 THR A O 1
ATOM 2814 N N . LEU A 1 370 ? -31.558 5.844 27.727 1.00 94.88 370 LEU A N 1
ATOM 2815 C CA . LEU A 1 370 ? -31.847 6.121 29.131 1.00 94.88 370 LEU A CA 1
ATOM 2816 C C . LEU A 1 370 ? -33.295 6.590 29.224 1.00 94.88 370 LEU A C 1
ATOM 2818 O O . LEU A 1 370 ? -33.650 7.576 28.575 1.00 94.88 370 LEU A O 1
ATOM 2822 N N . THR A 1 371 ? -34.108 5.887 30.010 1.00 93.38 371 THR A N 1
ATOM 2823 C CA . THR A 1 371 ? -35.546 6.156 30.108 1.00 93.38 371 THR A CA 1
ATOM 2824 C C . THR A 1 371 ? -35.947 6.387 31.564 1.00 93.38 371 THR A C 1
ATOM 2826 O O . THR A 1 371 ? -35.765 5.489 32.387 1.00 93.38 371 THR A O 1
ATOM 2829 N N . PRO A 1 372 ? -36.545 7.538 31.914 1.00 91.25 372 PRO A N 1
ATOM 2830 C CA . PRO A 1 372 ? -36.794 8.712 31.063 1.00 91.25 372 PRO A CA 1
ATOM 2831 C C . PRO A 1 372 ? -35.509 9.482 30.689 1.00 91.25 372 PRO A C 1
ATOM 2833 O O . PRO A 1 372 ? -34.496 9.377 31.376 1.00 91.25 372 PRO A O 1
ATOM 2836 N N . GLU A 1 373 ? -35.563 10.308 29.633 1.00 83.50 373 GLU A N 1
ATOM 2837 C CA . GLU A 1 373 ? -34.425 11.148 29.192 1.00 83.50 373 GLU A CA 1
ATOM 2838 C C . GLU A 1 373 ? -34.014 12.214 30.228 1.00 83.50 373 GLU A C 1
ATOM 2840 O O . GLU A 1 373 ? -32.866 12.663 30.259 1.00 83.50 373 GLU A O 1
ATOM 2845 N N . GLY A 1 374 ? -34.951 12.615 31.091 1.00 86.00 374 GLY A N 1
ATOM 2846 C CA . GLY A 1 374 ? -34.726 13.522 32.211 1.00 86.00 374 GLY A CA 1
ATOM 2847 C C . GLY A 1 374 ? -35.088 12.860 33.535 1.00 86.00 374 GLY A C 1
ATOM 2848 O O . GLY A 1 374 ? -36.129 12.220 33.651 1.00 86.00 374 GLY A O 1
ATOM 2849 N N . LEU A 1 375 ? -34.248 13.045 34.551 1.00 88.06 375 LEU A N 1
ATOM 2850 C CA . LEU A 1 375 ? -34.403 12.416 35.858 1.00 88.06 375 LEU A CA 1
ATOM 2851 C C . LEU A 1 375 ? -34.965 13.405 36.881 1.00 88.06 375 LEU A C 1
ATOM 2853 O O . LEU A 1 375 ? -34.248 14.262 37.408 1.00 88.06 375 LEU A O 1
ATOM 2857 N N . ASN A 1 376 ? -36.259 13.283 37.177 1.00 88.62 376 ASN A N 1
ATOM 2858 C CA . ASN A 1 376 ? -36.888 14.044 38.249 1.00 88.62 376 ASN A CA 1
ATOM 2859 C C . ASN A 1 376 ? -36.546 13.422 39.612 1.00 88.62 376 ASN A C 1
ATOM 2861 O O . ASN A 1 376 ? -37.076 12.380 39.993 1.00 88.62 376 ASN A O 1
ATOM 2865 N N . LEU A 1 377 ? -35.674 14.088 40.372 1.00 88.50 377 LEU A N 1
ATOM 2866 C CA . LEU A 1 377 ? -35.223 13.599 41.677 1.00 88.50 377 LEU A CA 1
ATOM 2867 C C . LEU A 1 377 ? -36.334 13.558 42.737 1.00 88.50 377 LEU A C 1
ATOM 2869 O O . LEU A 1 377 ? -36.166 12.847 43.730 1.00 88.50 377 LEU A O 1
ATOM 2873 N N . GLU A 1 378 ? -37.436 14.288 42.549 1.00 87.81 378 GLU A N 1
ATOM 2874 C CA . GLU A 1 378 ? -38.598 14.267 43.452 1.00 87.81 378 GLU A CA 1
ATOM 2875 C C . GLU A 1 378 ? -39.509 13.058 43.190 1.00 87.81 378 GLU A C 1
ATOM 2877 O O . GLU A 1 378 ? -40.180 12.570 44.100 1.00 87.81 378 GLU A O 1
ATOM 2882 N N . GLU A 1 379 ? -39.495 12.516 41.970 1.00 90.25 379 GLU A N 1
ATOM 2883 C CA . GLU A 1 379 ? -40.250 11.315 41.622 1.00 90.25 379 GLU A CA 1
ATOM 2884 C C . GLU A 1 379 ? -39.509 10.069 42.107 1.00 90.25 379 GLU A C 1
ATOM 2886 O O . GLU A 1 379 ? -38.499 9.642 41.543 1.00 90.25 379 GLU A O 1
ATOM 2891 N N . LYS A 1 380 ? -40.016 9.487 43.198 1.00 92.50 380 LYS A N 1
ATOM 2892 C CA . LYS A 1 380 ? -39.499 8.244 43.773 1.00 92.50 380 LYS A CA 1
ATOM 2893 C C . LYS A 1 380 ? -40.323 7.059 43.278 1.00 92.50 380 LYS A C 1
ATOM 2895 O O . LYS A 1 380 ? -41.419 6.810 43.774 1.00 92.50 380 LYS A O 1
ATOM 2900 N N . ASN A 1 381 ? -39.796 6.346 42.293 1.00 91.25 381 ASN A N 1
ATOM 2901 C CA . ASN A 1 381 ? -40.473 5.258 41.582 1.00 91.25 381 ASN A CA 1
ATOM 2902 C C . ASN A 1 381 ? -39.942 3.858 41.940 1.00 91.25 381 ASN A C 1
ATOM 2904 O O . ASN A 1 381 ? -40.540 2.872 41.520 1.00 91.25 381 ASN A O 1
ATOM 2908 N N . LEU A 1 382 ? -38.867 3.753 42.728 1.00 93.06 382 LEU A N 1
ATOM 2909 C CA . LEU A 1 382 ? -38.272 2.479 43.135 1.00 93.06 382 LEU A CA 1
ATOM 2910 C C . LEU A 1 382 ? -38.164 2.382 44.659 1.00 93.06 382 LEU A C 1
ATOM 2912 O O . LEU A 1 382 ? -37.795 3.350 45.325 1.00 93.06 382 LEU A O 1
ATOM 2916 N N . ARG A 1 383 ? -38.466 1.200 45.206 1.00 92.75 383 ARG A N 1
ATOM 2917 C CA . ARG A 1 383 ? -38.336 0.892 46.634 1.00 92.75 383 ARG A CA 1
ATOM 2918 C C . ARG A 1 383 ? -37.158 -0.052 46.867 1.00 92.75 383 ARG A C 1
ATOM 2920 O O . ARG A 1 383 ? -37.145 -1.157 46.334 1.00 92.75 383 ARG A O 1
ATOM 2927 N N . LEU A 1 384 ? -36.197 0.378 47.679 1.00 90.06 384 LEU A N 1
ATOM 2928 C CA . LEU A 1 384 ? -35.042 -0.426 48.075 1.00 90.06 384 LEU A CA 1
ATOM 2929 C C . LEU A 1 384 ? -35.414 -1.468 49.145 1.00 90.06 384 LEU A C 1
ATOM 2931 O O . LEU A 1 384 ? -36.486 -1.408 49.755 1.00 90.06 384 LEU A O 1
ATOM 2935 N N . SER A 1 385 ? -34.515 -2.425 49.384 1.00 86.75 385 SER A N 1
ATOM 2936 C CA . SER A 1 385 ? -34.696 -3.523 50.348 1.00 86.75 385 SER A CA 1
ATOM 2937 C C . SER A 1 385 ? -34.865 -3.049 51.798 1.00 86.75 385 SER A C 1
ATOM 2939 O O . SER A 1 385 ? -35.581 -3.679 52.574 1.00 86.75 385 SER A O 1
ATOM 2941 N N . ASP A 1 386 ? -34.275 -1.905 52.151 1.00 87.38 386 ASP A N 1
ATOM 2942 C CA . ASP A 1 386 ? -34.438 -1.222 53.442 1.00 87.38 386 ASP A CA 1
ATOM 2943 C C . ASP A 1 386 ? -35.762 -0.431 53.556 1.00 87.38 386 ASP A C 1
ATOM 2945 O O . ASP A 1 386 ? -36.074 0.139 54.602 1.00 87.38 386 ASP A O 1
ATOM 2949 N N . GLY A 1 387 ? -36.562 -0.405 52.486 1.00 88.12 387 GLY A N 1
ATOM 2950 C CA . GLY A 1 387 ? -37.821 0.320 52.388 1.00 88.12 387 GLY A CA 1
ATOM 2951 C C . GLY A 1 387 ? -37.696 1.764 51.896 1.00 88.12 387 GLY A C 1
ATOM 2952 O O . GLY A 1 387 ? -38.737 2.403 51.719 1.00 88.12 387 GLY A O 1
ATOM 2953 N N . THR A 1 388 ? -36.484 2.267 51.645 1.00 92.19 388 THR A N 1
ATOM 2954 C CA . THR A 1 388 ? -36.230 3.626 51.150 1.00 92.19 388 THR A CA 1
ATOM 2955 C C . THR A 1 388 ? -36.768 3.801 49.728 1.00 92.19 388 THR A C 1
ATOM 2957 O O . THR A 1 388 ? -36.530 2.973 48.850 1.00 92.19 388 THR A O 1
ATOM 2960 N N . MET A 1 389 ? -37.481 4.904 49.482 1.00 94.06 389 MET A N 1
ATOM 2961 C CA . MET A 1 389 ? -37.981 5.270 48.154 1.00 94.06 389 MET A CA 1
ATOM 2962 C C . MET A 1 389 ? -36.963 6.156 47.421 1.00 94.06 389 MET A C 1
ATOM 2964 O O . MET A 1 389 ? -36.586 7.223 47.914 1.00 94.06 389 MET A O 1
ATOM 2968 N N . VAL A 1 390 ? -36.537 5.738 46.230 1.00 94.44 390 VAL A N 1
ATOM 2969 C CA . VAL A 1 390 ? -35.513 6.403 45.407 1.00 94.44 390 VAL A CA 1
ATOM 2970 C C . VAL A 1 390 ? -36.019 6.686 43.991 1.00 94.44 390 VAL A C 1
ATOM 2972 O O . VAL A 1 390 ? -36.992 6.094 43.528 1.00 94.44 390 VAL A O 1
ATOM 2975 N N . SER A 1 391 ? -35.374 7.648 43.326 1.00 93.94 391 SER A N 1
ATOM 2976 C CA . SER A 1 391 ? -35.615 7.940 41.910 1.00 93.94 391 SER A CA 1
ATOM 2977 C C . SER A 1 391 ? -34.747 7.009 41.071 1.00 93.94 391 SER A C 1
ATOM 2979 O O . SER A 1 391 ? -33.570 6.817 41.392 1.00 93.94 391 SER A O 1
ATOM 2981 N N . SER A 1 392 ? -35.327 6.422 40.033 1.00 94.75 392 SER A N 1
ATOM 2982 C CA . SER A 1 392 ? -34.685 5.442 39.165 1.00 94.75 392 SER A CA 1
ATOM 2983 C C . SER A 1 392 ? -34.989 5.701 37.696 1.00 94.75 392 SER A C 1
ATOM 2985 O O . SER A 1 392 ? -35.999 6.320 37.351 1.00 94.75 392 SER A O 1
ATOM 2987 N N . PHE A 1 393 ? -34.099 5.208 36.847 1.00 94.88 393 PHE A N 1
ATOM 2988 C CA . PHE A 1 393 ? -34.203 5.225 35.397 1.00 94.88 393 PHE A CA 1
ATOM 2989 C C . PHE A 1 393 ? -33.747 3.875 34.844 1.00 94.88 393 PHE A C 1
ATOM 2991 O O . PHE A 1 393 ? -32.984 3.141 35.477 1.00 94.88 393 PHE A O 1
ATOM 2998 N N . LEU A 1 394 ? -34.239 3.544 33.659 1.00 95.31 394 LEU A N 1
ATOM 2999 C CA . LEU A 1 394 ? -33.868 2.350 32.925 1.00 95.31 394 LEU A CA 1
ATOM 3000 C C . LEU A 1 394 ? -32.669 2.654 32.027 1.00 95.31 394 LEU A C 1
ATOM 3002 O O . LEU A 1 394 ? -32.643 3.673 31.333 1.00 95.31 394 LEU A O 1
ATOM 3006 N N . VAL A 1 395 ? -31.685 1.764 32.062 1.00 96.31 395 VAL A N 1
ATOM 3007 C CA . VAL A 1 395 ? -30.545 1.715 31.152 1.00 96.31 395 VAL A CA 1
ATOM 3008 C C . VAL A 1 395 ? -30.802 0.572 30.179 1.00 96.31 395 VAL A C 1
ATOM 3010 O O . VAL A 1 395 ? -30.673 -0.594 30.554 1.00 96.31 395 VAL A O 1
ATOM 3013 N N . ASP A 1 396 ? -31.179 0.920 28.953 1.00 96.50 396 ASP A N 1
ATOM 3014 C CA . ASP A 1 396 ? -31.374 -0.020 27.853 1.00 96.50 396 ASP A CA 1
ATOM 3015 C C . ASP A 1 396 ? -30.165 0.048 26.927 1.00 96.50 396 ASP A C 1
ATOM 3017 O O . ASP A 1 396 ? -29.872 1.090 26.337 1.00 96.50 396 ASP A O 1
ATOM 3021 N N . LEU A 1 397 ? -29.448 -1.062 26.811 1.00 96.56 397 LEU A N 1
ATOM 3022 C CA . LEU A 1 397 ? -28.275 -1.186 25.963 1.00 96.56 397 LEU A CA 1
ATOM 3023 C C . LEU A 1 397 ? -28.485 -2.328 24.988 1.00 96.56 397 LEU A C 1
ATOM 3025 O O . LEU A 1 397 ? -28.673 -3.466 25.405 1.00 96.56 397 LEU A O 1
ATOM 3029 N N . CYS A 1 398 ? -28.391 -2.029 23.703 1.00 96.06 398 CYS A N 1
ATOM 3030 C CA . CYS A 1 398 ? -28.463 -3.037 22.669 1.00 96.06 398 CYS A CA 1
ATOM 3031 C C . CYS A 1 398 ? -27.220 -3.042 21.793 1.00 96.06 398 CYS A C 1
ATOM 3033 O O . CYS A 1 398 ? -26.635 -1.992 21.533 1.00 96.06 398 CYS A O 1
ATOM 3035 N N . PHE A 1 399 ? -26.860 -4.217 21.298 1.00 95.75 399 PHE A N 1
ATOM 3036 C CA . PHE A 1 399 ? -25.758 -4.415 20.374 1.00 95.75 399 PHE A CA 1
ATOM 3037 C C . PHE A 1 399 ? -26.241 -5.146 19.128 1.00 95.75 399 PHE A C 1
ATOM 3039 O O . PHE A 1 399 ? -26.963 -6.138 19.211 1.00 95.75 399 PHE A O 1
ATOM 3046 N N . SER A 1 400 ? -25.778 -4.680 17.978 1.00 94.62 400 SER A N 1
ATOM 3047 C CA . SER A 1 400 ? -25.796 -5.417 16.717 1.00 94.62 400 SER A CA 1
ATOM 3048 C C . SER A 1 400 ? -24.403 -5.364 16.100 1.00 94.62 400 SER A C 1
ATOM 3050 O O . SER A 1 400 ? -23.627 -4.453 16.403 1.00 94.62 400 SER A O 1
ATOM 3052 N N . TYR A 1 401 ? -24.078 -6.305 15.217 1.00 93.81 401 TYR A N 1
ATOM 3053 C CA . TYR A 1 401 ? -22.793 -6.300 14.521 1.00 93.81 401 TYR A CA 1
ATOM 3054 C C . TYR A 1 401 ? -22.928 -6.610 13.031 1.00 93.81 401 TYR A C 1
ATOM 3056 O O . TYR A 1 401 ? -23.883 -7.252 12.587 1.00 93.81 401 TYR A O 1
ATOM 3064 N N . SER A 1 402 ? -21.950 -6.143 12.262 1.00 93.12 402 SER A N 1
ATOM 3065 C CA . SER A 1 402 ? -21.835 -6.357 10.824 1.00 93.12 402 SER A CA 1
ATOM 3066 C C . SER A 1 402 ? -20.373 -6.556 10.409 1.00 93.12 402 SER A C 1
ATOM 3068 O O . SER A 1 402 ? -19.443 -6.324 11.181 1.00 93.12 402 SER A O 1
ATOM 3070 N N . GLY A 1 403 ? -20.187 -7.046 9.185 1.00 91.69 403 GLY A N 1
ATOM 3071 C CA . GLY A 1 403 ? -18.888 -7.296 8.563 1.00 91.69 403 GLY A CA 1
ATOM 3072 C C . GLY A 1 403 ? -18.973 -8.423 7.532 1.00 91.69 403 GLY A C 1
ATOM 3073 O O . GLY A 1 403 ? -19.971 -9.163 7.462 1.00 91.69 403 GLY A O 1
ATOM 3074 N N . ARG A 1 404 ? -17.936 -8.538 6.703 1.00 92.25 404 ARG A N 1
ATOM 3075 C CA . ARG A 1 404 ? -17.844 -9.523 5.615 1.00 92.25 404 ARG A CA 1
ATOM 3076 C C . ARG A 1 404 ? -17.018 -10.726 6.052 1.00 92.25 404 ARG A C 1
ATOM 3078 O O . ARG A 1 404 ? -16.105 -10.582 6.840 1.00 92.25 404 ARG A O 1
ATOM 3085 N N . TYR A 1 405 ? -17.401 -11.925 5.615 1.00 90.69 405 TYR A N 1
ATOM 3086 C CA . TYR A 1 405 ? -16.698 -13.180 5.947 1.00 90.69 405 TYR A CA 1
ATOM 3087 C C . TYR A 1 405 ? -16.462 -13.442 7.453 1.00 90.69 405 TYR A C 1
ATOM 3089 O O . TYR A 1 405 ? -15.645 -14.269 7.838 1.00 90.69 405 TYR A O 1
ATOM 3097 N N . ILE A 1 406 ? -17.240 -12.784 8.318 1.00 88.75 406 ILE A N 1
ATOM 3098 C CA . ILE A 1 406 ? -17.227 -12.975 9.771 1.00 88.75 406 ILE A CA 1
ATOM 3099 C C . ILE A 1 406 ? -18.227 -14.052 10.228 1.00 88.75 406 ILE A C 1
ATOM 3101 O O . ILE A 1 406 ? -19.218 -14.310 9.526 1.00 88.75 406 ILE A O 1
ATOM 3105 N N . PRO A 1 407 ? -18.048 -14.607 11.441 1.00 87.25 407 PRO A N 1
ATOM 3106 C CA . PRO A 1 407 ? -18.934 -15.616 12.015 1.00 87.25 407 PRO A CA 1
ATOM 3107 C C . PRO A 1 407 ? -20.411 -15.220 12.123 1.00 87.25 407 PRO A C 1
ATOM 3109 O O . PRO A 1 407 ? -20.763 -14.049 12.286 1.00 87.25 407 PRO A O 1
ATOM 3112 N N . ASN A 1 408 ? -21.282 -16.235 12.131 1.00 89.75 408 ASN A N 1
ATOM 3113 C CA . ASN A 1 408 ? -22.728 -16.070 12.344 1.00 89.75 408 ASN A CA 1
ATOM 3114 C C . ASN A 1 408 ? -23.110 -15.751 13.797 1.00 89.75 408 ASN A C 1
ATOM 3116 O O . ASN A 1 408 ? -24.243 -15.353 14.051 1.00 89.75 408 ASN A O 1
ATOM 3120 N N . THR A 1 409 ? -22.181 -15.932 14.735 1.00 90.56 409 THR A N 1
ATOM 3121 C CA . THR A 1 409 ? -22.341 -15.554 16.140 1.00 90.56 409 THR A CA 1
ATOM 3122 C C . THR A 1 409 ? -21.047 -14.948 16.659 1.00 90.56 409 THR A C 1
ATOM 3124 O O . THR A 1 409 ? -19.974 -15.469 16.352 1.00 90.56 409 THR A O 1
ATOM 3127 N N . LEU A 1 410 ? -21.141 -13.907 17.481 1.00 90.75 410 LEU A N 1
ATOM 3128 C CA . LEU A 1 410 ? -19.990 -13.173 17.998 1.00 90.75 410 LEU A CA 1
ATOM 3129 C C . LEU A 1 410 ? -20.097 -12.968 19.510 1.00 90.75 410 LEU A C 1
ATOM 3131 O O . LEU A 1 410 ? -21.035 -12.334 19.984 1.00 90.75 410 LEU A O 1
ATOM 3135 N N . GLY A 1 411 ? -19.127 -13.480 20.265 1.00 91.88 411 GLY A N 1
ATOM 3136 C CA . GLY A 1 411 ? -19.016 -13.207 21.697 1.00 91.88 411 GLY A CA 1
ATOM 3137 C C . GLY A 1 411 ? -18.485 -11.798 21.946 1.00 91.88 411 GLY A C 1
ATOM 3138 O O . GLY A 1 411 ? -17.481 -11.395 21.354 1.00 91.88 411 GLY A O 1
ATOM 3139 N N . ILE A 1 412 ? -19.143 -11.050 22.827 1.00 93.06 412 ILE A N 1
ATOM 3140 C CA . ILE A 1 412 ? -18.675 -9.743 23.285 1.00 93.06 412 ILE A CA 1
ATOM 3141 C C . ILE A 1 412 ? -18.691 -9.674 24.807 1.00 93.06 412 ILE A C 1
ATOM 3143 O O . ILE A 1 412 ? -19.577 -10.210 25.476 1.00 93.06 412 ILE A O 1
ATOM 3147 N N . ILE A 1 413 ? -17.729 -8.940 25.350 1.00 94.38 413 ILE A N 1
ATOM 3148 C CA . ILE A 1 413 ? -17.709 -8.520 26.746 1.00 94.38 413 ILE A CA 1
ATOM 3149 C C . ILE A 1 413 ? -17.893 -7.012 26.802 1.00 94.38 413 ILE A C 1
ATOM 3151 O O . ILE A 1 413 ? -17.290 -6.270 26.030 1.00 94.38 413 ILE A O 1
ATOM 3155 N N . TYR A 1 414 ? -18.722 -6.540 27.724 1.00 94.75 414 TYR A N 1
ATOM 3156 C CA . TYR A 1 414 ? -18.950 -5.111 27.893 1.00 94.75 414 TYR A CA 1
ATOM 3157 C C . TYR A 1 414 ? -19.114 -4.734 29.359 1.00 94.75 414 TYR A C 1
ATOM 3159 O O . TYR A 1 414 ? -19.550 -5.529 30.196 1.00 94.75 414 TYR A O 1
ATOM 3167 N N . THR A 1 415 ? -18.740 -3.497 29.663 1.00 95.50 415 THR A N 1
ATOM 3168 C CA . THR A 1 415 ? -18.843 -2.889 30.982 1.00 95.50 415 THR A CA 1
ATOM 3169 C C . THR A 1 415 ? -19.677 -1.626 30.867 1.00 95.50 415 THR A C 1
ATOM 3171 O O . THR A 1 415 ? -19.331 -0.712 30.124 1.00 95.50 415 THR A O 1
ATOM 3174 N N . ILE A 1 416 ? -20.774 -1.570 31.617 1.00 95.44 416 ILE A N 1
ATOM 3175 C CA . ILE A 1 416 ? -21.569 -0.357 31.793 1.00 95.44 416 ILE A CA 1
ATOM 3176 C C . ILE A 1 416 ? -21.111 0.307 33.085 1.00 95.44 416 ILE A C 1
ATOM 3178 O O . ILE A 1 416 ? -21.131 -0.324 34.142 1.00 95.44 416 ILE A O 1
ATOM 3182 N N . GLN A 1 417 ? -20.723 1.574 33.014 1.00 95.19 417 GLN A N 1
ATOM 3183 C CA . GLN A 1 417 ? -20.253 2.346 34.154 1.00 95.19 417 GLN A CA 1
ATOM 3184 C C . GLN A 1 417 ? -21.109 3.595 34.346 1.00 95.19 417 GLN A C 1
ATOM 3186 O O . GLN A 1 417 ? -21.331 4.381 33.423 1.00 95.19 417 GLN A O 1
ATOM 3191 N N . LEU A 1 418 ? -21.619 3.755 35.565 1.00 94.75 418 LEU A N 1
ATOM 3192 C CA . LEU A 1 418 ? -22.509 4.839 35.940 1.00 94.75 418 LEU A CA 1
ATOM 3193 C C . LEU A 1 418 ? -21.742 5.995 36.589 1.00 94.75 418 LEU A C 1
ATOM 3195 O O . LEU A 1 418 ? -20.942 5.800 37.505 1.00 94.75 418 LEU A O 1
ATOM 3199 N N . ASP A 1 419 ? -22.100 7.211 36.183 1.00 92.88 419 ASP A N 1
ATOM 3200 C CA . ASP A 1 419 ? -21.600 8.488 36.701 1.00 92.88 419 ASP A CA 1
ATOM 3201 C C . ASP A 1 419 ? -20.108 8.745 36.436 1.00 92.88 419 ASP A C 1
ATOM 3203 O O . ASP A 1 419 ? -19.381 9.244 37.293 1.00 92.88 419 ASP A O 1
ATOM 3207 N N . THR A 1 420 ? -19.645 8.431 35.223 1.00 89.69 420 THR A N 1
ATOM 3208 C CA . THR A 1 420 ? -18.219 8.508 34.845 1.00 89.69 420 THR A CA 1
ATOM 3209 C C . THR A 1 420 ? -17.609 9.912 34.883 1.00 89.69 420 THR A C 1
ATOM 3211 O O . THR A 1 420 ? -16.389 10.036 34.923 1.00 89.69 420 THR A O 1
ATOM 3214 N N . LEU A 1 421 ? -18.421 10.976 34.903 1.00 86.44 421 LEU A N 1
ATOM 3215 C CA . LEU A 1 421 ? -17.928 12.356 35.041 1.00 86.44 421 LEU A CA 1
ATOM 3216 C C . LEU A 1 421 ? -17.630 12.757 36.488 1.00 86.44 421 LEU A C 1
ATOM 3218 O O . LEU A 1 421 ? -16.948 13.758 36.711 1.00 86.44 421 LEU A O 1
ATOM 3222 N N . TYR A 1 422 ? -18.164 12.035 37.473 1.00 83.44 422 TYR A N 1
ATOM 3223 C CA . TYR A 1 422 ? -18.101 12.452 38.866 1.00 83.44 422 TYR A CA 1
ATOM 3224 C C . TYR A 1 422 ? -17.044 11.653 39.638 1.00 83.44 422 TYR A C 1
ATOM 3226 O O . TYR A 1 422 ? -17.176 10.458 39.888 1.00 83.44 422 TYR A O 1
ATOM 3234 N N . THR A 1 423 ? -15.967 12.329 40.041 1.00 77.44 423 THR A N 1
ATOM 3235 C CA . THR A 1 423 ? -14.743 11.692 40.563 1.00 77.44 423 THR A CA 1
ATOM 3236 C C . THR A 1 423 ? -14.776 11.372 42.059 1.00 77.44 423 THR A C 1
ATOM 3238 O O . THR A 1 423 ? -13.941 10.610 42.540 1.00 77.44 423 THR A O 1
ATOM 3241 N N . LEU A 1 424 ? -15.740 11.913 42.812 1.00 79.62 424 LEU A N 1
ATOM 3242 C CA . LEU A 1 424 ? -15.864 11.730 44.269 1.00 79.62 424 LEU A CA 1
ATOM 3243 C C . LEU A 1 424 ? -16.721 10.507 44.659 1.00 79.62 424 LEU A C 1
ATOM 3245 O O . LEU A 1 424 ? -17.216 10.421 45.783 1.00 79.62 424 LEU A O 1
ATOM 3249 N N . GLY A 1 425 ? -16.884 9.560 43.731 1.00 80.44 425 GLY A N 1
ATOM 3250 C CA . GLY A 1 425 ? -17.686 8.348 43.885 1.00 80.44 425 GLY A CA 1
ATOM 3251 C C . GLY A 1 425 ? -19.077 8.475 43.262 1.00 80.44 425 GLY A C 1
ATOM 3252 O O . GLY A 1 425 ? -19.701 9.528 43.317 1.00 80.44 425 GLY A O 1
ATOM 3253 N N . SER A 1 426 ? -19.579 7.386 42.679 1.00 89.94 426 SER A N 1
ATOM 3254 C CA . SER A 1 426 ? -20.797 7.421 41.859 1.00 89.94 426 SER A CA 1
ATOM 3255 C C . SER A 1 426 ? -22.051 7.796 42.659 1.00 89.94 426 SER A C 1
ATOM 3257 O O . SER A 1 426 ? -22.290 7.258 43.749 1.00 89.94 426 SER A O 1
ATOM 3259 N N . ARG A 1 427 ? -22.873 8.705 42.119 1.00 93.50 427 ARG A N 1
ATOM 3260 C CA . ARG A 1 427 ? -24.164 9.133 42.695 1.00 93.50 427 ARG A CA 1
ATOM 3261 C C . ARG A 1 427 ? -25.299 8.150 42.418 1.00 93.50 427 ARG A C 1
ATOM 3263 O O . ARG A 1 427 ? -26.360 8.263 43.031 1.00 93.50 427 ARG A O 1
ATOM 3270 N N . VAL A 1 428 ? -25.084 7.200 41.519 1.00 94.00 428 VAL A N 1
ATOM 3271 C CA . VAL A 1 428 ? -26.076 6.223 41.065 1.00 94.00 428 VAL A CA 1
ATOM 3272 C C . VAL A 1 428 ? -25.525 4.807 41.174 1.00 94.00 428 VAL A C 1
ATOM 3274 O O . VAL A 1 428 ? -24.319 4.605 41.089 1.00 94.00 428 VAL A O 1
ATOM 3277 N N . LEU A 1 429 ? -26.401 3.830 41.387 1.00 94.81 429 LEU A N 1
ATOM 3278 C CA . LEU A 1 429 ? -26.048 2.409 41.422 1.00 94.81 429 LEU A CA 1
ATOM 3279 C C . LEU A 1 429 ? -27.038 1.610 40.576 1.00 94.81 429 LEU A C 1
ATOM 3281 O O . LEU A 1 429 ? -28.192 2.019 40.422 1.00 94.81 429 LEU A O 1
ATOM 3285 N N . PHE A 1 430 ? -26.601 0.467 40.052 1.00 95.31 430 PHE A N 1
ATOM 3286 C CA . PHE A 1 430 ? -27.527 -0.521 39.508 1.00 95.31 430 PHE A CA 1
ATOM 3287 C C . PHE A 1 430 ? -28.318 -1.172 40.638 1.00 95.31 430 PHE A C 1
ATOM 3289 O O . PHE A 1 430 ? -27.747 -1.508 41.669 1.00 95.31 430 PHE A O 1
ATOM 3296 N N . TYR A 1 431 ? -29.618 -1.358 40.425 1.00 93.12 431 TYR A N 1
ATOM 3297 C CA . TYR A 1 431 ? -30.484 -2.079 41.350 1.00 93.12 431 TYR A CA 1
ATOM 3298 C C . TYR A 1 431 ? -30.374 -3.590 41.117 1.00 93.12 431 TYR A C 1
ATOM 3300 O O . TYR A 1 431 ? -30.733 -4.075 40.039 1.00 93.12 431 TYR A O 1
ATOM 3308 N N . ASN A 1 432 ? -29.911 -4.332 42.124 1.00 86.50 432 ASN A N 1
ATOM 3309 C CA . ASN A 1 432 ? -29.785 -5.786 42.102 1.00 86.50 432 ASN A CA 1
ATOM 3310 C C . ASN A 1 432 ? -30.567 -6.431 43.257 1.00 86.50 432 ASN A C 1
ATOM 3312 O O . ASN A 1 432 ? -30.227 -6.297 44.432 1.00 86.50 432 ASN A O 1
ATOM 3316 N N . GLU A 1 433 ? -31.586 -7.228 42.933 1.00 75.75 433 GLU A N 1
ATOM 3317 C CA . GLU A 1 433 ? -32.291 -8.017 43.946 1.00 75.75 433 GLU A CA 1
ATOM 3318 C C . GLU A 1 433 ? -31.378 -9.125 44.504 1.00 75.75 433 GLU A C 1
ATOM 3320 O O . GLU A 1 433 ? -31.052 -10.093 43.820 1.00 75.75 433 GLU A O 1
ATOM 3325 N N . GLY A 1 434 ? -30.962 -8.992 45.768 1.00 70.25 434 GLY A N 1
ATOM 3326 C CA . GLY A 1 434 ? -30.224 -10.035 46.493 1.00 70.25 434 GLY A CA 1
ATOM 3327 C C . GLY A 1 434 ? -28.699 -10.025 46.325 1.00 70.25 434 GLY A C 1
ATOM 3328 O O . GLY A 1 434 ? -28.041 -10.930 46.836 1.00 70.25 434 GLY A O 1
ATOM 3329 N N . ALA A 1 435 ? -28.129 -9.009 45.672 1.00 75.88 435 ALA A N 1
ATOM 3330 C CA . ALA A 1 435 ? -26.684 -8.778 45.598 1.00 75.88 435 ALA A CA 1
ATOM 3331 C C . ALA A 1 435 ? -26.339 -7.335 46.000 1.00 75.88 435 ALA A C 1
ATOM 3333 O O . ALA A 1 435 ? -27.228 -6.529 46.260 1.00 75.88 435 ALA A O 1
ATOM 3334 N N . ALA A 1 436 ? -25.046 -7.015 46.092 1.00 81.44 436 ALA A N 1
ATOM 3335 C CA . ALA A 1 436 ? -24.618 -5.639 46.315 1.00 81.44 436 ALA A CA 1
ATOM 3336 C C . ALA A 1 436 ? -24.914 -4.773 45.076 1.00 81.44 436 ALA A C 1
ATOM 3338 O O . ALA A 1 436 ? -24.679 -5.191 43.936 1.00 81.44 436 ALA A O 1
ATOM 3339 N N . ASP A 1 437 ? -25.429 -3.570 45.319 1.00 88.56 437 ASP A N 1
ATOM 3340 C CA . ASP A 1 437 ? -25.656 -2.556 44.294 1.00 88.56 437 ASP A CA 1
ATOM 3341 C C . ASP A 1 437 ? -24.328 -1.852 43.987 1.00 88.56 437 ASP A C 1
ATOM 3343 O O . ASP A 1 437 ? -23.723 -1.223 44.857 1.00 88.56 437 ASP A O 1
ATOM 3347 N N . GLU A 1 438 ? -23.874 -1.951 42.741 1.00 91.69 438 GLU A N 1
ATOM 3348 C CA . GLU A 1 438 ? -22.581 -1.432 42.289 1.00 91.69 438 GLU A CA 1
ATOM 3349 C C . GLU A 1 438 ? -22.776 -0.391 41.171 1.00 91.69 438 GLU A C 1
ATOM 3351 O O . GLU A 1 438 ? -23.767 -0.440 40.432 1.00 91.69 438 GLU A O 1
ATOM 3356 N N . PRO A 1 439 ? -21.855 0.579 41.015 1.00 93.00 439 PRO A N 1
ATOM 3357 C CA . PRO A 1 439 ? -21.925 1.589 39.960 1.00 93.00 439 PRO A CA 1
ATOM 3358 C C . PRO A 1 439 ? -21.420 1.074 38.607 1.00 93.00 439 PRO A C 1
ATOM 3360 O O . PRO A 1 439 ? -21.418 1.818 37.627 1.00 93.00 439 PRO A O 1
ATOM 3363 N N . SER A 1 440 ? -20.952 -0.170 38.546 1.00 93.69 440 SER A N 1
ATOM 3364 C CA . SER A 1 440 ? -20.484 -0.810 37.327 1.00 93.69 440 SER A CA 1
ATOM 3365 C C . SER A 1 440 ? -21.107 -2.190 37.169 1.00 93.69 440 SER A C 1
ATOM 3367 O O . SER A 1 440 ? -21.375 -2.899 38.138 1.00 93.69 440 SER A O 1
ATOM 3369 N N . LEU A 1 441 ? -21.345 -2.568 35.917 1.00 94.00 441 LEU A N 1
ATOM 3370 C CA . LEU A 1 441 ? -21.884 -3.864 35.547 1.00 94.00 441 LEU A CA 1
ATOM 3371 C C . LEU A 1 441 ? -21.084 -4.412 34.371 1.00 94.00 441 LEU A C 1
ATOM 3373 O O . LEU A 1 441 ? -21.132 -3.855 33.277 1.00 94.00 441 LEU A O 1
ATOM 3377 N N . ARG A 1 442 ? -20.378 -5.522 34.594 1.00 94.62 442 ARG A N 1
ATOM 3378 C CA . ARG A 1 442 ? -19.680 -6.268 33.543 1.00 94.62 442 ARG A CA 1
ATOM 3379 C C . ARG A 1 442 ? -20.529 -7.458 33.109 1.00 94.62 442 ARG A C 1
ATOM 3381 O O . ARG A 1 442 ? -21.026 -8.196 33.958 1.00 94.62 442 ARG A O 1
ATOM 3388 N N . GLN A 1 443 ? -20.697 -7.629 31.805 1.00 94.44 443 GLN A N 1
ATOM 3389 C CA . GLN A 1 443 ? -21.487 -8.698 31.197 1.00 94.44 443 GLN A CA 1
ATOM 3390 C C . GLN A 1 443 ? -20.741 -9.303 30.008 1.00 94.44 443 GLN A C 1
ATOM 3392 O O . GLN A 1 443 ? -19.855 -8.674 29.426 1.00 94.44 443 GLN A O 1
ATOM 3397 N N . ALA A 1 444 ? -21.122 -10.529 29.664 1.00 93.94 444 ALA A N 1
ATOM 3398 C CA . ALA A 1 444 ? -20.745 -11.200 28.431 1.00 93.94 444 ALA A CA 1
ATOM 3399 C C . ALA A 1 444 ? -22.034 -11.625 27.722 1.00 93.94 444 ALA A C 1
ATOM 3401 O O . ALA A 1 444 ? -22.980 -12.060 28.381 1.00 93.94 444 ALA A O 1
ATOM 3402 N N . THR A 1 445 ? -22.091 -11.469 26.405 1.00 93.50 445 THR A N 1
ATOM 3403 C CA . THR A 1 445 ? -23.218 -11.950 25.599 1.00 93.50 445 THR A CA 1
ATOM 3404 C C . THR A 1 445 ? -22.734 -12.433 24.240 1.00 93.50 445 THR A C 1
ATOM 3406 O O . THR A 1 445 ? -21.644 -12.071 23.797 1.00 93.50 445 THR A O 1
ATOM 3409 N N . VAL A 1 446 ? -23.554 -13.236 23.571 1.00 93.19 446 VAL A N 1
ATOM 3410 C CA . VAL A 1 446 ? -23.310 -13.696 22.204 1.00 93.19 446 VAL A CA 1
ATOM 3411 C C . VAL A 1 446 ? -24.307 -13.006 21.291 1.00 93.19 446 VAL A C 1
ATOM 3413 O O . VAL A 1 446 ? -25.509 -13.140 21.481 1.00 93.19 446 VAL A O 1
ATOM 3416 N N . LEU A 1 447 ? -23.805 -12.277 20.301 1.00 93.44 447 LEU A N 1
ATOM 3417 C CA . LEU A 1 447 ? -24.611 -11.604 19.292 1.00 93.44 447 LEU A CA 1
ATOM 3418 C C . LEU A 1 447 ? -24.862 -12.556 18.112 1.00 93.44 447 LEU A C 1
ATOM 3420 O O . LEU A 1 447 ? -23.884 -13.050 17.543 1.00 93.44 447 LEU A O 1
ATOM 3424 N N . PRO A 1 448 ? -26.115 -12.803 17.697 1.00 93.25 448 PRO A N 1
ATOM 3425 C CA . PRO A 1 448 ? -26.427 -13.460 16.432 1.00 93.25 448 PRO A CA 1
ATOM 3426 C C . PRO A 1 448 ? -26.321 -12.477 15.257 1.00 93.25 448 PRO A C 1
ATOM 3428 O O . PRO A 1 448 ? -26.708 -11.311 15.358 1.00 93.25 448 PRO A O 1
ATOM 3431 N N . LYS A 1 449 ? -25.799 -12.928 14.110 1.00 90.44 449 LYS A N 1
ATOM 3432 C CA . LYS A 1 449 ? -25.666 -12.083 12.912 1.00 90.44 449 LYS A CA 1
ATOM 3433 C C . LYS A 1 449 ? -27.037 -11.666 12.381 1.00 90.44 449 LYS A C 1
ATOM 3435 O O . LYS A 1 449 ? -27.875 -12.514 12.097 1.00 90.44 449 LYS A O 1
ATOM 3440 N N . GLY A 1 450 ? -27.224 -10.365 12.163 1.00 90.12 450 GLY A N 1
ATOM 3441 C CA . GLY A 1 450 ? -28.483 -9.806 11.653 1.00 90.12 450 GLY A CA 1
ATOM 3442 C C . GLY A 1 450 ? -29.568 -9.616 12.716 1.00 90.12 450 GLY A C 1
ATOM 3443 O O . GLY A 1 450 ? -30.645 -9.123 12.388 1.00 90.12 450 GLY A O 1
ATOM 3444 N N . GLU A 1 451 ? -29.279 -9.954 13.972 1.00 93.50 451 GLU A N 1
ATOM 3445 C CA . GLU A 1 451 ? -30.160 -9.735 15.114 1.00 93.50 451 GLU A CA 1
ATOM 3446 C C . GLU A 1 451 ? -29.530 -8.730 16.092 1.00 93.50 451 GLU A C 1
ATOM 3448 O O . GLU A 1 451 ? -28.340 -8.408 16.021 1.00 93.50 451 GLU A O 1
ATOM 3453 N N . GLN A 1 452 ? -30.361 -8.189 16.980 1.00 94.38 452 GLN A N 1
ATOM 3454 C CA . GLN A 1 452 ? -29.958 -7.228 17.999 1.00 94.38 452 GLN A CA 1
ATOM 3455 C C . GLN A 1 452 ? -30.208 -7.833 19.376 1.00 94.38 452 GLN A C 1
ATOM 3457 O O . GLN A 1 452 ? -31.332 -8.218 19.690 1.00 94.38 452 GLN A O 1
ATOM 3462 N N . GLU A 1 453 ? -29.172 -7.856 20.208 1.00 96.06 453 GLU A N 1
ATOM 3463 C CA . GLU A 1 453 ? -29.250 -8.337 21.586 1.00 96.06 453 GLU A CA 1
ATOM 3464 C C . GLU A 1 453 ? -29.295 -7.160 22.546 1.00 96.06 453 GLU A C 1
ATOM 3466 O O . GLU A 1 453 ? -28.485 -6.237 22.442 1.00 96.06 453 GLU A O 1
ATOM 3471 N N . CYS A 1 454 ? -30.235 -7.191 23.487 1.00 95.88 454 CYS A N 1
ATOM 3472 C CA . CYS A 1 454 ? -30.506 -6.080 24.391 1.00 95.88 454 CYS A CA 1
ATOM 3473 C C . CYS A 1 454 ? -30.433 -6.500 25.860 1.00 95.88 454 CYS A C 1
ATOM 3475 O O . CYS A 1 454 ? -30.921 -7.556 26.258 1.00 95.88 454 CYS A O 1
ATOM 3477 N N . LEU A 1 455 ? -29.890 -5.609 26.684 1.00 95.81 455 LEU A N 1
ATOM 3478 C CA . LEU A 1 455 ? -29.906 -5.671 28.135 1.00 95.81 455 LEU A CA 1
ATOM 3479 C C . LEU A 1 455 ? -30.633 -4.443 28.686 1.00 95.81 455 LEU A C 1
ATOM 3481 O O . LEU A 1 455 ? -30.233 -3.310 28.425 1.00 95.81 455 LEU A O 1
ATOM 3485 N N . SER A 1 456 ? -31.630 -4.687 29.531 1.00 95.94 456 SER A N 1
ATOM 3486 C CA . SER A 1 456 ? -32.328 -3.652 30.293 1.0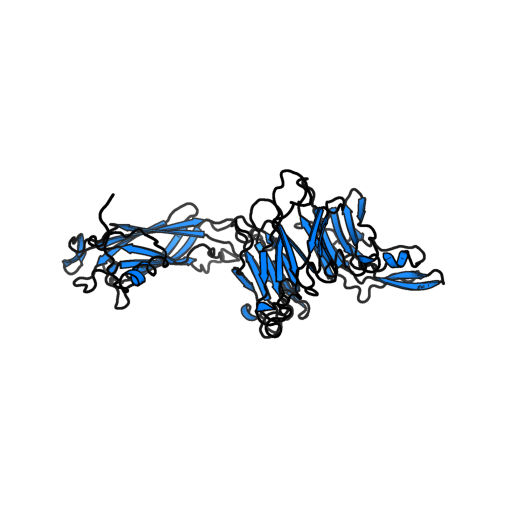0 95.94 456 SER A CA 1
ATOM 3487 C C . SER A 1 456 ? -31.991 -3.777 31.776 1.00 95.94 456 SER A C 1
ATOM 3489 O O . SER A 1 456 ? -32.186 -4.837 32.381 1.00 95.94 456 SER A O 1
ATOM 3491 N N . LYS A 1 457 ? -31.480 -2.702 32.382 1.00 95.44 457 LYS A N 1
ATOM 3492 C CA . LYS A 1 457 ? -31.138 -2.650 33.811 1.00 95.44 457 LYS A CA 1
ATOM 3493 C C . LYS A 1 457 ? -31.622 -1.365 34.461 1.00 95.44 457 LYS A C 1
ATOM 3495 O O . LYS A 1 457 ? -31.413 -0.275 33.944 1.00 95.44 457 LYS A O 1
ATOM 3500 N N . THR A 1 458 ? -32.228 -1.490 35.635 1.00 95.50 458 THR A N 1
ATOM 3501 C CA . THR A 1 458 ? -32.661 -0.338 36.430 1.00 95.50 458 THR A CA 1
ATOM 3502 C C . THR A 1 458 ? -31.481 0.225 37.216 1.00 95.50 458 THR A C 1
ATOM 3504 O O . THR A 1 458 ? -30.801 -0.512 37.932 1.00 95.50 458 THR A O 1
ATOM 3507 N N . ALA A 1 459 ? -31.257 1.532 37.117 1.00 95.50 459 ALA A N 1
ATOM 3508 C CA . ALA A 1 459 ? -30.310 2.277 37.937 1.00 95.50 459 ALA A CA 1
ATOM 3509 C C . ALA A 1 459 ? -31.056 3.305 38.794 1.00 95.50 459 ALA A C 1
ATOM 3511 O O . ALA A 1 459 ? -32.087 3.840 38.387 1.00 95.50 459 ALA A O 1
ATOM 3512 N N . TYR A 1 460 ? -30.549 3.596 39.989 1.00 95.06 460 TYR A N 1
ATOM 3513 C CA . TYR A 1 460 ? -31.187 4.525 40.918 1.00 95.06 460 TYR A CA 1
ATOM 3514 C C . TYR A 1 460 ? -30.202 5.516 41.525 1.00 95.06 460 TYR A C 1
ATOM 3516 O O . TYR A 1 460 ? -29.008 5.246 41.639 1.00 95.06 460 TYR A O 1
ATOM 3524 N N . VAL A 1 461 ? -30.714 6.677 41.932 1.00 94.25 461 VAL A N 1
ATOM 3525 C CA . VAL A 1 461 ? -29.933 7.733 42.589 1.00 94.25 461 VAL A CA 1
ATOM 3526 C C . VAL A 1 461 ? -29.844 7.456 44.081 1.00 94.25 461 VAL A C 1
ATOM 3528 O O . VAL A 1 461 ? -30.870 7.288 44.747 1.00 94.25 461 VAL A O 1
ATOM 3531 N N . LYS A 1 462 ? -28.623 7.469 44.624 1.00 92.62 462 LYS A N 1
ATOM 3532 C CA . LYS A 1 462 ? -28.381 7.324 46.062 1.00 92.62 462 LYS A CA 1
ATOM 3533 C C . LYS A 1 462 ? -29.179 8.371 46.857 1.00 92.62 462 LYS A C 1
ATOM 3535 O O . LYS A 1 462 ? -29.329 9.515 46.411 1.00 92.62 462 LYS A O 1
ATOM 3540 N N . PRO A 1 463 ? -29.678 8.030 48.055 1.00 87.44 463 PRO A N 1
ATOM 3541 C CA . PRO A 1 463 ? -30.298 9.023 48.920 1.00 87.44 463 PRO A CA 1
ATOM 3542 C C . PRO A 1 463 ? -29.272 10.099 49.320 1.00 87.44 463 PRO A C 1
ATOM 3544 O O . PRO A 1 463 ? -28.099 9.806 49.536 1.00 87.44 463 PRO A O 1
ATOM 3547 N N . ASN A 1 464 ? -29.729 11.348 49.449 1.00 85.62 464 ASN A N 1
ATOM 3548 C CA . ASN A 1 464 ? -28.945 12.482 49.962 1.00 85.62 464 ASN A CA 1
ATOM 3549 C C . ASN A 1 464 ? -27.692 12.876 49.150 1.00 85.62 464 ASN A C 1
ATOM 3551 O O . ASN A 1 464 ? -26.698 13.317 49.725 1.00 85.62 464 ASN A O 1
ATOM 3555 N N . ILE A 1 465 ? -27.738 12.783 47.816 1.00 88.19 465 ILE A N 1
ATOM 3556 C CA . ILE A 1 465 ? -26.671 13.340 46.968 1.00 88.19 465 ILE A CA 1
ATOM 3557 C C . ILE A 1 465 ? -26.530 14.862 47.156 1.00 88.19 465 ILE A C 1
ATOM 3559 O O . ILE A 1 465 ? -27.524 15.595 47.212 1.00 88.19 465 ILE A O 1
ATOM 3563 N N . VAL A 1 466 ? -25.282 15.333 47.236 1.00 86.31 466 VAL A N 1
ATOM 3564 C CA . VAL A 1 466 ? -24.945 16.763 47.372 1.00 86.31 466 VAL A CA 1
ATOM 3565 C C . VAL A 1 466 ? -24.969 17.453 46.006 1.00 86.31 466 VAL A C 1
ATOM 3567 O O . VAL A 1 466 ? -25.629 18.476 45.841 1.00 86.31 466 VAL A O 1
ATOM 3570 N N . GLU A 1 467 ? -24.294 16.865 45.016 1.00 85.56 467 GLU A N 1
ATOM 3571 C CA . GLU A 1 467 ? -24.183 17.405 43.658 1.00 85.56 467 GLU A CA 1
ATOM 3572 C C . GLU A 1 467 ? -25.374 16.975 42.784 1.00 85.56 467 GLU A C 1
ATOM 3574 O O . GLU A 1 467 ? -25.477 15.812 42.380 1.00 85.56 467 GLU A O 1
ATOM 3579 N N . LYS A 1 468 ? -26.270 17.923 42.486 1.00 86.44 468 LYS A N 1
ATOM 3580 C CA . LYS A 1 468 ? -27.536 17.707 41.753 1.00 86.44 468 LYS A CA 1
ATOM 3581 C C . LYS A 1 468 ? -27.578 18.367 40.367 1.00 86.44 468 LYS A C 1
ATOM 3583 O O . LYS A 1 468 ? -28.542 18.159 39.629 1.00 86.44 468 LYS A O 1
ATOM 3588 N N . LEU A 1 469 ? -26.585 19.191 40.034 1.00 83.19 469 LEU A N 1
ATOM 3589 C CA . LEU A 1 469 ? -26.521 19.963 38.793 1.00 83.19 469 LEU A CA 1
ATOM 3590 C C . LEU A 1 469 ? -25.695 19.245 37.724 1.00 83.19 469 LEU A C 1
ATOM 3592 O O . LEU A 1 469 ? -26.048 19.300 36.548 1.00 83.19 469 LEU A O 1
ATOM 3596 N N . ALA A 1 470 ? -24.610 18.567 38.104 1.00 86.38 470 ALA A N 1
ATOM 3597 C CA . ALA A 1 470 ? -23.799 17.825 37.141 1.00 86.38 470 ALA A CA 1
ATOM 3598 C C . ALA A 1 470 ? -24.608 16.669 36.508 1.00 86.38 470 ALA A C 1
ATOM 3600 O O . ALA A 1 470 ? -25.242 15.910 37.251 1.00 86.38 470 ALA A O 1
ATOM 3601 N N . PRO A 1 471 ? -24.584 16.491 35.170 1.00 90.25 471 PRO A N 1
ATOM 3602 C CA . PRO A 1 471 ? -25.261 15.373 34.514 1.00 90.25 471 PRO A CA 1
ATOM 3603 C C . PRO A 1 471 ? -24.697 14.037 35.000 1.00 90.25 471 PRO A C 1
ATOM 3605 O O . PRO A 1 471 ? -23.519 13.947 35.344 1.00 90.25 471 PRO A O 1
ATOM 3608 N N . ILE A 1 472 ? -25.527 12.998 35.018 1.00 91.19 472 ILE A N 1
ATOM 3609 C CA . ILE A 1 472 ? -25.075 11.626 35.266 1.00 91.19 472 ILE A CA 1
ATOM 3610 C C . ILE A 1 472 ? -24.744 11.021 33.902 1.00 91.19 472 ILE A C 1
ATOM 3612 O O . ILE A 1 472 ? -25.634 10.874 33.063 1.00 91.19 472 ILE A O 1
ATOM 3616 N N . GLN A 1 473 ? -23.470 10.710 33.658 1.00 93.56 473 GLN A N 1
ATOM 3617 C CA . GLN A 1 473 ? -23.030 10.050 32.425 1.00 93.56 473 GLN A CA 1
ATOM 3618 C C . GLN A 1 473 ? -23.004 8.536 32.622 1.00 93.56 473 GLN A C 1
ATOM 3620 O O . GLN A 1 473 ? -22.368 8.041 33.549 1.00 93.56 473 GLN A O 1
ATOM 3625 N N . VAL A 1 474 ? -23.683 7.815 31.738 1.00 94.69 474 VAL A N 1
ATOM 3626 C CA . VAL A 1 474 ? -23.576 6.364 31.599 1.00 94.69 474 VAL A CA 1
ATOM 3627 C C . VAL A 1 474 ? -22.651 6.094 30.426 1.00 94.69 474 VAL A C 1
ATOM 3629 O O . VAL A 1 474 ? -22.934 6.547 29.316 1.00 94.69 474 VAL A O 1
ATOM 3632 N N . SER A 1 475 ? -21.560 5.381 30.675 1.00 94.56 475 SER A N 1
ATOM 3633 C CA . SER A 1 475 ? -20.586 5.004 29.652 1.00 94.56 475 SER A CA 1
ATOM 3634 C C . SER A 1 475 ? -20.563 3.491 29.497 1.00 94.56 475 SER A C 1
ATOM 3636 O O . SER A 1 475 ? -20.701 2.757 30.474 1.00 94.56 475 SER A O 1
ATOM 3638 N N . VAL A 1 476 ? -20.427 3.031 28.263 1.00 95.00 476 VAL A N 1
ATOM 3639 C CA . VAL A 1 476 ? -20.368 1.621 27.895 1.00 95.00 476 VAL A CA 1
ATOM 3640 C C . VAL A 1 476 ? -19.064 1.403 27.163 1.00 95.00 476 VAL A C 1
ATOM 3642 O O . VAL A 1 476 ? -18.857 1.999 26.110 1.00 95.00 476 VAL A O 1
ATOM 3645 N N . GLU A 1 477 ? -18.223 0.537 27.707 1.00 94.25 477 GLU A N 1
ATOM 3646 C CA . GLU A 1 477 ? -17.019 0.036 27.052 1.00 94.25 477 GLU A CA 1
ATOM 3647 C C . GLU A 1 477 ? -17.255 -1.407 26.627 1.00 94.25 477 GLU A C 1
ATOM 3649 O O . GLU A 1 477 ? -17.831 -2.186 27.389 1.00 94.25 477 GLU A O 1
ATOM 3654 N N . TYR A 1 478 ? -16.828 -1.784 25.427 1.00 93.25 478 TYR A N 1
ATOM 3655 C CA . TYR A 1 478 ? -17.019 -3.138 24.918 1.00 93.25 478 TYR A CA 1
ATOM 3656 C C . TYR A 1 478 ? -15.808 -3.629 24.129 1.00 93.25 478 TYR A C 1
ATOM 3658 O O . TYR A 1 478 ? -15.039 -2.852 23.565 1.00 93.25 478 TYR A O 1
ATOM 3666 N N . ALA A 1 479 ? -15.647 -4.947 24.103 1.00 92.00 479 ALA A N 1
ATOM 3667 C CA . ALA A 1 479 ? -14.606 -5.642 23.368 1.00 92.00 479 ALA A CA 1
ATOM 3668 C C . ALA A 1 479 ? -15.126 -6.995 22.874 1.00 92.00 479 ALA A C 1
ATOM 3670 O O . ALA A 1 479 ? -16.093 -7.543 23.413 1.00 92.00 479 ALA A O 1
ATOM 3671 N N . LEU A 1 480 ? -14.461 -7.544 21.860 1.00 90.56 480 LEU A N 1
ATOM 3672 C CA . LEU A 1 480 ? -14.665 -8.935 21.476 1.00 90.56 480 LEU A CA 1
ATOM 3673 C C . LEU A 1 480 ? -14.248 -9.842 22.632 1.00 90.56 480 LEU A C 1
ATOM 3675 O O . LEU A 1 480 ? -13.267 -9.578 23.329 1.00 90.56 480 LEU A O 1
ATOM 3679 N N . GLU A 1 481 ? -15.021 -10.895 22.859 1.00 88.12 481 GLU A N 1
ATOM 3680 C CA . GLU A 1 481 ? -14.627 -11.928 23.800 1.00 88.12 481 GLU A CA 1
ATOM 3681 C C . GLU A 1 481 ? -13.533 -12.788 23.157 1.00 88.12 481 GLU A C 1
ATOM 3683 O O . GLU A 1 481 ? -13.751 -13.371 22.096 1.00 88.12 481 GLU A O 1
ATOM 3688 N N . ASN A 1 482 ? -12.365 -12.885 23.803 1.00 70.31 482 ASN A N 1
ATOM 3689 C CA . ASN A 1 482 ? -11.314 -13.822 23.400 1.00 70.31 482 ASN A CA 1
ATOM 3690 C C . ASN A 1 482 ? -11.799 -15.244 23.687 1.00 70.31 482 ASN A C 1
ATOM 3692 O O . ASN A 1 482 ? -11.574 -15.811 24.761 1.00 70.31 482 ASN A O 1
ATOM 3696 N N . SER A 1 483 ? -12.533 -15.818 22.745 1.00 58.06 483 SER A N 1
ATOM 3697 C CA . SER A 1 483 ? -12.946 -17.200 22.831 1.00 58.06 483 SER A CA 1
ATOM 3698 C C . SER A 1 483 ? -11.721 -18.076 22.558 1.00 58.06 483 SER A C 1
ATOM 3700 O O . SER A 1 483 ? -11.301 -18.194 21.413 1.00 58.06 483 SER A O 1
ATOM 3702 N N . ASN A 1 484 ? -11.202 -18.766 23.584 1.00 48.56 484 ASN A N 1
ATOM 3703 C CA . ASN A 1 484 ? -10.217 -19.868 23.477 1.00 48.56 484 ASN A CA 1
ATOM 3704 C C . ASN A 1 484 ? -10.709 -21.058 22.607 1.00 48.56 484 ASN A C 1
ATOM 3706 O O . ASN A 1 484 ? -10.223 -22.186 22.714 1.00 48.56 484 ASN A O 1
ATOM 3710 N N . THR A 1 485 ? -11.740 -20.859 21.795 1.00 44.53 485 THR A N 1
ATOM 3711 C CA . THR A 1 485 ? -12.364 -21.867 20.964 1.00 44.53 485 THR A CA 1
ATOM 3712 C C . THR A 1 485 ? -11.558 -22.033 19.691 1.00 44.53 485 THR A C 1
ATOM 3714 O O . THR A 1 485 ? -11.422 -21.098 18.909 1.00 44.53 485 THR A O 1
ATOM 3717 N N . GLN A 1 486 ? -11.116 -23.267 19.458 1.00 48.94 486 GLN A N 1
ATOM 3718 C CA . GLN A 1 486 ? -10.487 -23.805 18.245 1.00 48.94 486 GLN A CA 1
ATOM 3719 C C . GLN A 1 486 ? -11.316 -23.637 16.944 1.00 48.94 486 GLN A C 1
ATOM 3721 O O . GLN A 1 486 ? -11.130 -24.391 15.995 1.00 48.94 486 GLN A O 1
ATOM 3726 N N . GLN A 1 487 ? -12.285 -22.721 16.911 1.00 51.00 487 GLN A N 1
ATOM 3727 C CA . GLN A 1 487 ? -13.218 -22.521 15.808 1.00 51.00 487 GLN A CA 1
ATOM 3728 C C . GLN A 1 487 ? -12.678 -21.543 14.750 1.00 51.00 487 GLN A C 1
ATOM 3730 O O . GLN A 1 487 ? -13.144 -21.593 13.616 1.00 51.00 487 GLN A O 1
ATOM 3735 N N . TYR A 1 488 ? -11.685 -20.710 15.091 1.00 58.00 488 TYR A N 1
ATOM 3736 C CA . TYR A 1 488 ? -11.065 -19.748 14.174 1.00 58.00 488 TYR A CA 1
ATOM 3737 C C . TYR A 1 488 ? -9.543 -19.854 14.233 1.00 58.00 488 TYR A C 1
ATOM 3739 O O . TYR A 1 488 ? -8.965 -19.877 15.317 1.00 58.00 488 TYR A O 1
ATOM 3747 N N . GLU A 1 489 ? -8.895 -19.920 13.070 1.00 69.19 489 GLU A N 1
ATOM 3748 C CA . GLU A 1 489 ? -7.431 -19.885 12.981 1.00 69.19 489 GLU A CA 1
ATOM 3749 C C . GLU A 1 489 ? -6.876 -18.472 13.257 1.00 69.19 489 GLU A C 1
ATOM 3751 O O . GLU A 1 489 ? -5.777 -18.332 13.792 1.00 69.19 489 GLU A O 1
ATOM 3756 N N . LEU A 1 490 ? -7.673 -17.433 12.965 1.00 84.94 490 LEU A N 1
ATOM 3757 C CA . LEU A 1 490 ? -7.419 -16.024 13.275 1.00 84.94 490 LEU A CA 1
ATOM 3758 C C . LEU A 1 490 ? 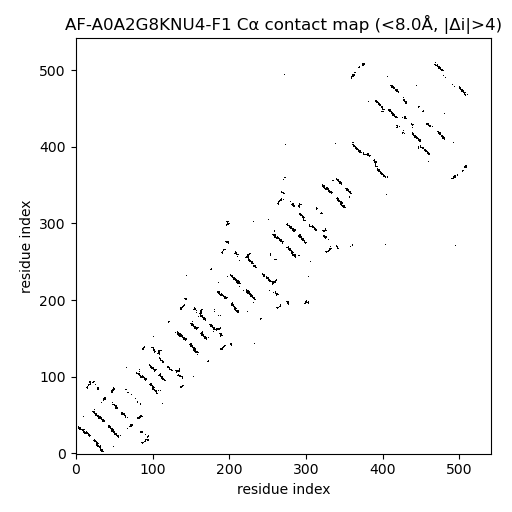-8.635 -15.395 13.961 1.00 84.94 490 LEU A C 1
ATOM 3760 O O . LEU A 1 490 ? -9.756 -15.459 13.458 1.00 84.94 490 LEU A O 1
ATOM 3764 N N . GLU A 1 491 ? -8.409 -14.756 15.107 1.00 86.88 491 GLU A N 1
ATOM 3765 C CA . GLU A 1 491 ? -9.463 -14.041 15.828 1.00 86.88 491 GLU A CA 1
ATOM 3766 C C . GLU A 1 491 ? -9.868 -12.758 15.078 1.00 86.88 491 GLU A C 1
ATOM 3768 O O . GLU A 1 491 ? -8.984 -11.982 14.694 1.00 86.88 491 GLU A O 1
ATOM 3773 N N . PRO A 1 492 ? -11.172 -12.462 14.917 1.00 90.56 492 PRO A N 1
ATOM 3774 C CA . PRO A 1 492 ? -11.627 -11.194 14.347 1.00 90.56 492 PRO A CA 1
ATOM 3775 C C . PRO A 1 492 ? -11.138 -9.979 15.146 1.00 90.56 492 PRO A C 1
ATOM 3777 O O . PRO A 1 492 ? -10.820 -10.088 16.332 1.00 90.56 492 PRO A O 1
ATOM 3780 N N . ILE A 1 493 ? -11.091 -8.809 14.512 1.00 92.31 493 ILE A N 1
ATOM 3781 C CA . ILE A 1 493 ? -10.721 -7.531 15.132 1.00 92.31 493 ILE A CA 1
ATOM 3782 C C . ILE A 1 493 ? -11.868 -6.525 15.011 1.00 92.31 493 ILE A C 1
ATOM 3784 O O . ILE A 1 493 ? -12.623 -6.541 14.041 1.00 92.31 493 ILE A O 1
ATOM 3788 N N . LEU A 1 494 ? -12.012 -5.634 15.994 1.00 91.50 494 LEU A N 1
ATOM 3789 C CA . LEU A 1 494 ? -12.931 -4.503 15.865 1.00 91.50 494 LEU A CA 1
ATOM 3790 C C . LEU A 1 494 ? -12.394 -3.505 14.843 1.00 91.50 494 LEU A C 1
ATOM 3792 O O . LEU A 1 494 ? -11.213 -3.160 14.870 1.00 91.50 494 LEU A O 1
ATOM 3796 N N . SER A 1 495 ? -13.278 -3.005 13.986 1.00 89.75 495 SER A N 1
ATOM 3797 C CA . SER A 1 495 ? -12.958 -1.889 13.104 1.00 89.75 495 SER A CA 1
ATOM 3798 C C . SER A 1 495 ? -12.532 -0.677 13.930 1.00 89.75 495 SER A C 1
ATOM 3800 O O . SER A 1 495 ? -13.197 -0.325 14.906 1.00 89.75 495 SER A O 1
ATOM 3802 N N . TYR A 1 496 ? -11.470 0.012 13.511 1.00 81.62 496 TYR A N 1
ATOM 3803 C CA . TYR A 1 496 ? -10.993 1.228 14.178 1.00 81.62 496 TYR A CA 1
ATOM 3804 C C . TYR A 1 496 ? -12.024 2.372 14.145 1.00 81.62 496 TYR A C 1
ATOM 3806 O O . TYR A 1 496 ? -11.955 3.288 14.965 1.00 81.62 496 TYR A O 1
ATOM 3814 N N . SER A 1 497 ? -12.984 2.326 13.211 1.00 72.44 497 SER A N 1
ATOM 3815 C CA . SER A 1 497 ? -14.100 3.277 13.132 1.00 72.44 497 SER A CA 1
ATOM 3816 C C . SER A 1 497 ? -15.188 3.005 14.178 1.00 72.44 497 SER A C 1
ATOM 3818 O O . SER A 1 497 ? -15.942 3.911 14.540 1.00 72.44 497 SER A O 1
ATOM 3820 N N . SER A 1 498 ? -15.259 1.778 14.707 1.00 68.62 498 SER A N 1
ATOM 3821 C CA . SER A 1 498 ? -16.152 1.440 15.814 1.00 68.62 498 SER A CA 1
ATOM 3822 C C . SER A 1 498 ? -15.544 1.966 17.111 1.00 68.62 498 SER A C 1
ATOM 3824 O O . SER A 1 498 ? -14.508 1.490 17.570 1.00 68.62 498 SER A O 1
ATOM 3826 N N . GLN A 1 499 ? -16.177 2.969 17.721 1.00 67.75 499 GLN A N 1
ATOM 3827 C CA . GLN A 1 499 ? -15.735 3.469 19.022 1.00 67.75 499 GLN A CA 1
ATOM 3828 C C . GLN A 1 499 ? -15.930 2.369 20.064 1.00 67.75 499 GLN A C 1
ATOM 3830 O O . GLN A 1 499 ? -17.071 2.032 20.364 1.00 67.75 499 GLN A O 1
ATOM 3835 N N . SER A 1 500 ? -14.853 1.863 20.670 1.00 74.00 500 SER A N 1
ATOM 3836 C CA . SER A 1 500 ? -14.912 0.887 21.776 1.00 74.00 500 SER A CA 1
ATOM 3837 C C . SER A 1 500 ? -15.619 1.414 23.032 1.00 74.00 500 SER A C 1
ATOM 3839 O O . SER A 1 500 ? -15.805 0.676 24.000 1.00 74.00 500 SER A O 1
ATOM 3841 N N . MET A 1 501 ? -16.027 2.688 23.015 1.00 77.75 501 MET A N 1
ATOM 3842 C CA . MET A 1 501 ? -16.765 3.358 24.068 1.00 77.75 501 MET A CA 1
ATOM 3843 C C . MET A 1 501 ? -17.918 4.186 23.487 1.00 77.75 501 MET A C 1
ATOM 3845 O O . MET A 1 501 ? -17.724 4.956 22.552 1.00 77.75 501 MET A O 1
ATOM 3849 N N . THR A 1 502 ? -19.105 4.092 24.087 1.00 81.62 502 THR A N 1
ATOM 3850 C CA . THR A 1 502 ? -20.227 5.016 23.849 1.00 81.62 502 THR A CA 1
ATOM 3851 C C . THR A 1 502 ? -20.740 5.565 25.176 1.00 81.62 502 THR A C 1
ATOM 3853 O O . THR A 1 502 ? -20.587 4.923 26.214 1.00 81.62 502 THR A O 1
ATOM 3856 N N . SER A 1 503 ? -21.333 6.759 25.189 1.00 86.50 503 SER A N 1
ATOM 3857 C CA . SER A 1 503 ? -21.873 7.327 26.427 1.00 86.50 503 SER A CA 1
ATOM 3858 C C . SER A 1 503 ? -23.112 8.185 26.199 1.00 86.50 503 SER A C 1
ATOM 3860 O O . SER A 1 503 ? -23.265 8.820 25.157 1.00 86.50 503 SER A O 1
ATOM 3862 N N . LYS A 1 504 ? -23.995 8.228 27.200 1.00 89.56 504 LYS A N 1
ATOM 3863 C CA . LYS A 1 504 ? -25.196 9.073 27.215 1.00 89.56 504 LYS A CA 1
ATOM 3864 C C . LYS A 1 504 ? -25.357 9.726 28.582 1.00 89.56 504 LYS A C 1
ATOM 3866 O O . LYS A 1 504 ? -24.931 9.182 29.598 1.00 89.56 504 LYS A O 1
ATOM 3871 N N . GLN A 1 505 ? -25.946 10.916 28.611 1.00 90.31 505 GLN A N 1
ATOM 3872 C CA . GLN A 1 505 ? -26.173 11.667 29.843 1.00 90.31 505 GLN A CA 1
ATOM 3873 C C . GLN A 1 505 ? -27.659 11.701 30.183 1.00 90.31 505 GLN A C 1
ATOM 3875 O O . GLN A 1 505 ? -28.482 11.922 29.298 1.00 90.31 505 GLN A O 1
ATOM 3880 N N . VAL A 1 506 ? -27.980 11.567 31.468 1.00 84.62 506 VAL A N 1
ATOM 3881 C CA . VAL A 1 506 ? -29.295 11.915 32.017 1.00 84.62 506 VAL A CA 1
ATOM 3882 C C . VAL A 1 506 ? -29.154 13.163 32.891 1.00 84.62 506 VAL A C 1
ATOM 3884 O O . VAL A 1 506 ? -28.187 13.312 33.649 1.00 84.62 506 VAL A O 1
ATOM 3887 N N . ARG A 1 507 ? -30.090 14.104 32.747 1.00 81.88 507 ARG A N 1
ATOM 3888 C CA . ARG A 1 507 ? -30.062 15.421 33.411 1.00 81.88 507 ARG A CA 1
ATOM 3889 C C . ARG A 1 507 ? -31.280 15.619 34.292 1.00 81.88 507 ARG A C 1
ATOM 3891 O O . ARG A 1 507 ? -32.328 15.031 34.045 1.00 81.88 507 ARG A O 1
ATOM 3898 N N . SER A 1 508 ? -31.157 16.480 35.300 1.00 68.81 508 SER A N 1
ATOM 3899 C CA . SER A 1 508 ? -32.331 16.935 36.038 1.00 68.81 508 SER A CA 1
ATOM 3900 C C . SER A 1 508 ? -33.140 17.923 35.175 1.00 68.81 508 SER A C 1
ATOM 3902 O O . SER A 1 508 ? -32.548 18.751 34.478 1.00 68.81 508 SER A O 1
ATOM 3904 N N . PRO A 1 509 ? -34.485 17.872 35.205 1.00 57.00 509 PRO A N 1
ATOM 3905 C CA . PRO A 1 509 ? -35.358 18.663 34.326 1.00 57.00 509 PRO A CA 1
ATOM 3906 C C . PRO A 1 509 ? -35.273 20.189 34.522 1.00 57.00 509 PRO A C 1
ATOM 3908 O O . PRO A 1 509 ? -35.879 20.943 33.769 1.00 57.00 509 PRO A O 1
ATOM 3911 N N . TRP A 1 510 ? -34.507 20.664 35.507 1.00 54.19 510 TRP A N 1
ATOM 3912 C CA . TRP A 1 510 ? -34.303 22.088 35.786 1.00 54.19 510 TRP A CA 1
ATOM 3913 C C . TRP A 1 510 ? -33.135 22.712 34.999 1.00 54.19 510 TRP A C 1
ATOM 3915 O O . TRP A 1 510 ? -32.807 23.877 35.221 1.00 54.19 510 TRP A O 1
ATOM 3925 N N . GLN A 1 511 ? -32.506 21.969 34.078 1.00 45.53 511 GLN A N 1
ATOM 3926 C CA . GLN A 1 511 ? -31.521 22.508 33.135 1.00 45.53 511 GLN A CA 1
ATOM 3927 C C . GLN A 1 511 ? -32.155 22.785 31.762 1.00 45.53 511 GLN A C 1
ATOM 3929 O O . GLN A 1 511 ? -32.695 21.859 31.158 1.00 45.53 511 GLN A O 1
ATOM 3934 N N . PRO A 1 512 ? -32.059 24.013 31.215 1.00 35.75 512 PRO A N 1
ATOM 3935 C CA . PRO A 1 512 ? -32.405 24.249 29.820 1.00 35.75 512 PRO A CA 1
ATOM 3936 C C . PRO A 1 512 ? -31.423 23.509 28.901 1.00 35.75 512 PRO A C 1
ATOM 3938 O O . PRO A 1 512 ? -30.207 23.545 29.102 1.00 35.75 512 PRO A O 1
ATOM 3941 N N . VAL A 1 513 ? -31.968 22.841 27.883 1.00 37.34 513 VAL A N 1
ATOM 3942 C CA . VAL A 1 513 ? -31.209 22.229 26.789 1.00 37.34 513 VAL A CA 1
ATOM 3943 C C . VAL A 1 513 ? -30.531 23.353 26.007 1.00 37.34 513 VAL A C 1
ATOM 3945 O O . VAL A 1 513 ? -31.204 24.137 25.344 1.00 37.34 513 VAL A O 1
ATOM 3948 N N . SER A 1 514 ? -29.205 23.461 26.080 1.00 33.41 514 SER A N 1
ATOM 3949 C CA . SER A 1 514 ? -28.449 24.221 25.084 1.00 33.41 514 SER A CA 1
ATOM 3950 C C . SER A 1 514 ? -27.996 23.260 23.988 1.00 33.41 514 SER A C 1
ATOM 3952 O O . SER A 1 514 ? -26.875 22.750 24.016 1.00 33.41 514 SER A O 1
ATOM 3954 N N . GLU A 1 515 ? -28.865 23.003 23.015 1.00 37.47 515 GLU A N 1
ATOM 3955 C CA . GLU A 1 515 ? -28.404 22.618 21.683 1.00 37.47 515 GLU A CA 1
ATOM 3956 C C . GLU A 1 515 ? -27.771 23.853 21.043 1.00 37.47 515 GLU A C 1
ATOM 3958 O O . GLU A 1 515 ? -28.442 24.655 20.409 1.00 37.47 515 GLU A O 1
ATOM 3963 N N . THR A 1 516 ? -26.471 24.034 21.252 1.00 32.28 516 THR A N 1
ATOM 3964 C CA . THR A 1 516 ? -25.628 24.828 20.355 1.00 32.28 516 THR A CA 1
ATOM 3965 C C . THR A 1 516 ? -24.189 24.382 20.537 1.00 32.28 516 THR A C 1
ATOM 3967 O O . THR A 1 516 ? -23.497 24.789 21.469 1.00 32.28 516 THR A O 1
ATOM 3970 N N . SER A 1 517 ? -23.716 23.586 19.586 1.00 34.31 517 SER A N 1
ATOM 3971 C CA . SER A 1 517 ? -22.356 23.702 19.080 1.00 34.31 517 SER A CA 1
ATOM 3972 C C . SER A 1 517 ? -22.149 25.140 18.579 1.00 34.31 517 SER A C 1
ATOM 3974 O O . SER A 1 517 ? -22.392 25.439 17.412 1.00 34.31 517 SER A O 1
ATOM 3976 N N . CYS A 1 518 ? -21.749 26.053 19.465 1.00 29.72 518 CYS A N 1
ATOM 3977 C CA . CYS A 1 518 ? -21.257 27.372 19.079 1.00 29.72 518 CYS A CA 1
ATOM 3978 C C . CYS A 1 518 ? -19.742 27.412 19.273 1.00 29.72 518 CYS A C 1
ATOM 3980 O O . CYS A 1 518 ? -19.215 27.260 20.375 1.00 29.72 518 CYS A O 1
ATOM 3982 N N . LEU A 1 519 ? -19.074 27.591 18.138 1.00 34.19 519 LEU A N 1
ATOM 3983 C CA . LEU A 1 519 ? -17.646 27.773 17.947 1.00 34.19 519 LEU A CA 1
ATOM 3984 C C . LEU A 1 519 ? -17.051 28.791 18.929 1.00 34.19 519 LEU A C 1
ATOM 3986 O O . LEU A 1 519 ? -17.577 29.879 19.150 1.00 34.19 519 LEU A O 1
ATOM 3990 N N . TRP A 1 520 ? -15.878 28.442 19.444 1.00 28.97 520 TRP A N 1
ATOM 3991 C CA . TRP A 1 520 ? -15.059 29.179 20.408 1.00 28.97 520 TRP A CA 1
ATOM 3992 C C . TRP A 1 520 ? -14.464 30.518 19.899 1.00 28.97 520 TRP A C 1
ATOM 3994 O O . TRP A 1 520 ? -13.489 31.007 20.462 1.00 28.97 520 TRP A O 1
ATOM 4004 N N . LEU A 1 521 ? -15.020 31.142 18.852 1.00 33.25 521 LEU A N 1
ATOM 4005 C CA . LEU A 1 521 ? -14.416 32.310 18.184 1.00 33.25 521 LEU A CA 1
ATOM 4006 C C . LEU A 1 521 ? -15.191 33.635 18.298 1.00 33.25 521 LEU A C 1
ATOM 4008 O O . LEU A 1 521 ? -14.593 34.685 18.069 1.00 33.25 521 LEU A O 1
ATOM 4012 N N . ASP A 1 522 ? -16.450 33.643 18.749 1.00 32.81 522 ASP A N 1
ATOM 4013 C CA . ASP A 1 522 ? -17.236 34.892 18.825 1.00 32.81 522 ASP A CA 1
ATOM 4014 C C . ASP A 1 522 ? -17.276 35.557 20.212 1.00 32.81 522 ASP A C 1
ATOM 4016 O O . ASP A 1 522 ? -17.663 36.721 20.338 1.00 32.81 522 ASP A O 1
ATOM 4020 N N . CYS A 1 523 ? -16.781 34.896 21.263 1.00 33.69 523 CYS A N 1
ATOM 4021 C CA . CYS A 1 523 ? -16.803 35.465 22.617 1.00 33.69 523 CYS A CA 1
ATOM 4022 C C . CYS A 1 523 ? -15.692 36.511 22.874 1.00 33.69 523 CYS A C 1
ATOM 4024 O O . CYS A 1 523 ? -15.770 37.280 23.833 1.00 33.69 523 CYS A O 1
ATOM 4026 N N . LEU A 1 524 ? -14.684 36.604 21.995 1.00 35.69 524 LEU A N 1
ATOM 4027 C CA . LEU A 1 524 ? -13.585 37.576 22.106 1.00 35.69 524 LEU A CA 1
ATOM 4028 C C . LEU A 1 524 ? -13.907 38.957 21.507 1.00 35.69 524 LEU A C 1
ATOM 4030 O O . LEU A 1 524 ? -13.239 39.932 21.846 1.00 35.69 524 LEU A O 1
ATOM 4034 N N . LYS A 1 525 ? -14.951 39.090 20.676 1.00 37.03 525 LYS A N 1
ATOM 4035 C CA . LYS A 1 525 ? -15.349 40.394 20.105 1.00 37.03 525 LYS A CA 1
ATOM 4036 C C . LYS A 1 525 ? -16.257 41.221 21.023 1.00 37.03 525 LYS A C 1
ATOM 4038 O O . LYS A 1 525 ? -16.265 42.442 20.911 1.00 37.03 525 LYS A O 1
ATOM 4043 N N . GLY A 1 526 ? -16.966 40.590 21.962 1.00 37.09 526 GLY A N 1
ATOM 4044 C CA . GLY A 1 526 ? -17.884 41.281 22.879 1.00 37.09 526 GLY A CA 1
ATOM 4045 C C . GLY A 1 526 ? -17.219 41.931 24.099 1.00 37.09 526 GLY A C 1
ATOM 4046 O O . GLY A 1 526 ? -17.751 42.889 24.651 1.00 37.09 526 GLY A O 1
ATOM 4047 N N . ILE A 1 527 ? -16.038 41.459 24.511 1.00 39.06 527 ILE A N 1
ATOM 4048 C CA . ILE A 1 527 ? -15.374 41.929 25.743 1.00 39.06 527 ILE A CA 1
ATOM 4049 C C . ILE A 1 527 ? -14.547 43.208 25.507 1.00 39.06 527 ILE A C 1
ATOM 4051 O O . ILE A 1 527 ? -14.357 44.002 26.428 1.00 39.06 527 ILE A O 1
ATOM 4055 N N . PHE A 1 528 ? -14.138 43.493 24.265 1.00 32.69 528 PHE A N 1
ATOM 4056 C CA . PHE A 1 528 ? -13.380 44.710 23.939 1.00 32.69 528 PHE A CA 1
ATOM 4057 C C . PHE A 1 528 ? -14.237 45.984 23.820 1.00 32.69 528 PHE A C 1
ATOM 4059 O O . PHE A 1 528 ? -13.692 47.085 23.836 1.00 32.69 528 PHE A O 1
ATOM 4066 N N . GLN A 1 529 ? -15.568 45.868 23.745 1.00 34.62 529 GLN A N 1
ATOM 4067 C CA . GLN A 1 529 ? -16.461 47.015 23.521 1.00 34.62 529 GLN A CA 1
ATOM 4068 C C . GLN A 1 529 ? -17.064 47.621 24.801 1.00 34.62 529 GLN A C 1
ATOM 4070 O O . GLN A 1 529 ? -17.701 48.669 24.735 1.00 34.62 529 GLN A O 1
ATOM 4075 N N . CYS A 1 530 ? -16.813 47.028 25.974 1.00 32.59 530 CYS A N 1
ATOM 4076 C CA . CYS A 1 530 ? -17.262 47.559 27.270 1.00 32.59 530 CYS A CA 1
ATOM 4077 C C . CYS A 1 530 ? -16.181 48.321 28.060 1.00 32.59 530 CYS A C 1
ATOM 4079 O O . CYS A 1 530 ? -16.486 48.838 29.133 1.00 32.59 530 CYS A O 1
ATOM 4081 N N . LEU A 1 531 ? -14.942 48.426 27.555 1.00 36.41 531 LEU A N 1
ATOM 4082 C CA . LEU A 1 531 ? -13.815 49.027 28.292 1.00 36.41 531 LEU A CA 1
ATOM 4083 C C . LEU A 1 531 ? -13.315 50.385 27.773 1.00 36.41 531 LEU A C 1
ATOM 4085 O O . LEU A 1 531 ? -12.447 50.982 28.404 1.00 36.41 531 LEU A O 1
ATOM 4089 N N . THR A 1 532 ? -13.881 50.941 26.701 1.00 36.75 532 THR A N 1
ATOM 4090 C CA . THR A 1 532 ? -13.537 52.301 26.248 1.00 36.75 532 THR A CA 1
ATOM 4091 C C . THR A 1 532 ? -14.763 53.201 26.295 1.00 36.75 532 THR A C 1
ATOM 4093 O O . THR A 1 532 ? -15.537 53.290 25.343 1.00 36.75 532 THR A O 1
ATOM 4096 N N . GLY A 1 533 ? -14.957 53.860 27.437 1.00 39.84 533 GLY A N 1
ATOM 4097 C CA . GLY A 1 533 ? -15.935 54.928 27.573 1.00 39.84 533 GLY A CA 1
ATOM 4098 C C . GLY A 1 533 ? -15.521 56.150 26.757 1.00 39.84 533 GLY A C 1
ATOM 4099 O O . GLY A 1 533 ? -14.608 56.866 27.149 1.00 39.84 533 GLY A O 1
ATOM 4100 N N . GLU A 1 534 ? -16.235 56.429 25.670 1.00 30.78 534 GLU A N 1
ATOM 4101 C CA . GLU A 1 534 ? -16.281 57.764 25.075 1.00 30.78 534 GLU A CA 1
ATOM 4102 C C . GLU A 1 534 ? -17.719 58.125 24.699 1.00 30.78 534 GLU A C 1
ATOM 4104 O O . GLU A 1 534 ? -18.360 57.536 23.830 1.00 30.78 534 GLU A O 1
ATOM 4109 N N . THR A 1 535 ? -18.236 59.135 25.390 1.00 39.38 535 THR A N 1
ATOM 4110 C CA . THR A 1 535 ? -19.500 59.800 25.106 1.00 39.38 535 THR A CA 1
ATOM 4111 C C . THR A 1 535 ? -19.329 60.737 23.912 1.00 39.38 535 THR A C 1
ATOM 4113 O O . THR A 1 535 ? -18.609 61.731 23.994 1.00 39.38 535 THR A O 1
ATOM 4116 N N . LYS A 1 536 ? -20.051 60.502 22.808 1.00 31.98 536 LYS A N 1
ATOM 4117 C CA . LYS A 1 536 ? -20.264 61.538 21.783 1.00 31.98 536 LYS A CA 1
ATOM 4118 C C . LYS A 1 536 ? -21.736 61.699 21.414 1.00 31.98 536 LYS A C 1
ATOM 4120 O O . LYS A 1 536 ? -22.445 60.761 21.067 1.00 31.98 536 LYS A O 1
ATOM 4125 N N . LYS A 1 537 ? -22.161 62.956 21.559 1.00 34.41 537 LYS A N 1
ATOM 4126 C CA . LYS A 1 537 ? -23.487 63.535 21.328 1.00 34.41 537 LYS A CA 1
ATOM 4127 C C . LYS A 1 537 ? -23.945 63.347 19.875 1.00 34.41 537 LYS A C 1
ATOM 4129 O O . LYS A 1 537 ? -23.168 63.584 18.955 1.00 34.41 537 LYS A O 1
ATOM 4134 N N . LYS A 1 538 ? -25.230 63.030 19.681 1.00 32.12 538 LYS A N 1
ATOM 4135 C CA . LYS A 1 538 ? -25.941 63.180 18.397 1.00 32.12 538 LYS A CA 1
ATOM 4136 C C . LYS A 1 538 ? -26.318 64.654 18.161 1.00 32.12 538 LYS A C 1
ATOM 4138 O O . LYS A 1 538 ? -26.775 65.288 19.114 1.00 32.12 538 LYS A O 1
ATOM 4143 N N . PRO A 1 539 ? -26.211 65.190 16.933 1.00 37.59 539 PRO A N 1
ATOM 4144 C CA . PRO A 1 539 ? -26.931 66.392 16.536 1.00 37.59 539 PRO A CA 1
ATOM 4145 C C . PRO A 1 539 ? -28.357 66.055 16.058 1.00 37.59 539 PRO A C 1
ATOM 4147 O O . PRO A 1 539 ? -28.628 64.952 15.580 1.00 37.59 539 PRO A O 1
ATOM 4150 N N . LEU A 1 540 ? -29.263 67.017 16.247 1.00 35.44 540 LEU A N 1
ATOM 4151 C CA . LEU A 1 540 ? -30.660 67.019 15.790 1.00 35.44 540 LEU A CA 1
ATOM 4152 C C . LEU A 1 540 ? -30.757 67.262 14.270 1.00 35.44 540 LEU A C 1
ATOM 4154 O O . LEU A 1 540 ? -29.820 67.816 13.694 1.00 35.44 540 LEU A O 1
ATOM 4158 N N . PRO A 1 541 ? -31.870 66.861 13.628 1.00 43.78 541 PRO A N 1
ATOM 4159 C CA . PRO A 1 541 ? -31.966 66.777 12.177 1.00 43.78 541 PRO A CA 1
ATOM 4160 C C . PRO A 1 541 ? -32.356 68.109 11.526 1.00 43.78 541 PRO A C 1
ATOM 4162 O O . PRO A 1 541 ? -33.201 68.838 12.048 1.00 43.78 541 PRO A O 1
ATOM 4165 N N . ASN A 1 542 ? -31.766 68.362 10.359 1.00 35.38 542 ASN A N 1
ATOM 4166 C CA . ASN A 1 542 ? -32.435 68.819 9.138 1.00 35.38 542 ASN A CA 1
ATOM 4167 C C . ASN A 1 542 ? -31.566 68.457 7.936 1.00 35.38 542 ASN A C 1
ATOM 4169 O O . ASN A 1 542 ? -30.339 68.695 8.025 1.00 35.38 542 ASN A O 1
#

Radius of gyration: 32.12 Å; Cα contacts (8 Å, |Δi|>4): 1459; chains: 1; bounding box: 77×94×89 Å

Secondary structure (DSSP, 8-state):
---SEE-TT--TTSEEEE-STT--EEEEETT-EEEEEBTTS-EEEE--BEEEEE-TT--EEEEE-TT---SPB-TTTHHHHT--BTSEEEEEGGGTEEEEEETTHHHHTBEEEEE-SS-EEE-----GGGTT--BTSSEEEE--SSSSS-EEEEEETTHHHHTBEEEEE-TT--EEEEEE-SSTTS-BTSEEEEE-SSSSSS-EEEEEETT---GGG-TTTSTT-BEEEEE-B---SS--GGGSB-SS-EEEE--STT--BTSEEEEEESSSSSSS-EEEEEETT-STTS--EEEEE---TTSS-SS-SEEE-TGGGT--S--SEEEEEEEEE-SSSSSSPEEEEEETTTTEEEEEPPPPEEEEEEEEEEESSB--TT---EE-TTS-EE-EEEEEEEEEEE-SS--SEEEEEEEEEE-TT-TTS-SEEE--TTS---SEEEEEEEEETT--EEEEEEEEEPTT-S--SS-EEEEEEEEE-----TT-SS--EE-TTS-SEEEEEEB-TTS--------TTSHHHHSTTSS-----PPPPP-

Mean predicted aligned error: 9.6 Å